Protein AF-0000000065928004 (afdb_homodimer)

InterPro domains:
  IPR004045 Glutathione S-transferase, N-terminal [PF02798] (19-73)
  IPR004045 Glutathione S-transferase, N-terminal [PS50404] (3-80)
  IPR004046 Glutathione S-transferase, C-terminal [PF14497] (98-199)
  IPR010987 Glutathione S-transferase, C-terminal-like [PS50405] (82-204)
  IPR036249 Thioredoxin-like superfamily [SSF52833] (3-77)
  IPR036282 Glutathione S-transferase, C-terminal domain superfamily [SSF47616] (78-203)
  IPR040079 Glutathione transferase family [SFLDS00019] (3-202)
  IPR050213 Glutathione S-transferase superfamily [PTHR11571] (3-201)

Organism: Blattella germanica (NCBI:txid6973)

Radius of gyration: 20.82 Å; Cα contacts (8 Å, |Δi|>4): 602; chains: 2; bounding box: 54×58×48 Å

Secondary structure (DSSP, 8-state):
-PPPEEEEE-SSSGGGHHHHHHHHHTT---EEEE--GGGHHHHGGGSGGG-S-EEEETTEEEE-HHHHHHHHHHHTT-S-SSHHHHHHHHHHHHHHHHHHHHHHHHHT-S-HHHHHHHHHHIIIIIHHHHHHHHHHHHHHTTTSSBTTB--HHHHHHHHHHHHHHHHHTS-TTTT-HHHHHHHHHHHHSHHHHHHHHHSPP---/-PPPEEEEE-SSSGGGHHHHHHHHHTT---EEEE--GGGHHHHGGGSGGG-S-EEEETTEEEE-HHHHHHHHHHHTT-S-SSHHHHHHHHHHHHHHHHHHHHHHHHHT-S-HHHHHHHHHHIIIIIHHHHHHHHHHHHHHTTTSSBTTB--HHHHHHHHHHHHHHHHHTS-TTTT-HHHHHHHHHHHHSHHHHHHHHHSPP---

pLDDT: mean 96.88, std 4.04, range [68.12, 98.94]

Sequence (408 aa):
MAPSYKLTYCPVKALGEPIRFLLSYGEKDFEDYRFQEGDWPNLKPSMPFGKTPVLEIDGKQTHQSVAISRYLGKQFGLSGKDDWENLEIDMIVDTISDFRAAIANYHYDADENSKQKKWDPLKKETIPYYTKKFDEVVKANGGYLAAGKLTWADFYFVAILDYLNHMAKEDLVANQPNLKALREKVLGLPAIKAWVAKRPPTDLMAPSYKLTYCPVKALGEPIRFLLSYGEKDFEDYRFQEGDWPNLKPSMPFGKTPVLEIDGKQTHQSVAISRYLGKQFGLSGKDDWENLEIDMIVDTISDFRAAIANYHYDADENSKQKKWDPLKKETIPYYTKKFDEVVKANGGYLAAGKLTWADFYFVAILDYLNHMAKEDLVANQPNLKALREKVLGLPAIKAWVAKRPPTDL

Solvent-accessible surface area (backbone atoms only — not comparable to full-atom values): 21416 Å² total; per-residue (Å²): 132,81,76,48,37,37,38,40,34,60,76,49,36,38,71,44,26,28,48,52,46,48,36,34,62,58,69,47,74,60,45,79,45,58,52,54,80,89,47,39,81,75,47,30,82,76,28,75,93,52,46,72,36,30,40,24,52,68,81,43,79,40,47,45,51,67,31,49,35,55,47,49,18,48,76,58,71,20,53,48,94,48,69,68,35,38,34,45,34,38,26,49,44,54,48,49,49,52,54,49,49,56,47,44,58,37,60,68,40,83,48,66,69,64,26,58,66,40,42,57,57,37,67,71,43,49,50,55,51,51,43,49,50,52,20,52,41,13,53,75,16,72,56,18,66,29,78,53,38,85,32,40,49,48,48,41,52,52,38,29,41,63,36,50,20,59,60,66,72,44,70,77,39,76,89,25,69,44,43,39,49,35,43,50,52,56,52,60,36,67,46,37,38,54,45,67,70,66,51,78,90,51,100,62,132,82,76,48,40,36,37,39,32,58,76,48,37,39,71,45,26,27,50,52,46,49,37,34,62,58,68,46,74,61,45,78,44,57,53,52,78,91,49,41,82,75,46,31,82,78,29,75,94,53,46,71,36,31,40,24,52,70,81,44,80,40,47,47,52,66,31,48,34,53,48,49,18,49,76,59,70,20,54,47,95,48,70,67,35,38,35,45,34,37,25,49,44,54,49,50,49,50,54,48,49,57,49,44,58,35,62,68,40,84,47,64,70,63,25,59,66,40,44,58,56,38,66,72,43,49,50,55,51,51,44,51,51,51,22,51,41,12,54,75,17,74,55,19,67,28,79,53,37,84,32,40,48,47,47,41,52,51,38,29,40,62,34,50,21,59,59,65,72,43,70,76,39,76,89,24,69,46,43,39,50,34,44,51,54,57,51,59,35,66,46,36,38,53,45,65,68,66,52,79,88,49,100,64

Structure (mmCIF, N/CA/C/O backbone):
data_AF-0000000065928004-model_v1
#
loop_
_entity.id
_entity.type
_entity.pdbx_description
1 polymer 'Glutathione S-transferase'
#
loop_
_atom_site.group_PDB
_atom_site.id
_atom_site.type_symbol
_atom_site.label_atom_id
_atom_site.label_alt_id
_atom_site.label_comp_id
_atom_site.label_asym_id
_atom_site.label_entity_id
_atom_site.label_seq_id
_atom_site.pdbx_PDB_ins_code
_atom_site.Cartn_x
_atom_site.Cartn_y
_atom_site.Cartn_z
_atom_site.occupancy
_atom_site.B_iso_or_equiv
_atom_site.auth_seq_id
_atom_site.auth_comp_id
_atom_site.auth_asym_id
_atom_site.auth_atom_id
_atom_site.pdbx_PDB_model_num
ATOM 1 N N . MET A 1 1 ? 27.406 -11.078 11.828 1 68.12 1 MET A N 1
ATOM 2 C CA . MET A 1 1 ? 26.531 -12.227 12.047 1 68.12 1 MET A CA 1
ATOM 3 C C . MET A 1 1 ? 25.219 -12.07 11.297 1 68.12 1 MET A C 1
ATOM 5 O O . MET A 1 1 ? 24.781 -10.945 11.031 1 68.12 1 MET A O 1
ATOM 9 N N . ALA A 1 2 ? 24.578 -13.133 10.867 1 84.38 2 ALA A N 1
ATOM 10 C CA . ALA A 1 2 ? 23.312 -13.07 10.125 1 84.38 2 ALA A CA 1
ATOM 11 C C . ALA A 1 2 ? 22.172 -12.602 11.023 1 84.38 2 ALA A C 1
ATOM 13 O O . ALA A 1 2 ? 22.109 -12.984 12.195 1 84.38 2 ALA A O 1
ATOM 14 N N . PRO A 1 3 ? 21.359 -11.711 10.539 1 92.25 3 PRO A N 1
ATOM 15 C CA . PRO A 1 3 ? 20.234 -11.242 11.359 1 92.25 3 PRO A CA 1
ATOM 16 C C . PRO A 1 3 ? 19.328 -12.383 11.82 1 92.25 3 PRO A C 1
ATOM 18 O O . PRO A 1 3 ? 19.219 -13.398 11.133 1 92.25 3 PRO A O 1
ATOM 21 N N . SER A 1 4 ? 18.812 -12.258 13.023 1 97.06 4 SER A N 1
ATOM 22 C CA . SER A 1 4 ? 17.766 -13.164 13.492 1 97.06 4 SER A CA 1
ATOM 23 C C . SER A 1 4 ? 16.391 -12.68 13.078 1 97.06 4 SER A C 1
ATOM 25 O O . SER A 1 4 ? 16.109 -11.477 13.117 1 97.06 4 SER A O 1
ATOM 27 N N . TYR A 1 5 ? 15.555 -13.648 12.664 1 98.62 5 TYR A N 1
ATOM 28 C CA . TYR A 1 5 ? 14.211 -13.32 12.195 1 98.62 5 TYR A CA 1
ATOM 29 C C . TYR A 1 5 ? 13.156 -14.062 13 1 98.62 5 TYR A C 1
ATOM 31 O O . TYR A 1 5 ? 13.281 -15.266 13.234 1 98.62 5 TYR A O 1
ATOM 39 N N . LYS A 1 6 ? 12.086 -13.359 13.461 1 98.75 6 LYS A N 1
ATOM 40 C CA . LYS A 1 6 ? 10.898 -13.953 14.055 1 98.75 6 LYS A CA 1
ATOM 41 C C . LYS A 1 6 ? 9.625 -13.352 13.461 1 98.75 6 LYS A C 1
ATOM 43 O O . LYS A 1 6 ? 9.383 -12.148 13.586 1 98.75 6 LYS A O 1
ATOM 48 N N . LEU A 1 7 ? 8.859 -14.156 12.805 1 98.69 7 LEU A N 1
ATOM 49 C CA . LEU A 1 7 ? 7.59 -13.719 12.227 1 98.69 7 LEU A CA 1
ATOM 50 C C . LEU A 1 7 ? 6.422 -14.094 13.133 1 98.69 7 LEU A C 1
ATOM 52 O O . LEU A 1 7 ? 6.23 -15.273 13.445 1 98.69 7 LEU A O 1
ATOM 56 N N . THR A 1 8 ? 5.699 -13.102 13.586 1 98.56 8 THR A N 1
ATOM 57 C CA . THR A 1 8 ? 4.484 -13.297 14.367 1 98.56 8 THR A CA 1
ATOM 58 C C . THR A 1 8 ? 3.244 -13.094 13.5 1 98.56 8 THR A C 1
ATOM 60 O O . THR A 1 8 ? 3.041 -12.008 12.945 1 98.56 8 THR A O 1
ATOM 63 N N . TYR A 1 9 ? 2.428 -14.133 13.406 1 97.19 9 TYR A N 1
ATOM 64 C CA . TYR A 1 9 ? 1.209 -14.078 12.602 1 97.19 9 TYR A CA 1
ATOM 65 C C . TYR A 1 9 ? 0.216 -15.141 13.055 1 97.19 9 TYR A C 1
ATOM 67 O O . TYR A 1 9 ? 0.555 -16.016 13.852 1 97.19 9 TYR A O 1
ATOM 75 N N . CYS A 1 10 ? -1.053 -15.008 12.688 1 94.44 10 CYS A N 1
ATOM 76 C CA . CYS A 1 10 ? -2.043 -16.047 12.953 1 94.44 10 CYS A CA 1
ATOM 77 C C . CYS A 1 10 ? -1.756 -17.297 12.125 1 94.44 10 CYS A C 1
ATOM 79 O O . CYS A 1 10 ? -0.993 -17.234 11.164 1 94.44 10 CYS A O 1
ATOM 81 N N . PRO A 1 11 ? -2.369 -18.375 12.453 1 92.62 11 PRO A N 1
ATOM 82 C CA . PRO A 1 11 ? -2.018 -19.641 11.797 1 92.62 11 PRO A CA 1
ATOM 83 C C . PRO A 1 11 ? -2.662 -19.797 10.422 1 92.62 11 PRO A C 1
ATOM 85 O O . PRO A 1 11 ? -3.318 -20.797 10.148 1 92.62 11 PRO A O 1
ATOM 88 N N . VAL A 1 12 ? -2.457 -18.844 9.547 1 91 12 VAL A N 1
ATOM 89 C CA . VAL A 1 12 ? -2.916 -18.891 8.164 1 91 12 VAL A CA 1
ATOM 90 C C . VAL A 1 12 ? -1.833 -18.328 7.246 1 91 12 VAL A C 1
ATOM 92 O O . VAL A 1 12 ? -0.855 -17.734 7.711 1 91 12 VAL A O 1
ATOM 95 N N . LYS A 1 13 ? -1.802 -18.578 5.992 1 92.44 13 LYS A N 1
ATOM 96 C CA . LYS A 1 13 ? -0.839 -18.109 5.008 1 92.44 13 LYS A CA 1
ATOM 97 C C . LYS A 1 13 ? -0.985 -16.594 4.785 1 92.44 13 LYS A C 1
ATOM 99 O O . LYS A 1 13 ? -0.122 -15.82 5.195 1 92.44 13 LYS A O 1
ATOM 104 N N . ALA A 1 14 ? -2.123 -16.141 4.324 1 95.5 14 ALA A N 1
ATOM 105 C CA . ALA A 1 14 ? -2.57 -14.773 4.043 1 95.5 14 ALA A CA 1
ATOM 106 C C . ALA A 1 14 ? -1.383 -13.828 3.924 1 95.5 14 ALA A C 1
ATOM 108 O O . ALA A 1 14 ? -0.476 -14.055 3.119 1 95.5 14 ALA A O 1
ATOM 109 N N . LEU A 1 15 ? -1.342 -12.734 4.648 1 97.69 15 LEU A N 1
ATOM 110 C CA . LEU A 1 15 ? -0.406 -11.641 4.402 1 97.69 15 LEU A CA 1
ATOM 111 C C . LEU A 1 15 ? 0.94 -11.922 5.062 1 97.69 15 LEU A C 1
ATOM 113 O O . LEU A 1 15 ? 1.919 -11.219 4.809 1 97.69 15 LEU A O 1
ATOM 117 N N . GLY A 1 16 ? 1.051 -12.961 5.871 1 98.06 16 GLY A N 1
ATOM 118 C CA . GLY A 1 16 ? 2.326 -13.398 6.422 1 98.06 16 GLY A CA 1
ATOM 119 C C . GLY A 1 16 ? 3.135 -14.242 5.453 1 98.06 16 GLY A C 1
ATOM 120 O O . GLY A 1 16 ? 4.359 -14.328 5.566 1 98.06 16 GLY A O 1
ATOM 121 N N . GLU A 1 17 ? 2.471 -14.828 4.457 1 98.25 17 GLU A N 1
ATOM 122 C CA . GLU A 1 17 ? 3.09 -15.82 3.588 1 98.25 17 GLU A CA 1
ATOM 123 C C . GLU A 1 17 ? 4.129 -15.188 2.668 1 98.25 17 GLU A C 1
ATOM 125 O O . GLU A 1 17 ? 5.164 -15.781 2.383 1 98.25 17 GLU A O 1
ATOM 130 N N . PRO A 1 18 ? 3.922 -13.945 2.123 1 98.81 18 PRO A N 1
ATOM 131 C CA . PRO A 1 18 ? 4.98 -13.32 1.326 1 98.81 18 PRO A CA 1
ATOM 132 C C . PRO A 1 18 ? 6.297 -13.203 2.088 1 98.81 18 PRO A C 1
ATOM 134 O O . PRO A 1 18 ? 7.371 -13.391 1.508 1 98.81 18 PRO A O 1
ATOM 137 N N . ILE A 1 19 ? 6.176 -12.883 3.367 1 98.88 19 ILE A N 1
ATOM 138 C CA . ILE A 1 19 ? 7.363 -12.727 4.199 1 98.88 19 ILE A CA 1
ATOM 139 C C . ILE A 1 19 ? 8.062 -14.078 4.355 1 98.88 19 ILE A C 1
ATOM 141 O O . ILE A 1 19 ? 9.281 -14.172 4.23 1 98.88 19 ILE A O 1
ATOM 145 N N . ARG A 1 20 ? 7.27 -15.125 4.523 1 98.69 20 ARG A N 1
ATOM 146 C CA . ARG A 1 20 ? 7.816 -16.469 4.633 1 98.69 20 ARG A CA 1
ATOM 147 C C . ARG A 1 20 ? 8.492 -16.891 3.33 1 98.69 20 ARG A C 1
ATOM 149 O O . ARG A 1 20 ? 9.57 -17.484 3.348 1 98.69 20 ARG A O 1
ATOM 156 N N . PHE A 1 21 ? 7.844 -16.594 2.191 1 98.88 21 PHE A N 1
ATOM 157 C CA . PHE A 1 21 ? 8.422 -16.891 0.885 1 98.88 21 PHE A CA 1
ATOM 158 C C . PHE A 1 21 ? 9.773 -16.203 0.723 1 98.88 21 PHE A C 1
ATOM 160 O O . PHE A 1 21 ? 10.75 -16.844 0.325 1 98.88 21 PHE A O 1
ATOM 167 N N . LEU A 1 22 ? 9.844 -14.938 1.074 1 98.94 22 LEU A N 1
ATOM 168 C CA . LEU A 1 22 ? 11.055 -14.156 0.845 1 98.94 22 LEU A CA 1
ATO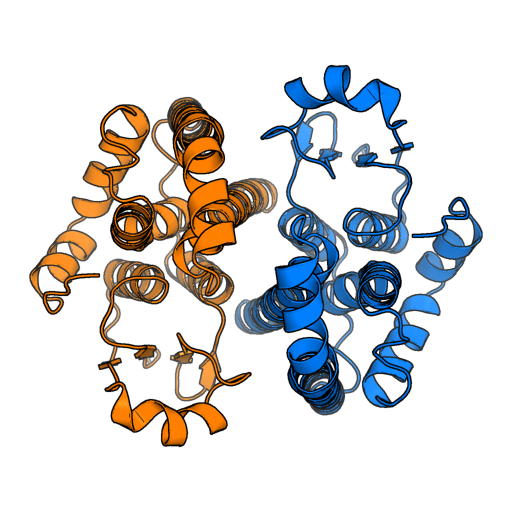M 169 C C . LEU A 1 22 ? 12.18 -14.609 1.77 1 98.94 22 LEU A C 1
ATOM 171 O O . LEU A 1 22 ? 13.32 -14.758 1.338 1 98.94 22 LEU A O 1
ATOM 175 N N . LEU A 1 23 ? 11.844 -14.844 3.055 1 98.81 23 LEU A N 1
ATOM 176 C CA . LEU A 1 23 ? 12.859 -15.352 3.977 1 98.81 23 LEU A CA 1
ATOM 177 C C . LEU A 1 23 ? 13.398 -16.703 3.512 1 98.81 23 LEU A C 1
ATOM 179 O O . LEU A 1 23 ? 14.594 -16.969 3.613 1 98.81 23 LEU A O 1
ATOM 183 N N . SER A 1 24 ? 12.516 -17.531 2.99 1 98.69 24 SER A N 1
ATOM 184 C CA . SER A 1 24 ? 12.922 -18.844 2.49 1 98.69 24 SER A CA 1
ATOM 185 C C . SER A 1 24 ? 13.797 -18.719 1.25 1 98.69 24 SER A C 1
ATOM 187 O O . SER A 1 24 ? 14.82 -19.391 1.14 1 98.69 24 SER A O 1
ATOM 189 N N . TYR A 1 25 ? 13.398 -17.859 0.362 1 98.69 25 TYR A N 1
ATOM 190 C CA . TYR A 1 25 ? 14.188 -17.625 -0.839 1 98.69 25 TYR A CA 1
ATOM 191 C C . TYR A 1 25 ? 15.586 -17.125 -0.482 1 98.69 25 TYR A C 1
ATOM 193 O O . TYR A 1 25 ? 16.578 -17.516 -1.116 1 98.69 25 TYR A O 1
ATOM 201 N N . GLY A 1 26 ? 15.625 -16.234 0.479 1 98.25 26 GLY A N 1
ATOM 202 C CA . GLY A 1 26 ? 16.891 -15.703 0.954 1 98.25 26 GLY A CA 1
ATOM 203 C C . GLY A 1 26 ? 17.672 -16.688 1.794 1 98.25 26 GLY A C 1
ATOM 204 O O . GLY A 1 26 ? 18.797 -16.391 2.234 1 98.25 26 GLY A O 1
ATOM 205 N N . GLU A 1 27 ? 17.094 -17.859 2.061 1 97.44 27 GLU A N 1
ATOM 206 C CA . GLU A 1 27 ? 17.703 -18.922 2.84 1 97.44 27 GLU A CA 1
ATOM 207 C C . GLU A 1 27 ? 18.031 -18.469 4.258 1 97.44 27 GLU A C 1
ATOM 209 O O . GLU A 1 27 ? 19.141 -18.688 4.754 1 97.44 27 GLU A O 1
ATOM 214 N N . LYS A 1 28 ? 17.094 -17.797 4.793 1 97.94 28 LYS A N 1
ATOM 215 C CA . LYS A 1 28 ? 17.219 -17.344 6.172 1 97.94 28 LYS A CA 1
ATOM 216 C C . LYS A 1 28 ? 16.359 -18.172 7.117 1 97.94 28 LYS A C 1
ATOM 218 O O . LYS A 1 28 ? 15.188 -18.438 6.832 1 97.94 28 LYS A O 1
ATOM 223 N N . ASP A 1 29 ? 17.016 -18.609 8.148 1 96.5 29 ASP A N 1
ATOM 224 C CA . ASP A 1 29 ? 16.219 -19.203 9.219 1 96.5 29 ASP A CA 1
ATOM 225 C C . ASP A 1 29 ? 15.383 -18.156 9.938 1 96.5 29 ASP A C 1
ATOM 227 O O . ASP A 1 29 ? 15.82 -17.016 10.109 1 96.5 29 ASP A O 1
ATOM 231 N N . PHE A 1 30 ? 14.18 -18.609 10.297 1 98.12 30 PHE A N 1
ATOM 232 C CA . PHE A 1 30 ? 13.328 -17.703 11.062 1 98.12 30 PHE A CA 1
ATOM 233 C C . PHE A 1 30 ? 12.391 -18.484 11.977 1 98.12 30 PHE A C 1
ATOM 235 O O . PHE A 1 30 ? 12.031 -19.625 11.68 1 98.12 30 PHE A O 1
ATOM 242 N N . GLU A 1 31 ? 12.086 -17.891 13.07 1 98.12 31 GLU A N 1
ATOM 243 C CA . GLU A 1 31 ? 11.023 -18.406 13.922 1 98.12 31 GLU A CA 1
ATOM 244 C C . GLU A 1 31 ? 9.648 -18.016 13.375 1 98.12 31 GLU A C 1
ATOM 246 O O . GLU A 1 31 ? 9.328 -16.844 13.25 1 98.12 31 GLU A O 1
ATOM 251 N N . ASP A 1 32 ? 8.906 -18.984 13.008 1 97.44 32 ASP A N 1
ATOM 252 C CA . ASP A 1 32 ? 7.535 -18.781 12.531 1 97.44 32 ASP A CA 1
ATOM 253 C C . ASP A 1 32 ? 6.531 -18.922 13.68 1 97.44 32 ASP A C 1
ATOM 255 O O . ASP A 1 32 ? 5.879 -19.953 13.82 1 97.44 32 ASP A O 1
ATOM 259 N N . TYR A 1 33 ? 6.348 -17.844 14.391 1 97.38 33 TYR A N 1
ATOM 260 C CA . TYR A 1 33 ? 5.469 -17.875 15.555 1 97.38 33 TYR A CA 1
ATOM 261 C C . TYR A 1 33 ? 4.016 -17.672 15.148 1 97.38 33 TYR A C 1
ATOM 263 O O . TYR A 1 33 ? 3.617 -16.578 14.758 1 97.38 33 TYR A O 1
ATOM 271 N N . ARG A 1 34 ? 3.238 -18.641 15.281 1 96.12 34 ARG A N 1
ATOM 272 C CA . ARG A 1 34 ? 1.811 -18.625 14.977 1 96.12 34 ARG A CA 1
ATOM 273 C C . ARG A 1 34 ? 0.983 -18.625 16.266 1 96.12 34 ARG A C 1
ATOM 275 O O . ARG A 1 34 ? 0.847 -19.656 16.922 1 96.12 34 ARG A O 1
ATOM 282 N N . PHE A 1 35 ? 0.409 -17.5 16.516 1 95.88 35 PHE A N 1
ATOM 283 C CA . PHE A 1 35 ? -0.341 -17.406 17.766 1 95.88 35 PHE A CA 1
ATOM 284 C C . PHE A 1 35 ? -1.741 -17.984 17.594 1 95.88 35 PHE A C 1
ATOM 286 O O . PHE A 1 35 ? -2.297 -17.969 16.5 1 95.88 35 PHE A O 1
ATOM 293 N N . GLN A 1 36 ? -2.291 -18.469 18.688 1 92.69 36 GLN A N 1
ATOM 294 C CA . GLN A 1 36 ? -3.672 -18.938 18.688 1 92.69 36 GLN A CA 1
ATOM 295 C C . GLN A 1 36 ? -4.645 -17.781 18.938 1 92.69 36 GLN A C 1
ATOM 297 O O . GLN A 1 36 ? -4.297 -16.797 19.609 1 92.69 36 GLN A O 1
ATOM 302 N N . GLU A 1 37 ? -5.777 -17.969 18.406 1 90 37 GLU A N 1
ATOM 303 C CA . GLU A 1 37 ? -6.801 -16.938 18.5 1 90 37 GLU A CA 1
ATOM 304 C C . GLU A 1 37 ? -6.984 -16.484 19.953 1 90 37 GLU A C 1
ATOM 306 O O . GLU A 1 37 ? -7.168 -15.289 20.203 1 90 37 GLU A O 1
ATOM 311 N N . GLY A 1 38 ? -7 -17.328 20.891 1 93.75 38 GLY A N 1
ATOM 312 C CA . GLY A 1 38 ? -7.199 -17.016 22.297 1 93.75 38 GLY A CA 1
ATOM 313 C C . GLY A 1 38 ? -6.086 -16.156 22.875 1 93.75 38 GLY A C 1
ATOM 314 O O . GLY A 1 38 ? -6.277 -15.5 23.891 1 93.75 38 GLY A O 1
ATOM 315 N N . ASP A 1 39 ? -4.926 -16.047 22.188 1 95.31 39 ASP A N 1
ATOM 316 C CA . ASP A 1 39 ? -3.762 -15.32 22.672 1 95.31 39 ASP A CA 1
ATOM 317 C C . ASP A 1 39 ? -3.771 -13.875 22.172 1 95.31 39 ASP A C 1
ATOM 319 O O . ASP A 1 39 ? -3.066 -13.023 22.719 1 95.31 39 ASP A O 1
ATOM 323 N N . TRP A 1 40 ? -4.582 -13.602 21.25 1 95.19 40 TRP A N 1
ATOM 324 C CA . TRP A 1 40 ? -4.484 -12.344 20.516 1 95.19 40 TRP A CA 1
ATOM 325 C C . TRP A 1 40 ? -4.77 -11.156 21.422 1 95.19 40 TRP A C 1
ATOM 327 O O . TRP A 1 40 ? -4.027 -10.164 21.406 1 95.19 40 TRP A O 1
ATOM 337 N N . PRO A 1 41 ? -5.793 -11.195 22.266 1 95.88 41 PRO A N 1
ATOM 338 C CA . PRO A 1 41 ? -6.062 -10.039 23.125 1 95.88 41 PRO A CA 1
ATOM 339 C C . PRO A 1 41 ? -4.863 -9.648 23.984 1 95.88 41 PRO A C 1
ATOM 341 O O . PRO A 1 41 ? -4.645 -8.461 24.25 1 95.88 41 PRO A O 1
ATOM 344 N N . ASN A 1 42 ? -4.055 -10.578 24.344 1 96.75 42 ASN A N 1
ATOM 345 C CA . ASN A 1 42 ? -2.885 -10.32 25.172 1 96.75 42 ASN A CA 1
ATOM 346 C C . ASN A 1 42 ? -1.696 -9.852 24.328 1 96.75 42 ASN A C 1
ATOM 348 O O . ASN A 1 42 ? -0.846 -9.102 24.812 1 96.75 42 ASN A O 1
ATOM 352 N N . LEU A 1 43 ? -1.696 -10.312 23.125 1 97.06 43 LEU A N 1
ATOM 353 C CA . LEU A 1 43 ? -0.574 -10.016 22.234 1 97.06 43 LEU A CA 1
ATOM 354 C C . LEU A 1 43 ? -0.763 -8.664 21.547 1 97.06 43 LEU A C 1
ATOM 356 O O . LEU A 1 43 ? 0.214 -7.977 21.25 1 97.06 43 LEU A O 1
ATOM 360 N N . LYS A 1 44 ? -1.992 -8.312 21.297 1 96.5 44 LYS A N 1
ATOM 361 C CA . LYS A 1 44 ? -2.371 -7.172 20.469 1 96.5 44 LYS A CA 1
ATOM 362 C C . LYS A 1 44 ? -1.708 -5.891 20.953 1 96.5 44 LYS A C 1
ATOM 364 O O . LYS A 1 44 ? -1.147 -5.133 20.156 1 96.5 44 LYS A O 1
ATOM 369 N N . PRO A 1 45 ? -1.635 -5.613 22.25 1 96.12 45 PRO A N 1
ATOM 370 C CA . PRO A 1 45 ? -1.071 -4.348 22.719 1 96.12 45 PRO A CA 1
ATOM 371 C C . PRO A 1 45 ? 0.424 -4.223 22.438 1 96.12 45 PRO A C 1
ATOM 373 O O . PRO A 1 45 ? 0.955 -3.111 22.375 1 96.12 45 PRO A O 1
ATOM 376 N N . SER A 1 46 ? 1.096 -5.312 22.188 1 96.81 46 SER A N 1
ATOM 377 C CA . SER A 1 46 ? 2.535 -5.281 21.953 1 96.81 46 SER A CA 1
ATOM 378 C C . SER A 1 46 ? 2.85 -5.219 20.469 1 96.81 46 SER A C 1
ATOM 380 O O . SER A 1 46 ? 4.008 -5.055 20.078 1 96.81 46 SER A O 1
ATOM 382 N N . MET A 1 47 ? 1.82 -5.352 19.656 1 97.81 47 MET A N 1
ATOM 383 C CA . MET A 1 47 ? 1.997 -5.312 18.203 1 97.81 47 MET A CA 1
ATOM 384 C C . MET A 1 47 ? 1.869 -3.889 17.688 1 97.81 47 MET A C 1
ATOM 386 O O . MET A 1 47 ? 1.018 -3.127 18.141 1 97.81 47 MET A O 1
ATOM 390 N N . PRO A 1 48 ? 2.742 -3.566 16.75 1 97.75 48 PRO A N 1
ATOM 391 C CA . PRO A 1 48 ? 2.607 -2.232 16.156 1 97.75 48 PRO A CA 1
ATOM 392 C C . PRO A 1 48 ? 1.223 -1.99 15.562 1 97.75 48 PRO A C 1
ATOM 394 O O . PRO A 1 48 ? 0.788 -2.732 14.68 1 97.75 48 PRO A O 1
ATOM 397 N N . PHE A 1 49 ? 0.535 -0.98 16.125 1 97.69 49 PHE A N 1
ATOM 398 C CA . PHE A 1 49 ? -0.81 -0.59 15.719 1 97.69 49 PHE A CA 1
ATOM 399 C C . PHE A 1 49 ? -1.786 -1.747 15.891 1 97.69 49 PHE A C 1
ATOM 401 O O . PHE A 1 49 ? -2.801 -1.821 15.195 1 97.69 49 PHE A O 1
ATOM 408 N N . GLY A 1 50 ? -1.363 -2.729 16.734 1 97 50 GLY A N 1
ATOM 409 C CA . GLY A 1 50 ? -2.242 -3.822 17.125 1 97 50 GLY A CA 1
ATOM 410 C C . GLY A 1 50 ? -2.537 -4.773 15.977 1 97 50 GLY A C 1
ATOM 411 O O . GLY A 1 50 ? -3.625 -5.348 15.898 1 97 50 GLY A O 1
ATOM 412 N N . LYS A 1 51 ? -1.666 -4.887 15.078 1 96.94 51 LYS A N 1
ATOM 413 C CA . LYS A 1 51 ? -1.898 -5.73 13.906 1 96.94 51 LYS A CA 1
ATOM 414 C C . LYS A 1 51 ? -0.717 -6.664 13.664 1 96.94 51 LYS A C 1
ATOM 416 O O . LYS A 1 51 ? 0.389 -6.418 14.148 1 96.94 51 LYS A O 1
ATOM 421 N N . THR A 1 52 ? -0.93 -7.73 13.023 1 97.69 52 THR A N 1
ATOM 422 C CA . THR A 1 52 ? 0.048 -8.648 12.453 1 97.69 52 THR A CA 1
ATOM 423 C C . THR A 1 52 ? -0.14 -8.773 10.945 1 97.69 52 THR A C 1
ATOM 425 O O . THR A 1 52 ? -1.206 -8.445 10.422 1 97.69 52 THR A O 1
ATOM 428 N N . PRO A 1 53 ? 0.904 -9.148 10.227 1 98.44 53 PRO A N 1
ATOM 429 C CA . PRO A 1 53 ? 2.18 -9.766 10.602 1 98.44 53 PRO A CA 1
ATOM 430 C C . PRO A 1 53 ? 3.188 -8.758 11.141 1 98.44 53 PRO A C 1
ATOM 432 O O . PRO A 1 53 ? 3.174 -7.59 10.742 1 98.44 53 PRO A O 1
ATOM 435 N N . VAL A 1 54 ? 3.951 -9.203 12.078 1 98.81 54 VAL A N 1
ATOM 436 C CA . VAL A 1 54 ? 5.094 -8.469 12.609 1 98.81 54 VAL A CA 1
ATOM 437 C C . VAL A 1 54 ? 6.363 -9.297 12.438 1 98.81 54 VAL A C 1
ATOM 439 O O . VAL A 1 54 ? 6.41 -10.469 12.828 1 98.81 54 VAL A O 1
ATOM 442 N N . LEU A 1 55 ? 7.359 -8.75 11.789 1 98.88 55 LEU A N 1
ATOM 443 C CA . LEU A 1 55 ? 8.664 -9.391 11.68 1 98.88 55 LEU A CA 1
ATOM 444 C C . LEU A 1 55 ? 9.688 -8.711 12.586 1 98.88 55 LEU A C 1
ATOM 446 O O . LEU A 1 55 ? 9.93 -7.508 12.453 1 98.88 55 LEU A O 1
ATOM 450 N N . GLU A 1 56 ? 10.18 -9.406 13.508 1 98.75 56 GLU A N 1
ATOM 451 C CA . GLU A 1 56 ? 11.32 -8.93 14.281 1 98.75 56 GLU A CA 1
ATOM 452 C C . GLU A 1 56 ? 12.641 -9.25 13.586 1 98.75 56 GLU A C 1
ATOM 454 O O . GLU A 1 56 ? 12.891 -10.398 13.227 1 98.75 56 GLU A O 1
ATOM 459 N N . ILE A 1 57 ? 13.398 -8.273 13.336 1 98.44 57 ILE A N 1
ATOM 460 C CA . ILE A 1 57 ? 14.75 -8.406 12.812 1 98.44 57 ILE A CA 1
ATOM 461 C C . ILE A 1 57 ? 15.766 -7.965 13.867 1 98.44 57 ILE A C 1
ATOM 463 O O . ILE A 1 57 ? 15.836 -6.781 14.219 1 98.44 57 ILE A O 1
ATOM 467 N N . ASP A 1 58 ? 16.547 -8.883 14.406 1 97.69 58 ASP A N 1
ATOM 468 C CA . ASP A 1 58 ? 17.453 -8.641 15.516 1 97.69 58 ASP A CA 1
ATOM 469 C C . ASP A 1 58 ? 16.734 -7.973 16.688 1 97.69 58 ASP A C 1
ATOM 471 O O . ASP A 1 58 ? 17.234 -6.996 17.25 1 97.69 58 ASP A O 1
ATOM 475 N N . GLY A 1 59 ? 15.539 -8.438 16.875 1 97.19 59 GLY A N 1
ATOM 476 C CA . GLY A 1 59 ? 14.773 -7.996 18.031 1 97.19 59 GLY A CA 1
ATOM 477 C C . GLY A 1 59 ? 13.984 -6.727 17.781 1 97.19 59 GLY A C 1
ATOM 478 O O . GLY A 1 59 ? 13.156 -6.332 18.609 1 97.19 59 GLY A O 1
ATOM 479 N N . LYS A 1 60 ? 14.195 -6.09 16.672 1 97.69 60 LYS A N 1
ATOM 480 C CA . LYS A 1 60 ? 13.453 -4.879 16.328 1 97.69 60 LYS A CA 1
ATOM 481 C C . LYS A 1 60 ? 12.195 -5.211 15.523 1 97.69 60 LYS A C 1
ATOM 483 O O . LYS A 1 60 ? 12.266 -5.883 14.492 1 97.69 60 LYS A O 1
ATOM 488 N N . GLN A 1 61 ? 11.055 -4.746 15.93 1 98.44 61 GLN A N 1
ATOM 489 C CA . GLN A 1 61 ? 9.781 -5.059 15.297 1 98.44 61 GLN A CA 1
ATOM 490 C C . GLN A 1 61 ? 9.586 -4.238 14.023 1 98.44 61 GLN A C 1
ATOM 492 O O . GLN A 1 61 ? 9.82 -3.029 14.016 1 98.44 61 GLN A O 1
ATOM 497 N N . THR A 1 62 ? 9.25 -4.918 13.016 1 98.69 62 THR A N 1
ATOM 498 C CA . THR A 1 62 ? 8.766 -4.312 11.773 1 98.69 62 THR A CA 1
ATOM 499 C C . THR A 1 62 ? 7.359 -4.805 11.445 1 98.69 62 THR A C 1
ATOM 501 O O . THR A 1 62 ? 6.941 -5.867 11.914 1 98.69 62 THR A O 1
ATOM 504 N N . HIS A 1 63 ? 6.637 -3.914 10.719 1 98.75 63 HIS A N 1
ATOM 505 C CA . HIS A 1 63 ? 5.254 -4.262 10.422 1 98.75 63 HIS A CA 1
ATOM 506 C C . HIS A 1 63 ? 4.855 -3.801 9.023 1 98.75 63 HIS A C 1
ATOM 508 O O . HIS A 1 63 ? 5.637 -3.133 8.344 1 98.75 63 HIS A O 1
ATOM 514 N N . GLN A 1 64 ? 3.625 -4.215 8.609 1 98.69 64 GLN A N 1
ATOM 515 C CA . GLN A 1 64 ? 3.105 -3.988 7.266 1 98.69 64 GLN A CA 1
ATOM 516 C C . GLN A 1 64 ? 3.75 -4.938 6.258 1 98.69 64 GLN A C 1
ATOM 518 O O . GLN A 1 64 ? 4.906 -4.75 5.871 1 98.69 64 GLN A O 1
ATOM 523 N N . SER A 1 65 ? 2.963 -5.848 5.766 1 98.69 65 SER A N 1
ATOM 524 C CA . SER A 1 65 ? 3.424 -6.961 4.945 1 98.69 65 SER A CA 1
ATOM 525 C C . SER A 1 65 ? 4.117 -6.465 3.68 1 98.69 65 SER A C 1
ATOM 527 O O . SER A 1 65 ? 5.188 -6.961 3.316 1 98.69 65 SER A O 1
ATOM 529 N N . VAL A 1 66 ? 3.549 -5.453 3.029 1 98.88 66 VAL A N 1
ATOM 530 C CA . VAL A 1 66 ? 4.109 -4.953 1.779 1 98.88 66 VAL A CA 1
ATOM 531 C C . VAL A 1 66 ? 5.453 -4.273 2.051 1 98.88 66 VAL A C 1
ATOM 533 O O . VAL A 1 66 ? 6.426 -4.496 1.325 1 98.88 66 VAL A O 1
ATOM 536 N N . ALA A 1 67 ? 5.512 -3.451 3.129 1 98.88 67 ALA A N 1
ATOM 537 C CA . ALA A 1 67 ? 6.754 -2.775 3.502 1 98.88 67 ALA A CA 1
ATOM 538 C C . ALA A 1 67 ? 7.852 -3.783 3.822 1 98.88 67 ALA A C 1
ATOM 540 O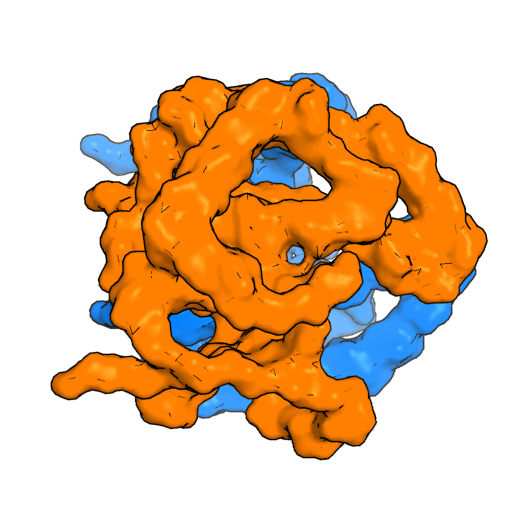 O . ALA A 1 67 ? 8.984 -3.65 3.348 1 98.88 67 ALA A O 1
ATOM 541 N N . ILE A 1 68 ? 7.504 -4.805 4.594 1 98.94 68 ILE A N 1
ATOM 542 C CA . ILE A 1 68 ? 8.453 -5.84 4.977 1 98.94 68 ILE A CA 1
ATOM 543 C C . ILE A 1 68 ? 8.922 -6.594 3.736 1 98.94 68 ILE A C 1
ATOM 545 O O . ILE A 1 68 ? 10.117 -6.855 3.574 1 98.94 68 ILE A O 1
ATOM 549 N N . SER A 1 69 ? 7.984 -6.91 2.861 1 98.94 69 SER A N 1
ATOM 550 C CA . SER A 1 69 ? 8.312 -7.656 1.651 1 98.94 69 SER A CA 1
ATOM 551 C C . SER A 1 69 ? 9.25 -6.859 0.749 1 98.94 69 SER A C 1
ATOM 553 O O . SER A 1 69 ? 10.188 -7.414 0.174 1 98.94 69 SER A O 1
ATOM 555 N N . ARG A 1 70 ? 8.969 -5.59 0.608 1 98.88 70 ARG A N 1
ATOM 556 C CA . ARG A 1 70 ? 9.844 -4.734 -0.191 1 98.88 70 ARG A CA 1
ATOM 557 C C . ARG A 1 70 ? 11.258 -4.707 0.38 1 98.88 70 ARG A C 1
ATOM 559 O O . ARG A 1 70 ? 12.234 -4.809 -0.364 1 98.88 70 ARG A O 1
ATOM 566 N N . TYR A 1 71 ? 11.367 -4.582 1.692 1 98.88 71 TYR A N 1
ATOM 567 C CA . TYR A 1 71 ? 12.664 -4.57 2.369 1 98.88 71 TYR A CA 1
ATOM 568 C C . TYR A 1 71 ? 13.414 -5.875 2.133 1 98.88 71 TYR A C 1
ATOM 570 O O . TYR A 1 71 ? 14.57 -5.863 1.704 1 98.88 71 TYR A O 1
ATOM 578 N N . LEU A 1 72 ? 12.781 -7.012 2.359 1 98.88 72 LEU A N 1
ATOM 579 C CA . LEU A 1 72 ? 13.414 -8.32 2.184 1 98.88 72 LEU A CA 1
ATOM 580 C C . LEU A 1 72 ? 13.758 -8.562 0.719 1 98.88 72 LEU A C 1
ATOM 582 O O . LEU A 1 72 ? 14.797 -9.148 0.413 1 98.88 72 LEU A O 1
ATOM 586 N N . GLY A 1 73 ? 12.82 -8.117 -0.171 1 98.81 73 GLY A N 1
ATOM 587 C CA . GLY A 1 73 ? 13.125 -8.211 -1.591 1 98.81 73 GLY A CA 1
ATOM 588 C C . GLY A 1 73 ? 14.445 -7.574 -1.965 1 98.81 73 GLY A C 1
ATOM 589 O O . GLY A 1 73 ? 15.219 -8.141 -2.74 1 98.81 73 GLY A O 1
ATOM 590 N N . LYS A 1 74 ? 14.633 -6.391 -1.414 1 98.56 74 LYS A N 1
ATOM 591 C CA . LYS A 1 74 ? 15.898 -5.711 -1.67 1 98.56 74 LYS A CA 1
ATOM 592 C C . LYS A 1 74 ? 17.078 -6.484 -1.072 1 98.56 74 LYS A C 1
ATOM 594 O O . LYS A 1 74 ? 18.094 -6.664 -1.727 1 98.56 74 LYS A O 1
ATOM 599 N N . GLN A 1 75 ? 16.938 -6.965 0.155 1 98.25 75 GLN A N 1
ATOM 600 C CA . GLN A 1 75 ? 18 -7.68 0.846 1 98.25 75 GLN A CA 1
ATOM 601 C C . GLN A 1 75 ? 18.406 -8.938 0.079 1 98.25 75 GLN A C 1
ATOM 603 O O . GLN A 1 75 ? 19.578 -9.344 0.122 1 98.25 75 GLN A O 1
ATOM 608 N N . PHE A 1 76 ? 17.516 -9.477 -0.671 1 98.31 76 PHE A N 1
ATOM 609 C CA . PHE A 1 76 ? 17.781 -10.781 -1.271 1 98.31 76 PHE A CA 1
ATOM 610 C C . PHE A 1 76 ? 17.891 -10.664 -2.785 1 98.31 76 PHE A C 1
ATOM 612 O O . PHE A 1 76 ? 17.703 -11.656 -3.502 1 98.31 76 PHE A O 1
ATOM 619 N N . GLY A 1 77 ? 18.047 -9.477 -3.297 1 98.31 77 GLY A N 1
ATOM 620 C CA . GLY A 1 77 ? 18.391 -9.266 -4.695 1 98.31 77 GLY A CA 1
ATOM 621 C C . GLY A 1 77 ? 17.188 -9.352 -5.621 1 98.31 77 GLY A C 1
ATOM 622 O O . GLY A 1 77 ? 17.328 -9.695 -6.797 1 98.31 77 GLY A O 1
ATOM 623 N N . LEU A 1 78 ? 15.992 -9.062 -5.133 1 98.81 78 LEU A N 1
ATOM 624 C CA . LEU A 1 78 ? 14.766 -9.203 -5.906 1 98.81 78 LEU A CA 1
ATOM 625 C C . LEU A 1 78 ? 14.18 -7.836 -6.258 1 98.81 78 LEU A C 1
ATOM 627 O O . LEU A 1 78 ? 13.016 -7.734 -6.641 1 98.81 78 LEU A O 1
ATOM 631 N N . SER A 1 79 ? 14.938 -6.758 -6.031 1 98.62 79 SER A N 1
ATOM 632 C CA . SER A 1 79 ? 14.516 -5.414 -6.402 1 98.62 79 SER A CA 1
ATOM 633 C C . SER A 1 79 ? 14.906 -5.082 -7.84 1 98.62 79 SER A C 1
ATOM 635 O O . SER A 1 79 ? 15.57 -5.879 -8.508 1 98.62 79 SER A O 1
ATOM 637 N N . GLY A 1 80 ? 14.422 -3.969 -8.344 1 98.56 80 GLY A N 1
ATOM 638 C CA . GLY A 1 80 ? 14.773 -3.494 -9.672 1 98.56 80 GLY A CA 1
ATOM 639 C C . GLY A 1 80 ? 16.219 -3.057 -9.781 1 98.56 80 GLY A C 1
ATOM 640 O O . GLY A 1 80 ? 16.891 -2.844 -8.773 1 98.56 80 GLY A O 1
ATOM 641 N N . LYS A 1 81 ? 16.688 -2.953 -11 1 98.06 81 LYS A N 1
ATOM 642 C CA . LYS A 1 81 ? 18.078 -2.559 -11.242 1 98.06 81 LYS A CA 1
ATOM 643 C C . LYS A 1 81 ? 18.266 -1.057 -11.047 1 98.06 81 LYS A C 1
ATOM 645 O O . LYS A 1 81 ? 19.391 -0.574 -10.945 1 98.06 81 LYS A O 1
ATOM 650 N N . ASP A 1 82 ? 17.234 -0.295 -11.102 1 98.19 82 ASP A N 1
ATOM 651 C CA . ASP A 1 82 ? 17.266 1.15 -10.906 1 98.19 82 ASP A CA 1
ATOM 652 C C . ASP A 1 82 ? 15.938 1.651 -10.328 1 98.19 82 ASP A C 1
ATOM 654 O O . ASP A 1 82 ? 15.062 0.853 -9.992 1 98.19 82 ASP A O 1
ATOM 658 N N . ASP A 1 83 ? 15.805 2.912 -10.164 1 98.19 83 ASP A N 1
ATOM 659 C CA . ASP A 1 83 ? 14.641 3.51 -9.523 1 98.19 83 ASP A CA 1
ATOM 660 C C . ASP A 1 83 ? 13.375 3.281 -10.352 1 98.19 83 ASP A C 1
ATOM 662 O O . ASP A 1 83 ? 12.289 3.098 -9.805 1 98.19 83 ASP A O 1
ATOM 666 N N . TRP A 1 84 ? 13.539 3.328 -11.672 1 98.5 84 TRP A N 1
ATOM 667 C CA . TRP A 1 84 ? 12.383 3.148 -12.539 1 98.5 84 TRP A CA 1
ATOM 668 C C . TRP A 1 84 ? 11.82 1.736 -12.414 1 98.5 84 TRP A C 1
ATOM 670 O O . TRP A 1 84 ? 10.602 1.552 -12.305 1 98.5 84 TRP A O 1
ATOM 680 N N . GLU A 1 85 ? 12.656 0.709 -12.438 1 98.81 85 GLU A N 1
ATOM 681 C CA . GLU A 1 85 ? 12.195 -0.666 -12.273 1 98.81 85 GLU A CA 1
ATOM 682 C C . GLU A 1 85 ? 11.578 -0.881 -10.898 1 98.81 85 GLU A C 1
ATOM 684 O O . GLU A 1 85 ? 10.609 -1.632 -10.75 1 98.81 85 GLU A O 1
ATOM 689 N N . ASN A 1 86 ? 12.164 -0.245 -9.891 1 98.88 86 ASN A N 1
ATOM 690 C CA . ASN A 1 86 ? 11.555 -0.329 -8.562 1 98.88 86 ASN A CA 1
ATOM 691 C C . ASN A 1 86 ? 10.164 0.29 -8.547 1 98.88 86 ASN A C 1
ATOM 693 O O . ASN A 1 86 ? 9.266 -0.209 -7.863 1 98.88 86 ASN A O 1
ATOM 697 N N . LEU A 1 87 ? 9.984 1.385 -9.266 1 98.88 87 LEU A N 1
ATOM 698 C CA . LEU A 1 87 ? 8.664 1.988 -9.406 1 98.88 87 LEU A CA 1
ATOM 699 C C . LEU A 1 87 ? 7.691 1.021 -10.078 1 98.88 87 LEU A C 1
ATOM 701 O O . LEU A 1 87 ? 6.543 0.888 -9.641 1 98.88 87 LEU A O 1
ATOM 705 N N . GLU A 1 88 ? 8.141 0.328 -11.094 1 98.81 88 GLU A N 1
ATOM 706 C CA . GLU A 1 88 ? 7.309 -0.659 -11.766 1 98.81 88 GLU A CA 1
ATOM 707 C C . GLU A 1 88 ? 6.855 -1.754 -10.805 1 98.81 88 GLU A C 1
ATOM 709 O O . GLU A 1 88 ? 5.691 -2.16 -10.828 1 98.81 88 GLU A O 1
ATOM 714 N N . ILE A 1 89 ? 7.75 -2.195 -10.008 1 98.94 89 ILE A N 1
ATOM 715 C CA . ILE A 1 89 ? 7.457 -3.23 -9.023 1 98.94 89 ILE A CA 1
ATOM 716 C C . ILE A 1 89 ? 6.422 -2.719 -8.023 1 98.94 89 ILE A C 1
ATOM 718 O O . ILE A 1 89 ? 5.418 -3.385 -7.762 1 98.94 89 ILE A O 1
ATOM 722 N N . ASP A 1 90 ? 6.637 -1.523 -7.531 1 98.88 90 ASP A N 1
ATOM 723 C CA . ASP A 1 90 ? 5.742 -0.945 -6.535 1 98.88 90 ASP A CA 1
ATOM 724 C C . ASP A 1 90 ? 4.344 -0.731 -7.105 1 98.88 90 ASP A C 1
ATOM 726 O O . ASP A 1 90 ? 3.346 -0.962 -6.418 1 98.88 90 ASP A O 1
ATOM 730 N N . MET A 1 91 ? 4.297 -0.292 -8.32 1 98.88 91 MET A N 1
ATOM 731 C CA . MET A 1 91 ? 3.008 -0.032 -8.953 1 98.88 91 MET A CA 1
ATOM 732 C C . MET A 1 91 ? 2.182 -1.311 -9.055 1 98.88 91 MET A C 1
ATOM 734 O O . MET A 1 91 ? 0.998 -1.317 -8.711 1 98.88 91 MET A O 1
ATOM 738 N N . ILE A 1 92 ? 2.801 -2.373 -9.469 1 98.94 92 ILE A N 1
ATOM 739 C CA . ILE A 1 92 ? 2.035 -3.6 -9.68 1 98.94 92 ILE A CA 1
ATOM 740 C C . ILE A 1 92 ? 1.654 -4.199 -8.328 1 98.94 92 ILE A C 1
ATOM 742 O O . ILE A 1 92 ? 0.563 -4.754 -8.172 1 98.94 92 ILE A O 1
ATOM 746 N N . VAL A 1 93 ? 2.492 -4.078 -7.297 1 98.88 93 VAL A N 1
ATOM 747 C CA . VAL A 1 93 ? 2.174 -4.605 -5.973 1 98.88 93 VAL A CA 1
ATOM 748 C C . VAL A 1 93 ? 1.025 -3.805 -5.359 1 98.88 93 VAL A C 1
ATOM 750 O O . VAL A 1 93 ? 0.115 -4.375 -4.758 1 98.88 93 VAL A O 1
ATOM 753 N N . ASP A 1 94 ? 1.104 -2.48 -5.504 1 98.81 94 ASP A N 1
ATOM 754 C CA . ASP A 1 94 ? 0.003 -1.656 -5.02 1 98.81 94 ASP A CA 1
ATOM 755 C C . ASP A 1 94 ? -1.298 -1.994 -5.742 1 98.81 94 ASP A C 1
ATOM 757 O O . ASP A 1 94 ? -2.377 -1.933 -5.148 1 98.81 94 ASP A O 1
ATOM 761 N N . THR A 1 95 ? -1.228 -2.336 -6.996 1 98.88 95 THR A N 1
ATOM 762 C CA . THR A 1 95 ? -2.41 -2.725 -7.758 1 98.88 95 THR A CA 1
ATOM 763 C C . THR A 1 95 ? -2.949 -4.066 -7.27 1 98.88 95 THR A C 1
ATOM 765 O O . THR A 1 95 ? -4.164 -4.258 -7.172 1 98.88 95 THR A O 1
ATOM 768 N N . ILE A 1 96 ? -2.055 -4.977 -6.984 1 98.81 96 ILE A N 1
ATOM 769 C CA . ILE A 1 96 ? -2.449 -6.254 -6.395 1 98.81 96 ILE A CA 1
ATOM 770 C C . ILE A 1 96 ? -3.152 -6.012 -5.062 1 98.81 96 ILE A C 1
ATOM 772 O O . ILE A 1 96 ? -4.145 -6.668 -4.75 1 98.81 96 ILE A O 1
ATOM 776 N N . SER A 1 97 ? -2.658 -5.062 -4.309 1 98.56 97 SER A N 1
ATOM 777 C CA . SER A 1 97 ? -3.273 -4.699 -3.037 1 98.56 97 SER A CA 1
ATOM 778 C C . SER A 1 97 ? -4.676 -4.137 -3.242 1 98.56 97 SER A C 1
ATOM 780 O O . SER A 1 97 ? -5.574 -4.383 -2.436 1 98.56 97 SER A O 1
ATOM 782 N N . ASP A 1 98 ? -4.891 -3.332 -4.32 1 98.12 98 ASP A N 1
ATOM 783 C CA . ASP A 1 98 ? -6.227 -2.863 -4.668 1 98.12 98 ASP A CA 1
ATOM 784 C C . ASP A 1 98 ? -7.164 -4.035 -4.949 1 98.12 98 ASP A C 1
ATOM 786 O O . ASP A 1 98 ? -8.312 -4.035 -4.508 1 98.12 98 ASP A O 1
ATOM 790 N N . PHE A 1 99 ? -6.672 -4.953 -5.711 1 98.69 99 PHE A N 1
ATOM 791 C CA . PHE A 1 99 ? -7.434 -6.145 -6.07 1 98.69 99 PHE A CA 1
ATOM 792 C C . PHE A 1 99 ? -7.812 -6.938 -4.824 1 98.69 99 PHE A C 1
ATOM 794 O O . PHE A 1 99 ? -8.977 -7.32 -4.656 1 98.69 99 PHE A O 1
ATOM 801 N N . ARG A 1 100 ? -6.863 -7.148 -3.92 1 98.5 100 ARG A N 1
ATOM 802 C CA . ARG A 1 100 ? -7.125 -7.832 -2.656 1 98.5 100 ARG A CA 1
ATOM 803 C C . ARG A 1 100 ? -8.188 -7.094 -1.847 1 98.5 100 ARG A C 1
ATOM 805 O O . ARG A 1 100 ? -9.078 -7.719 -1.263 1 98.5 100 ARG A O 1
ATOM 812 N N . ALA A 1 101 ? -8.055 -5.801 -1.775 1 97.5 101 ALA A N 1
ATOM 813 C CA . ALA A 1 101 ? -8.992 -4.992 -0.998 1 97.5 101 ALA A CA 1
ATOM 814 C C . ALA A 1 101 ? -10.414 -5.145 -1.528 1 97.5 101 ALA A C 1
ATOM 816 O O . ALA A 1 101 ? -11.367 -5.184 -0.751 1 97.5 101 ALA A O 1
ATOM 817 N N . ALA A 1 102 ? -10.531 -5.199 -2.844 1 97.06 102 ALA A N 1
ATOM 818 C CA . ALA A 1 102 ? -11.852 -5.375 -3.447 1 97.06 102 ALA A CA 1
ATOM 819 C C . ALA A 1 102 ? -12.477 -6.699 -3.023 1 97.06 102 ALA A C 1
ATOM 821 O O . ALA A 1 102 ? -13.656 -6.754 -2.676 1 97.06 102 ALA A O 1
ATOM 822 N N . ILE A 1 103 ? -11.695 -7.727 -3.037 1 98.19 103 ILE A N 1
ATOM 823 C CA . ILE A 1 103 ? -12.172 -9.047 -2.65 1 98.19 103 ILE A CA 1
ATOM 824 C C . ILE A 1 103 ? -12.477 -9.07 -1.154 1 98.19 103 ILE A C 1
ATOM 826 O O . ILE A 1 103 ? -13.5 -9.609 -0.729 1 98.19 103 ILE A O 1
ATOM 830 N N . ALA A 1 104 ? -11.609 -8.484 -0.392 1 96.88 104 ALA A N 1
ATOM 831 C CA . ALA A 1 104 ? -11.742 -8.453 1.062 1 96.88 104 ALA A CA 1
ATOM 832 C C . ALA A 1 104 ? -12.992 -7.676 1.479 1 96.88 104 ALA A C 1
ATOM 834 O O . ALA A 1 104 ? -13.633 -8.016 2.475 1 96.88 104 ALA A O 1
ATOM 835 N N . ASN A 1 105 ? -13.266 -6.562 0.737 1 94.88 105 ASN A N 1
ATOM 836 C CA . ASN A 1 105 ? -14.453 -5.766 1.025 1 94.88 105 ASN A CA 1
ATOM 837 C C . ASN A 1 105 ? -15.727 -6.609 0.982 1 94.88 105 ASN A C 1
ATOM 839 O O . ASN A 1 105 ? -16.672 -6.348 1.726 1 94.88 105 ASN A O 1
ATOM 843 N N . TYR A 1 106 ? -15.766 -7.555 0.146 1 95.44 106 TYR A N 1
ATOM 844 C CA . TYR A 1 106 ? -16.844 -8.523 0.105 1 95.44 106 TYR A CA 1
ATOM 845 C C . TYR A 1 106 ? -16.734 -9.523 1.251 1 95.44 106 TYR A C 1
ATOM 847 O O . TYR A 1 106 ? -17.656 -9.672 2.055 1 95.44 106 TYR A O 1
ATOM 855 N N . HIS A 1 107 ? -15.648 -10.125 1.377 1 96.19 107 HIS A N 1
ATOM 856 C CA . HIS A 1 107 ? -15.469 -11.281 2.252 1 96.19 107 HIS A CA 1
ATOM 857 C C . HIS A 1 107 ? -15.688 -10.898 3.713 1 96.19 107 HIS A C 1
ATOM 859 O O . HIS A 1 107 ? -16.312 -11.648 4.469 1 96.19 107 HIS A O 1
ATOM 865 N N . TYR A 1 108 ? -15.234 -9.742 4.113 1 94.12 108 TYR A N 1
ATOM 866 C CA . TYR A 1 108 ? -15.242 -9.367 5.523 1 94.12 108 TYR A CA 1
ATOM 867 C C . TYR A 1 108 ? -16.422 -8.469 5.84 1 94.12 108 TYR A C 1
ATOM 869 O O . TYR A 1 108 ? -16.516 -7.918 6.941 1 94.12 108 TYR A O 1
ATOM 877 N N . ASP A 1 109 ? -17.312 -8.242 4.875 1 92.38 109 ASP A N 1
ATOM 878 C CA . ASP A 1 109 ? -18.516 -7.465 5.148 1 92.38 109 ASP A CA 1
ATOM 879 C C . ASP A 1 109 ? -19.375 -8.148 6.199 1 92.38 109 ASP A C 1
ATOM 881 O O . ASP A 1 109 ? -19.875 -9.25 5.98 1 92.38 109 ASP A O 1
ATOM 885 N N . ALA A 1 110 ? -19.594 -7.477 7.293 1 88.69 110 ALA A N 1
ATOM 886 C CA . ALA A 1 110 ? -20.297 -8.07 8.43 1 88.69 110 ALA A CA 1
ATOM 887 C C . ALA A 1 110 ? -21.812 -8.07 8.195 1 88.69 110 ALA A C 1
ATOM 889 O O . ALA A 1 110 ? -22.547 -8.781 8.883 1 88.69 110 ALA A O 1
ATOM 890 N N . ASP A 1 111 ? -22.25 -7.234 7.328 1 90.94 111 ASP A N 1
ATOM 891 C CA . ASP A 1 111 ? -23.672 -7.176 6.98 1 90.94 111 ASP A CA 1
ATOM 892 C C . ASP A 1 111 ? -24 -8.125 5.828 1 90.94 111 ASP A C 1
ATOM 894 O O . ASP A 1 111 ? -23.609 -7.871 4.684 1 90.94 111 ASP A O 1
ATOM 898 N N . GLU A 1 112 ? -24.859 -9.102 6.102 1 91.25 112 GLU A N 1
ATOM 899 C CA . GLU A 1 112 ? -25.125 -10.156 5.133 1 91.25 112 GLU A CA 1
ATOM 900 C C . GLU A 1 112 ? -25.797 -9.609 3.883 1 91.25 112 GLU A C 1
ATOM 902 O O . GLU A 1 112 ? -25.531 -10.07 2.771 1 91.25 112 GLU A O 1
ATOM 907 N N . ASN A 1 113 ? -26.703 -8.711 4.059 1 91.06 113 ASN A N 1
ATOM 908 C CA . ASN A 1 113 ? -27.375 -8.133 2.908 1 91.06 113 ASN A CA 1
ATOM 909 C C . ASN A 1 113 ? -26.422 -7.359 2.014 1 91.06 113 ASN A C 1
ATOM 911 O O . ASN A 1 113 ? -26.422 -7.531 0.793 1 91.06 113 ASN A O 1
ATOM 915 N N . SER A 1 114 ? -25.672 -6.559 2.594 1 91.06 114 SER A N 1
ATOM 916 C CA . SER A 1 114 ? -24.672 -5.805 1.844 1 91.06 114 SER A CA 1
ATOM 917 C C . SER A 1 114 ? -23.641 -6.734 1.204 1 91.06 114 SER A C 1
ATOM 919 O O . SER A 1 114 ? -23.219 -6.508 0.071 1 91.06 114 SER A O 1
ATOM 921 N N . LYS A 1 115 ? -23.25 -7.727 1.872 1 92.69 115 LYS A N 1
ATOM 922 C CA . LYS A 1 115 ? -22.281 -8.711 1.385 1 92.69 115 LYS A CA 1
ATOM 923 C C . LYS A 1 115 ? -22.797 -9.398 0.122 1 92.69 115 LYS A C 1
ATOM 925 O O . LYS A 1 115 ? -22.062 -9.531 -0.861 1 92.69 115 LYS A O 1
ATOM 930 N N . GLN A 1 116 ? -23.984 -9.812 0.145 1 93.5 116 GLN A N 1
ATOM 931 C CA . GLN A 1 116 ? -24.578 -10.508 -0.992 1 93.5 116 GLN A CA 1
ATOM 932 C C . GLN A 1 116 ? -24.641 -9.602 -2.217 1 93.5 116 GLN A C 1
ATOM 934 O O . GLN A 1 116 ? -24.438 -10.055 -3.344 1 93.5 116 GLN A O 1
ATOM 939 N N . LYS A 1 117 ? -24.938 -8.375 -1.966 1 93.5 117 LYS A N 1
ATOM 940 C CA . LYS A 1 117 ? -25.047 -7.422 -3.062 1 93.5 117 LYS A CA 1
ATOM 941 C C . LYS A 1 117 ? -23.688 -7.199 -3.734 1 93.5 117 LYS A C 1
ATOM 943 O O . LYS A 1 117 ? -23.625 -6.836 -4.91 1 93.5 117 LYS A O 1
ATOM 948 N N . LYS A 1 118 ? -22.641 -7.461 -3.027 1 94.81 118 LYS A N 1
ATOM 949 C CA . LYS A 1 118 ? -21.281 -7.207 -3.523 1 94.81 118 LYS A CA 1
ATOM 950 C C . LYS A 1 118 ? -20.766 -8.391 -4.336 1 94.81 118 LYS A C 1
ATOM 952 O O . LYS A 1 118 ? -19.781 -8.258 -5.074 1 94.81 118 LYS A O 1
ATOM 957 N N . TRP A 1 119 ? -21.422 -9.469 -4.25 1 96.75 119 TRP A N 1
ATOM 958 C CA . TRP A 1 119 ? -20.875 -10.703 -4.809 1 96.75 119 TRP A CA 1
ATOM 959 C C . TRP A 1 119 ? -20.875 -10.656 -6.332 1 96.75 119 TRP A C 1
ATOM 961 O O . TRP A 1 119 ? -19.844 -10.883 -6.965 1 96.75 119 TRP A O 1
ATOM 971 N N . ASP A 1 120 ? -22 -10.328 -6.941 1 96.94 120 ASP A N 1
ATOM 972 C CA . ASP A 1 120 ? -22.125 -10.398 -8.391 1 96.94 120 ASP A CA 1
ATOM 973 C C . ASP A 1 120 ? -21.188 -9.406 -9.078 1 96.94 120 ASP A C 1
ATOM 975 O O . ASP A 1 120 ? -20.453 -9.773 -9.984 1 96.94 120 ASP A O 1
ATOM 979 N N . PRO A 1 121 ? -21.203 -8.125 -8.578 1 97 121 PRO A N 1
ATOM 980 C CA . PRO A 1 121 ? -20.234 -7.207 -9.188 1 97 121 PRO A CA 1
ATOM 981 C C . PRO A 1 121 ? -18.797 -7.672 -9.023 1 97 121 PRO A C 1
ATOM 983 O O . PRO A 1 121 ? -17.984 -7.516 -9.945 1 97 121 PRO A O 1
ATOM 986 N N . LEU A 1 122 ? -18.469 -8.25 -7.957 1 97.88 122 LEU A N 1
ATOM 987 C CA . LEU A 1 122 ? -17.125 -8.75 -7.715 1 97.88 122 LEU A CA 1
ATOM 988 C C . LEU A 1 122 ? -16.797 -9.914 -8.648 1 97.88 122 LEU A C 1
ATOM 990 O O . LEU A 1 122 ? -15.789 -9.883 -9.352 1 97.88 122 LEU A O 1
ATOM 994 N N . LYS A 1 123 ? -17.641 -10.891 -8.688 1 97.75 123 LYS A N 1
ATOM 995 C CA . LYS A 1 123 ? -17.406 -12.148 -9.406 1 97.75 123 LYS A CA 1
ATOM 996 C C . LYS A 1 123 ? -17.469 -11.93 -10.914 1 97.75 123 LYS A C 1
ATOM 998 O O . LYS A 1 123 ? -16.688 -12.523 -11.664 1 97.75 123 LYS A O 1
ATOM 1003 N N . LYS A 1 124 ? -18.312 -11.07 -11.344 1 97.69 124 LYS A N 1
ATOM 1004 C CA . LYS A 1 124 ? -18.609 -10.969 -12.773 1 97.69 124 LYS A CA 1
ATOM 1005 C C . LYS A 1 124 ? -17.812 -9.828 -13.414 1 97.69 124 LYS A C 1
ATOM 1007 O O . LYS A 1 124 ? -17.609 -9.82 -14.625 1 97.69 124 LYS A O 1
ATOM 1012 N N . GLU A 1 125 ? -17.391 -8.883 -12.586 1 97.62 125 GLU A N 1
ATOM 1013 C CA . GLU A 1 125 ? -16.75 -7.699 -13.164 1 97.62 125 GLU A CA 1
ATOM 1014 C C . GLU A 1 125 ? -15.344 -7.512 -12.625 1 97.62 125 GLU A C 1
ATOM 1016 O O . GLU A 1 125 ? -14.367 -7.594 -13.375 1 97.62 125 GLU A O 1
ATOM 1021 N N . THR A 1 126 ? -15.242 -7.379 -11.391 1 98.12 126 THR A N 1
ATOM 1022 C CA . THR A 1 126 ? -13.984 -6.961 -10.766 1 98.12 126 THR A CA 1
ATOM 1023 C C . THR A 1 126 ? -12.914 -8.031 -10.945 1 98.12 126 THR A C 1
ATOM 1025 O O . THR A 1 126 ? -11.82 -7.746 -11.43 1 98.12 126 THR A O 1
ATOM 1028 N N . ILE A 1 127 ? -13.227 -9.242 -10.57 1 98.5 127 ILE A N 1
ATOM 1029 C CA . ILE A 1 127 ? -12.25 -10.328 -10.594 1 98.5 127 ILE A CA 1
ATOM 1030 C C . ILE A 1 127 ? -11.789 -10.586 -12.023 1 98.5 127 ILE A C 1
ATOM 1032 O O . ILE A 1 127 ? -10.586 -10.562 -12.312 1 98.5 127 ILE A O 1
ATOM 1036 N N . PRO A 1 128 ? -12.695 -10.711 -12.984 1 98.25 128 PRO A N 1
ATOM 1037 C CA . PRO A 1 128 ? -12.242 -10.938 -14.359 1 98.25 128 PRO A CA 1
ATOM 1038 C C . PRO A 1 128 ? -11.406 -9.773 -14.906 1 98.25 128 PRO A C 1
ATOM 1040 O O . PRO A 1 128 ? -10.438 -10 -15.625 1 98.25 128 PRO A O 1
ATOM 1043 N N . TYR A 1 129 ? -11.758 -8.562 -14.555 1 98.06 129 TYR A N 1
ATOM 1044 C CA . TYR A 1 129 ? -11.023 -7.395 -15.023 1 98.06 129 TYR A CA 1
ATOM 1045 C C . TYR A 1 129 ? -9.578 -7.434 -14.555 1 98.06 129 TYR A C 1
ATOM 1047 O O . TYR A 1 129 ? -8.656 -7.348 -15.367 1 98.06 129 TYR A O 1
ATOM 1055 N N . TYR A 1 130 ? -9.391 -7.613 -13.312 1 98.62 130 TYR A N 1
ATOM 1056 C CA . TYR A 1 130 ? -8.047 -7.547 -12.734 1 98.62 130 TYR A CA 1
ATOM 1057 C C . TYR A 1 130 ? -7.211 -8.742 -13.164 1 98.62 130 TYR A C 1
ATOM 1059 O O . TYR A 1 130 ? -6.039 -8.594 -13.516 1 98.62 130 TYR A O 1
ATOM 1067 N N . THR A 1 131 ? -7.773 -9.969 -13.125 1 98.69 131 THR A N 1
ATOM 1068 C CA . THR A 1 131 ? -6.984 -11.148 -13.461 1 98.69 131 THR A CA 1
ATOM 1069 C C . THR A 1 131 ? -6.555 -11.117 -14.922 1 98.69 131 THR A C 1
ATOM 1071 O O . THR A 1 131 ? -5.43 -11.5 -15.25 1 98.69 131 THR A O 1
ATOM 1074 N N . LYS A 1 132 ? -7.43 -10.625 -15.742 1 98.5 132 LYS A N 1
ATOM 1075 C CA . LYS A 1 132 ? -7.059 -10.477 -17.156 1 98.5 132 LYS A CA 1
ATOM 1076 C C . LYS A 1 132 ? -5.926 -9.469 -17.312 1 98.5 132 LYS A C 1
ATOM 1078 O O . LYS A 1 132 ? -4.965 -9.727 -18.047 1 98.5 132 LYS A O 1
ATOM 1083 N N . LYS A 1 133 ? -6.055 -8.344 -16.672 1 98.56 133 LYS A N 1
ATOM 1084 C CA . LYS A 1 133 ? -5.031 -7.309 -16.766 1 98.56 133 LYS A CA 1
ATOM 1085 C C . LYS A 1 133 ? -3.701 -7.793 -16.203 1 98.56 133 LYS A C 1
ATOM 1087 O O . LYS A 1 133 ? -2.643 -7.523 -16.766 1 98.56 133 LYS A O 1
ATOM 1092 N N . PHE A 1 134 ? -3.754 -8.484 -15.07 1 98.88 134 PHE A N 1
ATOM 1093 C CA . PHE A 1 134 ? -2.531 -9.039 -14.492 1 98.88 134 PHE A CA 1
ATOM 1094 C C . PHE A 1 134 ? -1.888 -10.031 -15.453 1 98.88 134 PHE A C 1
ATOM 1096 O O . PHE A 1 134 ? -0.662 -10.078 -15.578 1 98.88 134 PHE A O 1
ATOM 1103 N N . ASP A 1 135 ? -2.723 -10.828 -16.094 1 98.88 135 ASP A N 1
ATOM 1104 C CA . ASP A 1 135 ? -2.207 -11.789 -17.062 1 98.88 135 ASP A CA 1
ATOM 1105 C C . ASP A 1 135 ? -1.479 -11.094 -18.203 1 98.88 135 ASP A C 1
ATOM 1107 O O . ASP A 1 135 ? -0.405 -11.523 -18.625 1 98.88 135 ASP A O 1
ATOM 1111 N N . GLU A 1 136 ? -2.051 -10.016 -18.688 1 98.69 136 GLU A N 1
ATOM 1112 C CA . GLU A 1 136 ? -1.44 -9.211 -19.734 1 98.69 136 GLU A CA 1
ATOM 1113 C C . GLU A 1 136 ? -0.123 -8.602 -19.266 1 98.69 136 GLU A C 1
ATOM 1115 O O . GLU A 1 136 ? 0.841 -8.531 -20.031 1 98.69 136 GLU A O 1
ATOM 1120 N N . VAL A 1 137 ? -0.056 -8.148 -18.078 1 98.81 137 VAL A N 1
ATOM 1121 C CA . VAL A 1 137 ? 1.147 -7.559 -17.5 1 98.81 137 VAL A CA 1
ATOM 1122 C C . VAL A 1 137 ? 2.268 -8.594 -17.469 1 98.81 137 VAL A C 1
ATOM 1124 O O . VAL A 1 137 ? 3.402 -8.305 -17.844 1 98.81 137 VAL A O 1
ATOM 1127 N N . VAL A 1 138 ? 1.935 -9.766 -17.016 1 98.88 138 VAL A N 1
ATOM 1128 C CA . VAL A 1 138 ? 2.926 -10.836 -16.938 1 98.88 138 VAL A CA 1
ATOM 1129 C C . VAL A 1 138 ? 3.451 -11.156 -18.328 1 98.88 138 VAL A C 1
ATOM 1131 O O . VAL A 1 138 ? 4.66 -11.297 -18.531 1 98.88 138 VAL A O 1
ATOM 1134 N N . LYS A 1 139 ? 2.576 -11.25 -19.234 1 98.75 139 LYS A N 1
ATOM 1135 C CA . LYS A 1 139 ? 2.977 -11.508 -20.609 1 98.75 139 LYS A CA 1
ATOM 1136 C C . LYS A 1 139 ? 3.912 -10.414 -21.125 1 98.75 139 LYS A C 1
ATOM 1138 O O . LYS A 1 139 ? 4.953 -10.711 -21.703 1 98.75 139 LYS A O 1
ATOM 1143 N N . ALA A 1 140 ? 3.604 -9.188 -20.891 1 98.44 140 ALA A N 1
ATOM 1144 C CA . ALA A 1 140 ? 4.352 -8.047 -21.391 1 98.44 140 ALA A CA 1
ATOM 1145 C C . ALA A 1 140 ? 5.727 -7.949 -20.734 1 98.44 140 ALA A C 1
ATOM 1147 O O . ALA A 1 140 ? 6.652 -7.363 -21.297 1 98.44 140 ALA A O 1
ATOM 1148 N N . ASN A 1 141 ? 5.844 -8.547 -19.594 1 98.56 141 ASN A N 1
ATOM 1149 C CA . ASN A 1 141 ? 7.094 -8.477 -18.844 1 98.56 141 ASN A CA 1
ATOM 1150 C C . ASN A 1 141 ? 7.852 -9.805 -18.891 1 98.56 141 ASN A C 1
ATOM 1152 O O . ASN A 1 141 ? 8.547 -10.164 -17.938 1 98.56 141 ASN A O 1
ATOM 1156 N N . GLY A 1 142 ? 7.656 -10.555 -19.938 1 98.25 142 GLY A N 1
ATOM 1157 C CA . GLY A 1 142 ? 8.453 -11.75 -20.141 1 98.25 142 GLY A CA 1
ATOM 1158 C C . GLY A 1 142 ? 8.172 -12.852 -19.141 1 98.25 142 GLY A C 1
ATOM 1159 O O . GLY A 1 142 ? 9.07 -13.594 -18.75 1 98.25 142 GLY A O 1
ATOM 1160 N N . GLY A 1 143 ? 6.992 -12.891 -18.641 1 98.75 143 GLY A N 1
ATOM 1161 C CA . GLY A 1 143 ? 6.602 -13.977 -17.75 1 98.75 143 GLY A CA 1
ATOM 1162 C C . GLY A 1 143 ? 6.645 -13.586 -16.297 1 98.75 143 GLY A C 1
ATOM 1163 O O . GLY A 1 143 ? 6.477 -14.43 -15.414 1 98.75 143 GLY A O 1
ATOM 1164 N N . TYR A 1 144 ? 6.906 -12.266 -16.016 1 98.94 144 TYR A N 1
ATOM 1165 C CA . TYR A 1 144 ? 6.969 -11.766 -14.648 1 98.94 144 TYR A CA 1
ATOM 1166 C C . TYR A 1 144 ? 6.055 -10.562 -14.469 1 98.94 144 TYR A C 1
ATOM 1168 O O . TYR A 1 144 ? 5.52 -10.031 -15.445 1 98.94 144 TYR A O 1
ATOM 1176 N N . LEU A 1 145 ? 5.855 -10.172 -13.242 1 98.94 145 LEU A N 1
ATOM 1177 C CA . LEU A 1 145 ? 4.914 -9.094 -12.961 1 98.94 145 LEU A CA 1
ATOM 1178 C C . LEU A 1 145 ? 5.543 -7.738 -13.258 1 98.94 145 LEU A C 1
ATOM 1180 O O . LEU A 1 145 ? 4.832 -6.77 -13.539 1 98.94 145 LEU A O 1
ATOM 1184 N N . ALA A 1 146 ? 6.883 -7.668 -13.172 1 98.81 146 ALA A N 1
ATOM 1185 C CA . ALA A 1 146 ? 7.547 -6.383 -13.383 1 98.81 146 ALA A CA 1
ATOM 1186 C C . ALA A 1 146 ? 9 -6.578 -13.805 1 98.81 146 ALA A C 1
ATOM 1188 O O . ALA A 1 146 ? 9.594 -7.625 -13.539 1 98.81 146 ALA A O 1
ATOM 1189 N N . ALA A 1 147 ? 9.539 -5.637 -14.539 1 98.38 147 ALA A N 1
ATOM 1190 C CA . ALA A 1 147 ? 10.961 -5.445 -14.82 1 98.38 147 ALA A CA 1
ATOM 1191 C C . ALA A 1 147 ? 11.508 -6.582 -15.672 1 98.38 147 ALA A C 1
ATOM 1193 O O . ALA A 1 147 ? 12.727 -6.738 -15.805 1 98.38 147 ALA A O 1
ATOM 1194 N N . GLY A 1 148 ? 10.68 -7.465 -16.172 1 98.38 148 GLY A N 1
ATOM 1195 C CA . GLY A 1 148 ? 11.094 -8.523 -17.078 1 98.38 148 GLY A CA 1
ATOM 1196 C C . GLY A 1 148 ? 11.93 -9.594 -16.406 1 98.38 148 GLY A C 1
ATOM 1197 O O . GLY A 1 148 ? 12.672 -10.32 -17.062 1 98.38 148 GLY A O 1
ATOM 1198 N N . LYS A 1 149 ? 11.859 -9.648 -15.102 1 98.62 149 LYS A N 1
ATOM 1199 C CA . LYS A 1 149 ? 12.625 -10.617 -14.32 1 98.62 149 LYS A CA 1
ATOM 1200 C C . LYS A 1 149 ? 11.914 -10.945 -13.008 1 98.62 149 LYS A C 1
ATOM 1202 O O . LYS A 1 149 ? 10.93 -10.289 -12.648 1 98.62 149 LYS A O 1
ATOM 1207 N N . LEU A 1 150 ? 12.438 -11.984 -12.344 1 98.81 150 LEU A N 1
ATOM 1208 C CA . LEU A 1 150 ? 11.914 -12.352 -11.039 1 98.81 150 LEU A CA 1
ATOM 1209 C C . LEU A 1 150 ? 12.141 -11.234 -10.023 1 98.81 150 LEU A C 1
ATOM 1211 O O . LEU A 1 150 ? 13.273 -10.773 -9.852 1 98.81 150 LEU A O 1
ATOM 1215 N N . THR A 1 151 ? 11.086 -10.727 -9.438 1 98.94 151 THR A N 1
ATOM 1216 C CA . THR A 1 151 ? 11.172 -9.703 -8.406 1 98.94 151 THR A CA 1
ATOM 1217 C C . THR A 1 151 ? 10.312 -10.086 -7.199 1 98.94 151 THR A C 1
ATOM 1219 O O . THR A 1 151 ? 9.602 -11.094 -7.227 1 98.94 151 THR A O 1
ATOM 1222 N N . TRP A 1 152 ? 10.352 -9.273 -6.156 1 98.94 152 TRP A N 1
ATOM 1223 C CA . TRP A 1 152 ? 9.586 -9.578 -4.957 1 98.94 152 TRP A CA 1
ATOM 1224 C C . TRP A 1 152 ? 8.086 -9.438 -5.215 1 98.94 152 TRP A C 1
ATOM 1226 O O . TRP A 1 152 ? 7.27 -9.945 -4.445 1 98.94 152 TRP A O 1
ATOM 1236 N N . ALA A 1 153 ? 7.68 -8.742 -6.312 1 98.94 153 ALA A N 1
ATOM 1237 C CA . ALA A 1 153 ? 6.266 -8.672 -6.676 1 98.94 153 ALA A CA 1
ATOM 1238 C C . ALA A 1 153 ? 5.711 -10.055 -6.988 1 98.94 153 ALA A C 1
ATOM 1240 O O . ALA A 1 153 ? 4.562 -10.359 -6.656 1 98.94 153 ALA A O 1
ATOM 1241 N N . ASP A 1 154 ? 6.512 -10.867 -7.668 1 98.94 154 ASP A N 1
ATOM 1242 C CA . ASP A 1 154 ? 6.082 -12.211 -8.023 1 98.94 154 ASP A CA 1
ATOM 1243 C C . ASP A 1 154 ? 5.859 -13.062 -6.77 1 98.94 154 ASP A C 1
ATOM 1245 O O . ASP A 1 154 ? 4.871 -13.797 -6.68 1 98.94 154 ASP A O 1
ATOM 1249 N N . PHE A 1 155 ? 6.781 -12.922 -5.82 1 98.94 155 PHE A N 1
ATOM 1250 C CA . PHE A 1 155 ? 6.652 -13.641 -4.555 1 98.94 155 PHE A CA 1
ATOM 1251 C C . PHE A 1 155 ? 5.414 -13.172 -3.799 1 98.94 155 PHE A C 1
ATOM 1253 O O . PHE A 1 155 ? 4.66 -13.992 -3.264 1 98.94 155 PHE A O 1
ATOM 1260 N N . TYR A 1 156 ? 5.203 -11.867 -3.756 1 98.94 156 TYR A N 1
ATOM 1261 C CA . TYR A 1 156 ? 4.062 -11.305 -3.043 1 98.94 156 TYR A CA 1
ATOM 1262 C C . TYR A 1 156 ? 2.75 -11.852 -3.596 1 98.94 156 TYR A C 1
ATOM 1264 O O . TYR A 1 156 ? 1.926 -12.383 -2.848 1 98.94 156 TYR A O 1
ATOM 1272 N N . PHE A 1 157 ? 2.607 -11.805 -4.902 1 98.94 157 PHE A N 1
ATOM 1273 C CA . PHE A 1 157 ? 1.369 -12.211 -5.555 1 98.94 157 PHE A CA 1
ATOM 1274 C C . PHE A 1 157 ? 1.103 -13.695 -5.332 1 98.94 157 PHE A C 1
ATOM 1276 O O . PHE A 1 157 ? 0.022 -14.078 -4.879 1 98.94 157 PHE A O 1
ATOM 1283 N N . VAL A 1 158 ? 2.076 -14.492 -5.629 1 98.81 158 VAL A N 1
ATOM 1284 C CA . VAL A 1 158 ? 1.885 -15.938 -5.562 1 98.81 158 VAL A CA 1
ATOM 1285 C C . VAL A 1 158 ? 1.639 -16.359 -4.113 1 98.81 158 VAL A C 1
ATOM 1287 O O . VAL A 1 158 ? 0.812 -17.234 -3.848 1 98.81 158 VAL A O 1
ATOM 1290 N N . ALA A 1 159 ? 2.32 -15.75 -3.227 1 98.5 159 ALA A N 1
ATOM 1291 C CA . ALA A 1 159 ? 2.203 -16.109 -1.817 1 98.5 159 ALA A CA 1
ATOM 1292 C C . ALA A 1 159 ? 0.795 -15.836 -1.295 1 98.5 159 ALA A C 1
ATOM 1294 O O . ALA A 1 159 ? 0.289 -16.578 -0.442 1 98.5 159 ALA A O 1
ATOM 1295 N N . ILE A 1 160 ? 0.15 -14.781 -1.775 1 98.31 160 ILE A N 1
ATOM 1296 C CA . ILE A 1 160 ? -1.145 -14.453 -1.188 1 98.31 160 ILE A CA 1
ATOM 1297 C C . ILE A 1 160 ? -2.262 -15.062 -2.031 1 98.31 160 ILE A C 1
ATOM 1299 O O . ILE A 1 160 ? -3.445 -14.883 -1.732 1 98.31 160 ILE A O 1
ATOM 1303 N N . LEU A 1 161 ? -1.933 -15.82 -3.053 1 97.94 161 LEU A N 1
ATOM 1304 C CA . LEU A 1 161 ? -2.912 -16.312 -4.016 1 97.94 161 LEU A CA 1
ATOM 1305 C C . LEU A 1 161 ? -3.902 -17.266 -3.346 1 97.94 161 LEU A C 1
ATOM 1307 O O . LEU A 1 161 ? -5.105 -17.188 -3.609 1 97.94 161 LEU A O 1
ATOM 1311 N N . ASP A 1 162 ? -3.449 -18.172 -2.457 1 96.38 162 ASP A N 1
ATOM 1312 C CA . ASP A 1 162 ? -4.352 -19.094 -1.762 1 96.38 162 ASP A CA 1
ATOM 1313 C C . ASP A 1 162 ? -5.375 -18.312 -0.931 1 96.38 162 ASP A C 1
ATOM 1315 O O . ASP A 1 162 ? -6.547 -18.703 -0.868 1 96.38 162 ASP A O 1
ATOM 1319 N N . TYR A 1 163 ? -4.902 -17.312 -0.283 1 97.25 163 TYR A N 1
ATOM 1320 C CA . TYR A 1 163 ? -5.754 -16.438 0.519 1 97.25 163 TYR A CA 1
ATOM 1321 C C . TYR A 1 163 ? -6.805 -15.758 -0.348 1 97.25 163 TYR A C 1
ATOM 1323 O O . TYR A 1 163 ? -7.992 -15.742 -0.007 1 97.25 163 TYR A O 1
ATOM 1331 N N . LEU A 1 164 ? -6.395 -15.211 -1.49 1 98.25 164 LEU A N 1
ATOM 1332 C CA . LEU A 1 164 ? -7.312 -14.57 -2.424 1 98.25 164 LEU A CA 1
ATOM 1333 C C . LEU A 1 164 ? -8.328 -15.57 -2.963 1 98.25 164 LEU A C 1
ATOM 1335 O O . LEU A 1 164 ? -9.523 -15.266 -3.051 1 98.25 164 LEU A O 1
ATOM 1339 N N . ASN A 1 165 ? -7.852 -16.75 -3.355 1 97.62 165 ASN A N 1
ATOM 1340 C CA . ASN A 1 165 ? -8.727 -17.812 -3.857 1 97.62 165 ASN A CA 1
ATOM 1341 C C . ASN A 1 165 ? -9.805 -18.172 -2.84 1 97.62 165 ASN A C 1
ATOM 1343 O O . ASN A 1 165 ? -10.969 -18.359 -3.199 1 97.62 165 ASN A O 1
ATOM 1347 N N . HIS A 1 166 ? -9.383 -18.266 -1.614 1 97 166 HIS A N 1
ATOM 1348 C CA . HIS A 1 166 ? -10.312 -18.594 -0.544 1 97 166 HIS A CA 1
ATOM 1349 C C . HIS A 1 166 ? -11.422 -17.547 -0.436 1 97 166 HIS A C 1
ATOM 1351 O O . HIS A 1 166 ? -12.602 -17.906 -0.4 1 97 166 HIS A O 1
ATOM 1357 N N . MET A 1 167 ? -11.062 -16.297 -0.437 1 97.12 167 MET A N 1
ATOM 1358 C CA . MET A 1 167 ? -12.047 -15.227 -0.298 1 97.12 167 MET A CA 1
ATOM 1359 C C . MET A 1 167 ? -12.93 -15.141 -1.534 1 97.12 167 MET A C 1
ATOM 1361 O O . MET A 1 167 ? -14.125 -14.867 -1.425 1 97.12 167 MET A O 1
ATOM 1365 N N . ALA A 1 168 ? -12.344 -15.438 -2.664 1 97.44 168 ALA A N 1
ATOM 1366 C CA . ALA A 1 168 ? -13.055 -15.305 -3.934 1 97.44 168 ALA A CA 1
ATOM 1367 C C . ALA A 1 168 ? -13.836 -16.578 -4.266 1 97.44 168 ALA A C 1
ATOM 1369 O O . ALA A 1 168 ? -14.617 -16.594 -5.215 1 97.44 168 ALA A O 1
ATOM 1370 N N . LYS A 1 169 ? -13.547 -17.719 -3.551 1 96.25 169 LYS A N 1
ATOM 1371 C CA . LYS A 1 169 ? -14.211 -19.016 -3.707 1 96.25 169 LYS A CA 1
ATOM 1372 C C . LYS A 1 169 ? -13.953 -19.594 -5.094 1 96.25 169 LYS A C 1
ATOM 1374 O O . LYS A 1 169 ? -14.836 -20.234 -5.68 1 96.25 169 LYS A O 1
ATOM 1379 N N . GLU A 1 170 ? -12.812 -19.297 -5.625 1 97.12 170 GLU A N 1
ATOM 1380 C CA . GLU A 1 170 ? -12.398 -19.859 -6.906 1 97.12 170 GLU A CA 1
ATOM 1381 C C . GLU A 1 170 ? -10.883 -19.766 -7.09 1 97.12 170 GLU A C 1
ATOM 1383 O O . GLU A 1 170 ? -10.211 -19.031 -6.363 1 97.12 170 GLU A O 1
ATOM 1388 N N . ASP A 1 171 ? -10.367 -20.5 -8.023 1 97.94 171 ASP A N 1
ATOM 1389 C CA . ASP A 1 171 ? -8.984 -20.344 -8.453 1 97.94 171 ASP A CA 1
ATOM 1390 C C . ASP A 1 171 ? -8.844 -19.172 -9.43 1 97.94 171 ASP A C 1
ATOM 1392 O O . ASP A 1 171 ? -9.156 -19.312 -10.617 1 97.94 171 ASP A O 1
ATOM 1396 N N . LEU A 1 172 ? -8.266 -18.125 -9 1 98.5 172 LEU A N 1
ATOM 1397 C CA . LEU A 1 172 ? -8.297 -16.844 -9.688 1 98.5 172 LEU A CA 1
ATOM 1398 C C . LEU A 1 172 ? -7.441 -16.891 -10.953 1 98.5 172 LEU A C 1
ATOM 1400 O O . LEU A 1 172 ? -7.59 -16.031 -11.836 1 98.5 172 LEU A O 1
ATOM 1404 N N . VAL A 1 173 ? -6.484 -17.844 -11.023 1 98.19 173 VAL A N 1
ATOM 1405 C CA . VAL A 1 173 ? -5.562 -17.812 -12.156 1 98.19 173 VAL A CA 1
ATOM 1406 C C . VAL A 1 173 ? -5.828 -19 -13.078 1 98.19 173 VAL A C 1
ATOM 1408 O O . VAL A 1 173 ? -5.082 -19.25 -14.023 1 98.19 173 VAL A O 1
ATOM 1411 N N . ALA A 1 174 ? -6.863 -19.766 -12.844 1 96.69 174 ALA A N 1
ATOM 1412 C CA . ALA A 1 174 ? -7.16 -21 -13.578 1 96.69 174 ALA A CA 1
ATOM 1413 C C . ALA A 1 174 ? -7.273 -20.734 -15.07 1 96.69 174 ALA A C 1
ATOM 1415 O O . ALA A 1 174 ? -6.832 -21.547 -15.891 1 96.69 174 ALA A O 1
ATOM 1416 N N . ASN A 1 175 ? -7.859 -19.594 -15.445 1 96.88 175 ASN A N 1
ATOM 1417 C CA . ASN A 1 175 ? -8.094 -19.281 -16.859 1 96.88 175 ASN A CA 1
ATOM 1418 C C . ASN A 1 175 ? -7.145 -18.203 -17.359 1 96.88 175 ASN A C 1
ATOM 1420 O O . ASN A 1 175 ? -7.438 -17.531 -18.344 1 96.88 175 ASN A O 1
ATOM 1424 N N . GLN A 1 176 ? -6.102 -17.969 -16.641 1 98.62 176 GLN A N 1
ATOM 1425 C CA . GLN A 1 176 ? -5.082 -17 -16.984 1 98.62 176 GLN A CA 1
ATOM 1426 C C . GLN A 1 176 ? -3.721 -17.656 -17.188 1 98.62 176 GLN A C 1
ATOM 1428 O O . GLN A 1 176 ? -2.961 -17.828 -16.234 1 98.62 176 GLN A O 1
ATOM 1433 N N . PRO A 1 177 ? -3.381 -18 -18.422 1 98.69 177 PRO A N 1
ATOM 1434 C CA . PRO A 1 177 ? -2.238 -18.891 -18.672 1 98.69 177 PRO A CA 1
ATOM 1435 C C . PRO A 1 177 ? -0.921 -18.297 -18.172 1 98.69 177 PRO A C 1
ATOM 1437 O O . PRO A 1 177 ? -0.071 -19.031 -17.656 1 98.69 177 PRO A O 1
ATOM 1440 N N . ASN A 1 178 ? -0.72 -16.984 -18.375 1 98.88 178 ASN A N 1
ATOM 1441 C CA . ASN A 1 178 ? 0.545 -16.406 -17.953 1 98.88 178 ASN A CA 1
ATOM 1442 C C . ASN A 1 178 ? 0.648 -16.328 -16.422 1 98.88 178 ASN A C 1
ATOM 1444 O O . ASN A 1 178 ? 1.72 -16.562 -15.859 1 98.88 178 ASN A O 1
ATOM 1448 N N . LEU A 1 179 ? -0.466 -16.031 -15.789 1 98.88 179 LEU A N 1
ATOM 1449 C CA . LEU A 1 179 ? -0.48 -16.016 -14.328 1 98.88 179 LEU A CA 1
ATOM 1450 C C . LEU A 1 179 ? -0.282 -17.422 -13.773 1 98.88 179 LEU A C 1
ATOM 1452 O O . LEU A 1 179 ? 0.401 -17.609 -12.766 1 98.88 179 LEU A O 1
ATOM 1456 N N . LYS A 1 180 ? -0.93 -18.359 -14.406 1 98.69 180 LYS A N 1
ATOM 1457 C CA . LYS A 1 180 ? -0.759 -19.75 -14.008 1 98.69 180 LYS A CA 1
ATOM 1458 C C . LYS A 1 180 ? 0.703 -20.172 -14.109 1 98.69 180 LYS A C 1
ATOM 1460 O O . LYS A 1 180 ? 1.231 -20.828 -13.203 1 98.69 180 LYS A O 1
ATOM 1465 N N . ALA A 1 181 ? 1.33 -19.828 -15.188 1 98.81 181 ALA A N 1
ATOM 1466 C CA . ALA A 1 181 ? 2.74 -20.156 -15.391 1 98.81 181 ALA A CA 1
ATOM 1467 C C . ALA A 1 181 ? 3.613 -19.469 -14.336 1 98.81 181 ALA A C 1
ATOM 1469 O O . ALA A 1 181 ? 4.586 -20.062 -13.859 1 98.81 181 ALA A O 1
ATOM 1470 N N . LEU A 1 182 ? 3.279 -18.25 -14.023 1 98.88 182 LEU A N 1
ATOM 1471 C CA . LEU A 1 182 ? 4.023 -17.516 -13.008 1 98.88 182 LEU A CA 1
ATOM 1472 C C . LEU A 1 182 ? 3.908 -18.219 -11.648 1 98.88 182 LEU A C 1
ATOM 1474 O O . LEU A 1 182 ? 4.898 -18.344 -10.93 1 98.88 182 LEU A O 1
ATOM 1478 N N . ARG A 1 183 ? 2.684 -18.609 -11.328 1 98.75 183 ARG A N 1
ATOM 1479 C CA . ARG A 1 183 ? 2.471 -19.344 -10.086 1 98.75 183 ARG A CA 1
ATOM 1480 C C . ARG A 1 183 ? 3.35 -20.578 -10.031 1 98.75 183 ARG A C 1
ATOM 1482 O O . ARG A 1 183 ? 4.031 -20.828 -9.031 1 98.75 183 ARG A O 1
ATOM 1489 N N . GLU A 1 184 ? 3.375 -21.344 -11.062 1 98.62 184 GLU A N 1
ATOM 1490 C CA . GLU A 1 184 ? 4.168 -22.562 -11.125 1 98.62 184 GLU A CA 1
ATOM 1491 C C . GLU A 1 184 ? 5.66 -22.266 -11.031 1 98.62 184 GLU A C 1
ATOM 1493 O O . GLU A 1 184 ? 6.406 -22.984 -10.375 1 98.62 184 GLU A O 1
ATOM 1498 N N . LYS A 1 185 ? 6.074 -21.25 -11.719 1 98.69 185 LYS A N 1
ATOM 1499 C CA . LYS A 1 185 ? 7.477 -20.844 -11.719 1 98.69 185 LYS A CA 1
ATOM 1500 C C . LYS A 1 185 ? 7.945 -20.516 -10.305 1 98.69 185 LYS A C 1
ATOM 1502 O O . LYS A 1 185 ? 8.984 -21 -9.859 1 98.69 185 LYS A O 1
ATOM 1507 N N . VAL A 1 186 ? 7.188 -19.672 -9.602 1 98.88 186 VAL A N 1
ATOM 1508 C CA . VAL A 1 186 ? 7.566 -19.25 -8.258 1 98.88 186 VAL A CA 1
ATOM 1509 C C . VAL A 1 186 ? 7.523 -20.438 -7.305 1 98.88 186 VAL A C 1
ATOM 1511 O O . VAL A 1 186 ? 8.461 -20.656 -6.531 1 98.88 186 VAL A O 1
ATOM 1514 N N . LEU A 1 187 ? 6.465 -21.234 -7.379 1 98.56 187 LEU A N 1
ATOM 1515 C CA . LEU A 1 187 ? 6.312 -22.391 -6.496 1 98.56 187 LEU A CA 1
ATOM 1516 C C . LEU A 1 187 ? 7.344 -23.469 -6.824 1 98.56 187 LEU A C 1
ATOM 1518 O O . LEU A 1 187 ? 7.625 -24.344 -5.996 1 98.56 187 LEU A O 1
ATOM 1522 N N . GLY A 1 188 ? 7.906 -23.406 -8 1 98.56 188 GLY A N 1
ATOM 1523 C CA . GLY A 1 188 ? 8.883 -24.375 -8.445 1 98.56 188 GLY A CA 1
ATOM 1524 C C . GLY A 1 188 ? 10.305 -24.047 -8.008 1 98.56 188 GLY A C 1
ATOM 1525 O O . GLY A 1 188 ? 11.203 -24.891 -8.125 1 98.56 188 GLY A O 1
ATOM 1526 N N . LEU A 1 189 ? 10.516 -22.828 -7.582 1 98.69 189 LEU A N 1
ATOM 1527 C CA . LEU A 1 189 ? 11.836 -22.5 -7.051 1 98.69 189 LEU A CA 1
ATOM 1528 C C . LEU A 1 189 ? 12.195 -23.406 -5.883 1 98.69 189 LEU A C 1
ATOM 1530 O O . LEU A 1 189 ? 11.375 -23.625 -4.984 1 98.69 189 LEU A O 1
ATOM 1534 N N . PRO A 1 190 ? 13.391 -23.922 -5.836 1 98.31 190 PRO A N 1
ATOM 1535 C CA . PRO A 1 190 ? 13.75 -24.922 -4.84 1 98.31 190 PRO A CA 1
ATOM 1536 C C . PRO A 1 190 ? 13.477 -24.469 -3.41 1 98.31 190 PRO A C 1
ATOM 1538 O O . PRO A 1 190 ? 12.883 -25.203 -2.623 1 98.31 190 PRO A O 1
ATOM 1541 N N . ALA A 1 191 ? 13.844 -23.297 -3.061 1 98.12 191 ALA A N 1
ATOM 1542 C CA . ALA A 1 191 ? 13.664 -22.797 -1.7 1 98.12 191 ALA A CA 1
ATOM 1543 C C . ALA A 1 191 ? 12.18 -22.656 -1.357 1 98.12 191 ALA A C 1
ATOM 1545 O O . ALA A 1 191 ? 11.781 -22.891 -0.214 1 98.12 191 ALA A O 1
ATOM 1546 N N . ILE A 1 192 ? 11.367 -22.281 -2.33 1 98.56 192 ILE A N 1
ATOM 1547 C CA . ILE A 1 192 ? 9.938 -22.109 -2.107 1 98.56 192 ILE A CA 1
ATOM 1548 C C . ILE A 1 192 ? 9.25 -23.469 -2.023 1 98.56 192 ILE A C 1
ATOM 1550 O O . ILE A 1 192 ? 8.383 -23.672 -1.175 1 98.56 192 ILE A O 1
ATOM 1554 N N . LYS A 1 193 ? 9.609 -24.312 -2.914 1 97.88 193 LYS A N 1
ATOM 1555 C CA . LYS A 1 193 ? 9.102 -25.672 -2.875 1 97.88 193 LYS A CA 1
ATOM 1556 C C . LYS A 1 193 ? 9.359 -26.328 -1.517 1 97.88 193 LYS A C 1
ATOM 1558 O O . LYS A 1 193 ? 8.477 -26.969 -0.952 1 97.88 193 LYS A O 1
ATOM 1563 N N . ALA A 1 194 ? 10.555 -26.172 -1.019 1 97.88 194 ALA A N 1
ATOM 1564 C CA . ALA A 1 194 ? 10.938 -26.734 0.279 1 97.88 194 ALA A CA 1
ATOM 1565 C C . ALA A 1 194 ? 10.102 -26.125 1.401 1 97.88 194 ALA A C 1
ATOM 1567 O O . ALA A 1 194 ? 9.664 -26.828 2.312 1 97.88 194 ALA A O 1
ATOM 1568 N N . TRP A 1 195 ? 9.891 -24.812 1.375 1 97.94 195 TRP A N 1
ATOM 1569 C CA . TRP A 1 195 ? 9.086 -24.141 2.389 1 97.94 195 TRP A CA 1
ATOM 1570 C C . TRP A 1 195 ? 7.652 -24.656 2.369 1 97.94 195 TRP A C 1
ATOM 1572 O O . TRP A 1 195 ? 7.09 -24.984 3.418 1 97.94 195 TRP A O 1
ATOM 1582 N N . VAL A 1 196 ? 7.074 -24.719 1.172 1 96.81 196 VAL A N 1
ATOM 1583 C CA . VAL A 1 196 ? 5.676 -25.109 1.01 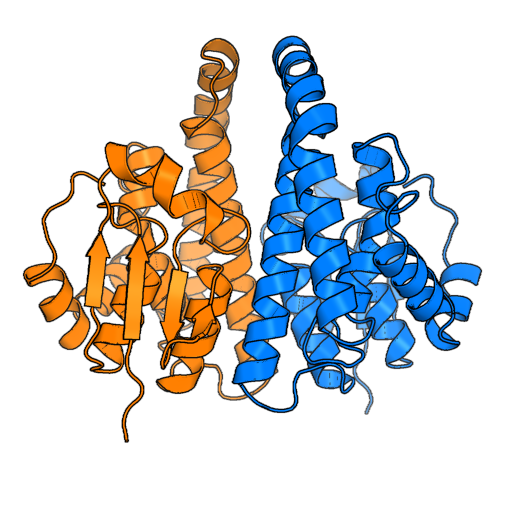1 96.81 196 VAL A CA 1
ATOM 1584 C C . VAL A 1 196 ? 5.48 -26.547 1.503 1 96.81 196 VAL A C 1
ATOM 1586 O O . VAL A 1 196 ? 4.438 -26.875 2.074 1 96.81 196 VAL A O 1
ATOM 1589 N N . ALA A 1 197 ? 6.473 -27.312 1.37 1 95.88 197 ALA A N 1
ATOM 1590 C CA . ALA A 1 197 ? 6.398 -28.703 1.799 1 95.88 197 ALA A CA 1
ATOM 1591 C C . ALA A 1 197 ? 6.461 -28.812 3.318 1 95.88 197 ALA A C 1
ATOM 1593 O O . ALA A 1 197 ? 5.875 -29.734 3.904 1 95.88 197 ALA A O 1
ATOM 1594 N N . LYS A 1 198 ? 7.145 -27.953 3.922 1 94.62 198 LYS A N 1
ATOM 1595 C CA . LYS A 1 198 ? 7.418 -28.078 5.352 1 94.62 198 LYS A CA 1
ATOM 1596 C C . LYS A 1 198 ? 6.395 -27.312 6.18 1 94.62 198 LYS A C 1
ATOM 1598 O O . LYS A 1 198 ? 6.152 -27.641 7.344 1 94.62 198 LYS A O 1
ATOM 1603 N N . ARG A 1 199 ? 5.809 -26.219 5.629 1 93.56 199 ARG A N 1
ATOM 1604 C CA . ARG A 1 199 ? 4.93 -25.359 6.418 1 93.56 199 ARG A CA 1
ATOM 1605 C C . ARG A 1 199 ? 3.689 -26.125 6.875 1 93.56 199 ARG A C 1
ATOM 1607 O O . ARG A 1 199 ? 3.264 -27.078 6.219 1 93.56 199 ARG A O 1
ATOM 1614 N N . PRO A 1 200 ? 3.143 -25.781 8.016 1 91.44 200 PRO A N 1
ATOM 1615 C CA . PRO A 1 200 ? 1.931 -26.453 8.492 1 91.44 200 PRO A CA 1
ATOM 1616 C C . PRO A 1 200 ? 0.76 -26.312 7.52 1 91.44 200 PRO A C 1
ATOM 1618 O O . PRO A 1 200 ? 0.576 -25.25 6.918 1 91.44 200 PRO A O 1
ATOM 1621 N N . PRO A 1 201 ? 0.064 -27.391 7.391 1 87.81 201 PRO A N 1
ATOM 1622 C CA . PRO A 1 201 ? -1.137 -27.281 6.559 1 87.81 201 PRO A CA 1
ATOM 1623 C C . PRO A 1 201 ? -2.182 -26.328 7.145 1 87.81 201 PRO A C 1
ATOM 1625 O O . PRO A 1 201 ? -2.406 -26.328 8.359 1 87.81 201 PRO A O 1
ATOM 1628 N N . THR A 1 202 ? -2.551 -25.453 6.355 1 85.56 202 THR A N 1
ATOM 1629 C CA . THR A 1 202 ? -3.619 -24.547 6.77 1 85.56 202 THR A CA 1
ATOM 1630 C C . THR A 1 202 ? -4.699 -24.469 5.695 1 85.56 202 THR A C 1
ATOM 1632 O O . THR A 1 202 ? -4.418 -24.625 4.508 1 85.56 202 THR A O 1
ATOM 1635 N N . ASP A 1 203 ? -6.035 -24.359 6.23 1 72 203 ASP A N 1
ATOM 1636 C CA . ASP A 1 203 ? -7.133 -24.203 5.281 1 72 203 ASP A CA 1
ATOM 1637 C C . ASP A 1 203 ? -7.02 -22.891 4.512 1 72 203 ASP A C 1
ATOM 1639 O O . ASP A 1 203 ? -7.562 -22.766 3.412 1 72 203 ASP A O 1
ATOM 1643 N N . LEU A 1 204 ? -6.422 -21.953 5.238 1 73.31 204 LEU A N 1
ATOM 1644 C CA . LEU A 1 204 ? -6.203 -20.641 4.621 1 73.31 204 LEU A CA 1
ATOM 1645 C C . LEU A 1 204 ? -4.715 -20.312 4.559 1 73.31 204 LEU A C 1
ATOM 1647 O O . LEU A 1 204 ? -3.953 -20.688 5.453 1 73.31 204 LEU A O 1
ATOM 1651 N N . MET B 1 1 ? 18.422 16.609 -19.984 1 69.31 1 MET B N 1
ATOM 1652 C CA . MET B 1 1 ? 17.266 17.484 -19.891 1 69.31 1 MET B CA 1
ATOM 1653 C C . MET B 1 1 ? 16.344 17.047 -18.75 1 69.31 1 MET B C 1
ATOM 1655 O O . MET B 1 1 ? 16.328 15.875 -18.375 1 69.31 1 MET B O 1
ATOM 1659 N N . ALA B 1 2 ? 15.609 17.953 -18.125 1 84.75 2 ALA B N 1
ATOM 1660 C CA . ALA B 1 2 ? 14.727 17.625 -17 1 84.75 2 ALA B CA 1
ATOM 1661 C C . ALA B 1 2 ? 13.492 16.875 -17.484 1 84.75 2 ALA B C 1
ATOM 1663 O O . ALA B 1 2 ? 12.945 17.172 -18.547 1 84.75 2 ALA B O 1
ATOM 1664 N N . PRO B 1 3 ? 13.117 15.844 -16.781 1 91.94 3 PRO B N 1
ATOM 1665 C CA . PRO B 1 3 ? 11.93 15.094 -17.188 1 91.94 3 PRO B CA 1
ATOM 1666 C C . PRO B 1 3 ? 10.68 15.969 -17.266 1 91.94 3 PRO B C 1
ATOM 1668 O O . PRO B 1 3 ? 10.562 16.953 -16.547 1 91.94 3 PRO B O 1
ATOM 1671 N N . SER B 1 4 ? 9.844 15.703 -18.219 1 96.94 4 SER B N 1
ATOM 1672 C CA . SER B 1 4 ? 8.523 16.312 -18.281 1 96.94 4 SER B CA 1
ATOM 1673 C C . SER B 1 4 ? 7.512 15.539 -17.438 1 96.94 4 SER B C 1
ATOM 1675 O O . SER B 1 4 ? 7.52 14.312 -17.438 1 96.94 4 SER B O 1
ATOM 1677 N N . TYR B 1 5 ? 6.668 16.312 -16.719 1 98.62 5 TYR B N 1
ATOM 1678 C CA . TYR B 1 5 ? 5.684 15.695 -15.844 1 98.62 5 TYR B CA 1
ATOM 1679 C C . TYR B 1 5 ? 4.27 16.141 -16.203 1 98.62 5 TYR B C 1
ATOM 1681 O O . TYR B 1 5 ? 4.023 17.328 -16.422 1 98.62 5 TYR B O 1
ATOM 1689 N N . LYS B 1 6 ? 3.307 15.188 -16.297 1 98.75 6 LYS B N 1
ATOM 1690 C CA . LYS B 1 6 ? 1.878 15.461 -16.438 1 98.75 6 LYS B CA 1
ATOM 1691 C C . LYS B 1 6 ? 1.062 14.602 -15.469 1 98.75 6 LYS B C 1
ATOM 1693 O O . LYS B 1 6 ? 1.082 13.375 -15.555 1 98.75 6 LYS B O 1
ATOM 1698 N N . LEU B 1 7 ? 0.399 15.234 -14.555 1 98.69 7 LEU B N 1
ATOM 1699 C CA . LEU B 1 7 ? -0.452 14.539 -13.602 1 98.69 7 LEU B CA 1
ATOM 1700 C C . LEU B 1 7 ? -1.914 14.594 -14.031 1 98.69 7 LEU B C 1
ATOM 1702 O O . LEU B 1 7 ? -2.469 15.68 -14.219 1 98.69 7 LEU B O 1
ATOM 1706 N N . THR B 1 8 ? -2.506 13.445 -14.25 1 98.5 8 THR B N 1
ATOM 1707 C CA . THR B 1 8 ? -3.926 13.312 -14.562 1 98.5 8 THR B CA 1
ATOM 1708 C C . THR B 1 8 ? -4.711 12.867 -13.336 1 98.5 8 THR B C 1
ATOM 1710 O O . THR B 1 8 ? -4.457 11.789 -12.789 1 98.5 8 THR B O 1
ATOM 1713 N N . TYR B 1 9 ? -5.656 13.688 -12.922 1 97.06 9 TYR B N 1
ATOM 1714 C CA . TYR B 1 9 ? -6.484 13.391 -11.758 1 97.06 9 TYR B CA 1
ATOM 1715 C C . TYR B 1 9 ? -7.785 14.188 -11.789 1 97.06 9 TYR B C 1
ATOM 1717 O O . TYR B 1 9 ? -7.941 15.094 -12.609 1 97.06 9 TYR B O 1
ATOM 1725 N N . CYS B 1 10 ? -8.781 13.773 -11.023 1 94.19 10 CYS B N 1
ATOM 1726 C CA . CYS B 1 10 ? -10.008 14.539 -10.891 1 94.19 10 CYS B CA 1
ATOM 1727 C C . CYS B 1 10 ? -9.758 15.852 -10.156 1 94.19 10 CYS B C 1
ATOM 1729 O O . CYS B 1 10 ? -8.727 16.016 -9.5 1 94.19 10 CYS B O 1
ATOM 1731 N N . PRO B 1 11 ? -10.688 16.766 -10.203 1 92.19 11 PRO B N 1
ATOM 1732 C CA . PRO B 1 11 ? -10.438 18.094 -9.648 1 92.19 11 PRO B CA 1
ATOM 1733 C C . PRO B 1 11 ? -10.602 18.141 -8.133 1 92.19 11 PRO B C 1
ATOM 1735 O O . PRO B 1 11 ? -11.352 18.969 -7.609 1 92.19 11 PRO B O 1
ATOM 1738 N N . VAL B 1 12 ? -9.922 17.297 -7.43 1 90.38 12 VAL B N 1
ATOM 1739 C CA . VAL B 1 12 ? -9.883 17.281 -5.973 1 90.38 12 VAL B CA 1
ATOM 1740 C C . VAL B 1 12 ? -8.461 17.016 -5.492 1 90.38 12 VAL B C 1
ATOM 1742 O O . VAL B 1 12 ? -7.594 16.641 -6.281 1 90.38 12 VAL B O 1
ATOM 1745 N N . LYS B 1 13 ? -8.07 17.344 -4.336 1 91.06 13 LYS B N 1
ATOM 1746 C CA . LYS B 1 13 ? -6.742 17.141 -3.754 1 91.06 13 LYS B CA 1
ATOM 1747 C C . LYS B 1 13 ? -6.457 15.656 -3.557 1 91.06 13 LYS B C 1
ATOM 1749 O O . LYS B 1 13 ? -5.637 15.07 -4.27 1 91.06 13 LYS B O 1
ATOM 1754 N N . ALA B 1 14 ? -7.211 14.953 -2.746 1 95.31 14 ALA B N 1
ATOM 1755 C CA . ALA B 1 14 ? -7.203 13.539 -2.393 1 95.31 14 ALA B CA 1
ATOM 1756 C C . ALA B 1 14 ? -5.859 12.891 -2.717 1 95.31 14 ALA B C 1
ATOM 1758 O O . ALA B 1 14 ? -4.816 13.352 -2.242 1 95.31 14 ALA B O 1
ATOM 1759 N N . LEU B 1 15 ? -5.809 11.82 -3.49 1 97.56 15 LEU B N 1
ATOM 1760 C CA . LEU B 1 15 ? -4.613 10.992 -3.617 1 97.56 15 LEU B CA 1
ATOM 1761 C C . LEU B 1 15 ? -3.676 11.547 -4.68 1 97.56 15 LEU B C 1
ATOM 1763 O O . LEU B 1 15 ? -2.529 11.102 -4.797 1 97.56 15 LEU B O 1
ATOM 1767 N N . GLY B 1 16 ? -4.094 12.547 -5.441 1 97.94 16 GLY B N 1
ATOM 1768 C CA . GLY B 1 16 ? -3.221 13.242 -6.371 1 97.94 16 GLY B CA 1
ATOM 1769 C C . GLY B 1 16 ? -2.352 14.297 -5.699 1 97.94 16 GLY B C 1
ATOM 1770 O O . GLY B 1 16 ? -1.296 14.656 -6.223 1 97.94 16 GLY B O 1
ATOM 1771 N N . GLU B 1 17 ? -2.752 14.742 -4.512 1 98.12 17 GLU B N 1
ATOM 1772 C CA . GLU B 1 17 ? -2.127 15.891 -3.865 1 98.12 17 GLU B CA 1
ATOM 1773 C C . GLU B 1 17 ? -0.719 15.555 -3.383 1 98.12 17 GLU B C 1
ATOM 1775 O O . GLU B 1 17 ? 0.182 16.391 -3.441 1 98.12 17 GLU B O 1
ATOM 1780 N N . PRO B 1 18 ? -0.424 14.328 -2.854 1 98.81 18 PRO B N 1
ATOM 1781 C CA . PRO B 1 18 ? 0.958 14 -2.492 1 98.81 18 PRO B CA 1
ATOM 1782 C C . PRO B 1 18 ? 1.927 14.164 -3.662 1 98.81 18 PRO B C 1
ATOM 1784 O O . PRO B 1 18 ? 3.057 14.625 -3.475 1 98.81 18 PRO B O 1
ATOM 1787 N N . ILE B 1 19 ? 1.46 13.766 -4.832 1 98.88 19 ILE B N 1
ATOM 1788 C CA . ILE B 1 19 ? 2.293 13.859 -6.027 1 98.88 19 ILE B CA 1
ATOM 1789 C C . ILE B 1 19 ? 2.561 15.328 -6.355 1 98.88 19 ILE B C 1
ATOM 1791 O O . ILE B 1 19 ? 3.697 15.703 -6.652 1 98.88 19 ILE B O 1
ATOM 1795 N N . ARG B 1 20 ? 1.541 16.156 -6.203 1 98.62 20 ARG B N 1
ATOM 1796 C CA . ARG B 1 20 ? 1.688 17.578 -6.434 1 98.62 20 ARG B CA 1
ATOM 1797 C C . ARG B 1 20 ? 2.643 18.203 -5.422 1 98.62 20 ARG B C 1
ATOM 1799 O O . ARG B 1 20 ? 3.482 19.031 -5.781 1 98.62 20 ARG B O 1
ATOM 1806 N N . PHE B 1 21 ? 2.516 17.812 -4.141 1 98.81 21 PHE B N 1
ATOM 1807 C CA . PHE B 1 21 ? 3.416 18.281 -3.1 1 98.81 21 PHE B CA 1
ATOM 1808 C C . PHE B 1 21 ? 4.863 17.938 -3.436 1 98.81 21 PHE B C 1
ATOM 1810 O O . PHE B 1 21 ? 5.742 18.812 -3.371 1 98.81 21 PHE B O 1
ATOM 1817 N N . LEU B 1 22 ? 5.105 16.719 -3.842 1 98.88 22 LEU B N 1
ATOM 1818 C CA . LEU B 1 22 ? 6.469 16.25 -4.074 1 98.88 22 LEU B CA 1
ATOM 1819 C C . LEU B 1 22 ? 7.07 16.906 -5.305 1 98.88 22 LEU B C 1
ATOM 1821 O O . LEU B 1 22 ? 8.227 17.344 -5.285 1 98.88 22 LEU B O 1
ATOM 1825 N N . LEU B 1 23 ? 6.281 17.016 -6.387 1 98.81 23 LEU B N 1
ATOM 1826 C CA . LEU B 1 23 ? 6.77 17.703 -7.578 1 98.81 23 LEU B CA 1
ATOM 1827 C C . LEU B 1 23 ? 7.102 19.156 -7.266 1 98.81 23 LEU B C 1
ATOM 1829 O O . LEU B 1 23 ? 8.094 19.688 -7.762 1 98.81 23 LEU B O 1
ATOM 1833 N N . SER B 1 24 ? 6.27 19.781 -6.441 1 98.69 24 SER B N 1
ATOM 1834 C CA . SER B 1 24 ? 6.5 21.172 -6.055 1 98.69 24 SER B CA 1
ATOM 1835 C C . SER B 1 24 ? 7.754 21.297 -5.195 1 98.69 24 SER B C 1
ATOM 1837 O O . SER B 1 24 ? 8.57 22.203 -5.414 1 98.69 24 SER B O 1
ATOM 1839 N N . TYR B 1 25 ? 7.891 20.406 -4.262 1 98.69 25 TYR B N 1
ATOM 1840 C CA . TYR B 1 25 ? 9.078 20.422 -3.414 1 98.69 25 TYR B CA 1
ATOM 1841 C C . TYR B 1 25 ? 10.344 20.25 -4.246 1 98.69 25 TYR B C 1
ATOM 1843 O O . TYR B 1 25 ? 11.367 20.875 -3.971 1 98.69 25 TYR B O 1
ATOM 1851 N N . GLY B 1 26 ? 10.273 19.359 -5.199 1 98.19 26 GLY B N 1
ATOM 1852 C CA . GLY B 1 26 ? 11.391 19.109 -6.102 1 98.19 26 GLY B CA 1
ATOM 1853 C C . GLY B 1 26 ? 11.586 20.219 -7.113 1 98.19 26 GLY B C 1
ATOM 1854 O O . GLY B 1 26 ? 12.523 20.188 -7.918 1 98.19 26 GLY B O 1
ATOM 1855 N N . GLU B 1 27 ? 10.68 21.203 -7.121 1 97.44 27 GLU B N 1
ATOM 1856 C CA . GLU B 1 27 ? 10.727 22.344 -8.016 1 97.44 27 GLU B CA 1
ATOM 1857 C C . GLU B 1 27 ? 10.648 21.922 -9.477 1 97.44 27 GLU B C 1
ATOM 1859 O O . GLU B 1 27 ? 11.43 22.375 -10.312 1 97.44 27 GLU B O 1
ATOM 1864 N N . LYS B 1 28 ? 9.766 21.031 -9.688 1 97.88 28 LYS B N 1
ATOM 1865 C CA . LYS B 1 28 ? 9.531 20.547 -11.047 1 97.88 28 LYS B CA 1
ATOM 1866 C C . LYS B 1 28 ? 8.234 21.125 -11.609 1 97.88 28 LYS B C 1
ATOM 1868 O O . LYS B 1 28 ? 7.199 21.125 -10.938 1 97.88 28 LYS B O 1
ATOM 1873 N N . ASP B 1 29 ? 8.383 21.641 -12.789 1 96.44 29 ASP B N 1
ATOM 1874 C CA . ASP B 1 29 ? 7.156 21.984 -13.5 1 96.44 29 ASP B CA 1
ATOM 1875 C C . ASP B 1 29 ? 6.391 20.734 -13.93 1 96.44 29 ASP B C 1
ATOM 1877 O O . ASP B 1 29 ? 6.996 19.734 -14.289 1 96.44 29 ASP B O 1
ATOM 1881 N N . PHE B 1 30 ? 5.055 20.906 -13.836 1 98 30 PHE B N 1
ATOM 1882 C CA . PHE B 1 30 ? 4.234 19.797 -14.297 1 98 30 PHE B CA 1
ATOM 1883 C C . PHE B 1 30 ? 2.885 20.281 -14.805 1 98 30 PHE B C 1
ATOM 1885 O O . PHE B 1 30 ? 2.393 21.328 -14.359 1 98 30 PHE B O 1
ATOM 1892 N N . GLU B 1 31 ? 2.383 19.594 -15.758 1 98.06 31 GLU B N 1
ATOM 1893 C CA . GLU B 1 31 ? 0.999 19.812 -16.172 1 98.06 31 GLU B CA 1
ATOM 1894 C C . GLU B 1 31 ? 0.023 19.156 -15.211 1 98.06 31 GLU B C 1
ATOM 1896 O O . GLU B 1 31 ? 0.045 17.922 -15.031 1 98.06 31 GLU B O 1
ATOM 1901 N N . ASP B 1 32 ? -0.754 19.922 -14.57 1 97.38 32 ASP B N 1
ATOM 1902 C CA . ASP B 1 32 ? -1.791 19.438 -13.664 1 97.38 32 ASP B CA 1
ATOM 1903 C C . ASP B 1 32 ? -3.127 19.297 -14.383 1 97.38 32 ASP B C 1
ATOM 1905 O O . ASP B 1 32 ? -4.008 20.141 -14.258 1 97.38 32 ASP B O 1
ATOM 1909 N N . TYR B 1 33 ? -3.301 18.172 -15.047 1 97.25 33 TYR B N 1
ATOM 1910 C CA . TYR B 1 33 ? -4.508 17.953 -15.836 1 97.25 33 TYR B CA 1
ATOM 1911 C C . TYR B 1 33 ? -5.641 17.422 -14.961 1 97.25 33 TYR B C 1
ATOM 1913 O O . TYR B 1 33 ? -5.617 16.281 -14.516 1 97.25 33 TYR B O 1
ATOM 1921 N N . ARG B 1 34 ? -6.613 18.188 -14.766 1 96.12 34 ARG B N 1
ATOM 1922 C CA . ARG B 1 34 ? -7.809 17.859 -13.992 1 96.12 34 ARG B CA 1
ATOM 1923 C C . ARG B 1 34 ? -9 17.609 -14.914 1 96.12 34 ARG B C 1
ATOM 1925 O O . ARG B 1 34 ? -9.586 18.547 -15.445 1 96.12 34 ARG B O 1
ATOM 1932 N N . PHE B 1 35 ? -9.352 16.375 -15.008 1 95.75 35 PHE B N 1
ATOM 1933 C CA . PHE B 1 35 ? -10.438 16.078 -15.93 1 95.75 35 PHE B CA 1
ATOM 1934 C C . PHE B 1 35 ? -11.789 16.312 -15.266 1 95.75 35 PHE B C 1
ATOM 1936 O O . PHE B 1 35 ? -11.914 16.203 -14.047 1 95.75 35 PHE B O 1
ATOM 1943 N N . GLN B 1 36 ? -12.766 16.594 -16.078 1 92.62 36 GLN B N 1
ATOM 1944 C CA . GLN B 1 36 ? -14.141 16.734 -15.602 1 92.62 36 GLN B CA 1
ATOM 1945 C C . GLN B 1 36 ? -14.844 15.375 -15.547 1 92.62 36 GLN B C 1
ATOM 1947 O O . GLN B 1 36 ? -14.516 14.477 -16.328 1 92.62 36 GLN B O 1
ATOM 1952 N N . GLU B 1 37 ? -15.727 15.305 -14.641 1 89.88 37 GLU B N 1
ATOM 1953 C CA . GLU B 1 37 ? -16.453 14.055 -14.43 1 89.88 37 GLU B CA 1
ATOM 1954 C C . GLU B 1 37 ? -17 13.508 -15.742 1 89.88 37 GLU B C 1
ATOM 1956 O O . GLU B 1 37 ? -16.984 12.305 -15.977 1 89.88 37 GLU B O 1
ATOM 1961 N N . GLY B 1 38 ? -17.531 14.305 -16.578 1 93.75 38 GLY B N 1
ATOM 1962 C CA . GLY B 1 38 ? -18.125 13.891 -17.844 1 93.75 38 GLY B CA 1
ATOM 1963 C C . GLY B 1 38 ? -17.109 13.297 -18.812 1 93.75 38 GLY B C 1
ATOM 1964 O O . GLY B 1 38 ? -17.484 12.57 -19.734 1 93.75 38 GLY B O 1
ATOM 1965 N N . ASP B 1 39 ? -15.797 13.484 -18.562 1 95.25 39 ASP B N 1
ATOM 1966 C CA . ASP B 1 39 ? -14.734 13.023 -19.453 1 95.25 39 ASP B CA 1
ATOM 1967 C C . ASP B 1 39 ? -14.234 11.641 -19.047 1 95.25 39 ASP B C 1
ATOM 1969 O O . ASP B 1 39 ? -13.57 10.953 -19.828 1 95.25 39 ASP B O 1
ATOM 1973 N N . TRP B 1 40 ? -14.594 11.227 -17.906 1 95.06 40 TRP B N 1
ATOM 1974 C CA . TRP B 1 40 ? -13.969 10.062 -17.297 1 95.06 40 TRP B CA 1
ATOM 1975 C C . TRP B 1 40 ? -14.258 8.805 -18.109 1 95.06 40 TRP B C 1
ATOM 1977 O O . TRP B 1 40 ? -13.352 8.016 -18.406 1 95.06 40 TRP B O 1
ATOM 1987 N N . PRO B 1 41 ? -15.477 8.57 -18.562 1 95.81 41 PRO B N 1
ATOM 1988 C CA . PRO B 1 41 ? -15.742 7.344 -19.328 1 95.81 41 PRO B CA 1
ATOM 1989 C C . PRO B 1 41 ? -14.859 7.215 -20.562 1 95.81 41 PRO B C 1
ATOM 1991 O O . PRO B 1 41 ? -14.469 6.105 -20.938 1 95.81 41 PRO B O 1
ATOM 1994 N N . ASN B 1 42 ? -14.461 8.297 -21.125 1 96.69 42 ASN B N 1
ATOM 1995 C CA . ASN B 1 42 ? -13.617 8.281 -22.328 1 96.69 42 ASN B CA 1
ATOM 1996 C C . ASN B 1 42 ? -12.141 8.141 -21.969 1 96.69 42 ASN B C 1
ATOM 1998 O O . ASN B 1 42 ? -11.359 7.594 -22.734 1 96.69 42 ASN B O 1
ATOM 2002 N N . LEU B 1 43 ? -11.836 8.633 -20.797 1 97 43 LEU B N 1
ATOM 2003 C CA . LEU B 1 43 ? -10.438 8.641 -20.359 1 97 43 LEU B CA 1
ATOM 2004 C C . LEU B 1 43 ? -10.062 7.312 -19.719 1 97 43 LEU B C 1
ATOM 2006 O O . LEU B 1 43 ? -8.914 6.883 -19.797 1 97 43 LEU B O 1
ATOM 2010 N N . LYS B 1 44 ? -11.008 6.691 -19.078 1 96.5 44 LYS B N 1
ATOM 2011 C CA . LYS B 1 44 ? -10.805 5.527 -18.219 1 96.5 44 LYS B CA 1
ATOM 2012 C C . LYS B 1 44 ? -10.07 4.418 -18.969 1 96.5 44 LYS B C 1
ATOM 2014 O O . LYS B 1 44 ? -9.109 3.84 -18.438 1 96.5 44 LYS B O 1
ATOM 2019 N N . PRO B 1 45 ? -10.383 4.121 -20.219 1 96.12 45 PRO B N 1
ATOM 2020 C CA . PRO B 1 45 ? -9.734 3.002 -20.906 1 96.12 45 PRO B CA 1
ATOM 2021 C C . PRO B 1 45 ? -8.25 3.242 -21.141 1 96.12 45 PRO B C 1
ATOM 2023 O O . PRO B 1 45 ? -7.484 2.289 -21.328 1 96.12 45 PRO B O 1
ATOM 2026 N N . SER B 1 46 ? -7.812 4.469 -21.109 1 96.81 46 SER B N 1
ATOM 2027 C CA . SER B 1 46 ? -6.414 4.781 -21.375 1 96.81 46 SER B CA 1
ATOM 2028 C C . SER B 1 46 ? -5.605 4.855 -20.078 1 96.81 46 SER B C 1
ATOM 2030 O O . SER B 1 46 ? -4.383 4.984 -20.125 1 96.81 46 SER B O 1
ATOM 2032 N N . MET B 1 47 ? -6.297 4.773 -18.969 1 97.81 47 MET B N 1
ATOM 2033 C CA . MET B 1 47 ? -5.637 4.836 -17.656 1 97.81 47 MET B CA 1
ATOM 2034 C C . MET B 1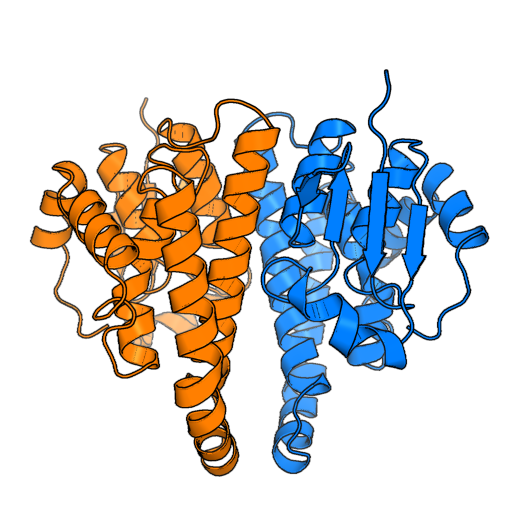 47 ? -5.242 3.439 -17.188 1 97.81 47 MET B C 1
ATOM 2036 O O . MET B 1 47 ? -5.996 2.482 -17.359 1 97.81 47 MET B O 1
ATOM 2040 N N . PRO B 1 48 ? -4.051 3.363 -16.641 1 97.81 48 PRO B N 1
ATOM 2041 C CA . PRO B 1 48 ? -3.662 2.062 -16.094 1 97.81 48 PRO B CA 1
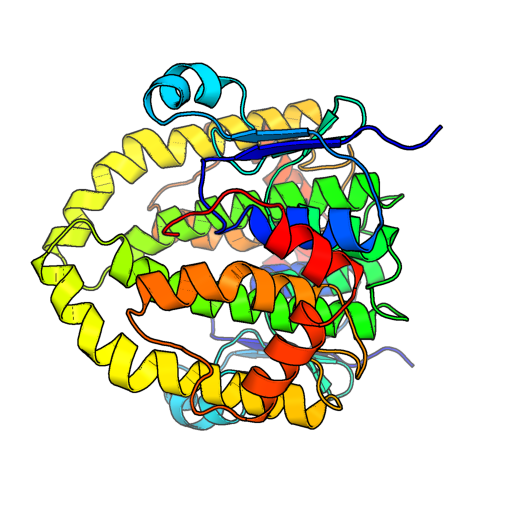ATOM 2042 C C . PRO B 1 48 ? -4.664 1.529 -15.062 1 97.81 48 PRO B C 1
ATOM 2044 O O . PRO B 1 48 ? -4.922 2.184 -14.047 1 97.81 48 PRO B O 1
ATOM 2047 N N . PHE B 1 49 ? -5.25 0.36 -15.398 1 97.69 49 PHE B N 1
ATOM 2048 C CA . PHE B 1 49 ? -6.246 -0.313 -14.57 1 97.69 49 PHE B CA 1
ATOM 2049 C C . PHE B 1 49 ? -7.461 0.577 -14.352 1 97.69 49 PHE B C 1
ATOM 2051 O O . PHE B 1 49 ? -8.164 0.443 -13.352 1 97.69 49 PHE B O 1
ATOM 2058 N N . GLY B 1 50 ? -7.598 1.601 -15.242 1 97 50 GLY B N 1
ATOM 2059 C CA . GLY B 1 50 ? -8.781 2.445 -15.258 1 97 50 GLY B CA 1
ATOM 2060 C C . GLY B 1 50 ? -8.883 3.348 -14.039 1 97 50 GLY B C 1
ATOM 2061 O O . GLY B 1 50 ? -9.977 3.66 -13.578 1 97 50 GLY B O 1
ATOM 2062 N N . LYS B 1 51 ? -7.797 3.691 -13.484 1 96.94 51 LYS B N 1
ATOM 2063 C CA . LYS B 1 51 ? -7.805 4.508 -12.273 1 96.94 51 LYS B CA 1
ATOM 2064 C C . LYS B 1 51 ? -6.859 5.699 -12.406 1 96.94 51 LYS B C 1
ATOM 2066 O O . LYS B 1 51 ? -5.957 5.691 -13.25 1 96.94 51 LYS B O 1
ATOM 2071 N N . THR B 1 52 ? -7.094 6.719 -11.703 1 97.69 52 THR B N 1
ATOM 2072 C CA . THR B 1 52 ? -6.219 7.855 -11.469 1 97.69 52 THR B CA 1
ATOM 2073 C C . THR B 1 52 ? -5.898 7.992 -9.977 1 97.69 52 THR B C 1
ATOM 2075 O O . THR B 1 52 ? -6.613 7.449 -9.133 1 97.69 52 THR B O 1
ATOM 2078 N N . PRO B 1 53 ? -4.789 8.625 -9.641 1 98.38 53 PRO B N 1
ATOM 2079 C CA . PRO B 1 53 ? -3.898 9.5 -10.398 1 98.38 53 PRO B CA 1
ATOM 2080 C C . PRO B 1 53 ? -2.932 8.734 -11.297 1 98.38 53 PRO B C 1
ATOM 2082 O O . PRO B 1 53 ? -2.531 7.617 -10.969 1 98.38 53 PRO B O 1
ATOM 2085 N N . VAL B 1 54 ? -2.666 9.312 -12.406 1 98.81 54 VAL B N 1
ATOM 2086 C CA . VAL B 1 54 ? -1.639 8.852 -13.336 1 98.81 54 VAL B CA 1
ATOM 2087 C C . VAL B 1 54 ? -0.614 9.953 -13.57 1 98.81 54 VAL B C 1
ATOM 2089 O O . VAL B 1 54 ? -0.978 11.086 -13.906 1 98.81 54 VAL B O 1
ATOM 2092 N N . LEU B 1 55 ? 0.634 9.688 -13.32 1 98.88 55 LEU B N 1
ATOM 2093 C CA . LEU B 1 55 ? 1.714 10.617 -13.633 1 98.88 55 LEU B CA 1
ATOM 2094 C C . LEU B 1 55 ? 2.496 10.156 -14.859 1 98.88 55 LEU B C 1
ATOM 2096 O O . LEU B 1 55 ? 3.045 9.047 -14.867 1 98.88 55 LEU B O 1
ATOM 2100 N N . GLU B 1 56 ? 2.465 10.914 -15.859 1 98.75 56 GLU B N 1
ATOM 2101 C CA . GLU B 1 56 ? 3.348 10.68 -17 1 98.75 56 GLU B CA 1
ATOM 2102 C C . GLU B 1 56 ? 4.711 11.328 -16.781 1 98.75 56 GLU B C 1
ATOM 2104 O O . GLU B 1 56 ? 4.801 12.516 -16.469 1 98.75 56 GLU B O 1
ATOM 2109 N N . ILE B 1 57 ? 5.719 10.562 -16.844 1 98.44 57 ILE B N 1
ATOM 2110 C CA . ILE B 1 57 ? 7.098 11.023 -16.812 1 98.44 57 ILE B CA 1
ATOM 2111 C C . ILE B 1 57 ? 7.762 10.789 -18.156 1 98.44 57 ILE B C 1
ATOM 2113 O O . ILE B 1 57 ? 7.98 9.641 -18.562 1 98.44 57 ILE B O 1
ATOM 2117 N N . ASP B 1 58 ? 8.078 11.844 -18.906 1 97.75 58 ASP B N 1
ATOM 2118 C CA . ASP B 1 58 ? 8.586 11.773 -20.266 1 97.75 58 ASP B CA 1
ATOM 2119 C C . ASP B 1 58 ? 7.695 10.906 -21.141 1 97.75 58 ASP B C 1
ATOM 2121 O O . ASP B 1 58 ? 8.18 10.039 -21.875 1 97.75 58 ASP B O 1
ATOM 2125 N N . GLY B 1 59 ? 6.426 11.07 -20.891 1 97.12 59 GLY B N 1
ATOM 2126 C CA . GLY B 1 59 ? 5.441 10.414 -21.75 1 97.12 59 GLY B CA 1
ATOM 2127 C C . GLY B 1 59 ? 5.105 9.008 -21.297 1 97.12 59 GLY B C 1
ATOM 2128 O O . GLY B 1 59 ? 4.16 8.398 -21.797 1 97.12 59 GLY B O 1
ATOM 2129 N N . LYS B 1 60 ? 5.82 8.484 -20.344 1 97.75 60 LYS B N 1
ATOM 2130 C CA . LYS B 1 60 ? 5.539 7.152 -19.828 1 97.75 60 LYS B CA 1
ATOM 2131 C C . LYS B 1 60 ? 4.59 7.219 -18.625 1 97.75 60 LYS B C 1
ATOM 2133 O O . LYS B 1 60 ? 4.852 7.934 -17.656 1 97.75 60 LYS B O 1
ATOM 2138 N N . GLN B 1 61 ? 3.52 6.484 -18.641 1 98.44 61 GLN B N 1
ATOM 2139 C CA . GLN B 1 61 ? 2.504 6.52 -17.594 1 98.44 61 GLN B CA 1
ATOM 2140 C C . GLN B 1 61 ? 2.955 5.73 -16.359 1 98.44 61 GLN B C 1
ATOM 2142 O O . GLN B 1 61 ? 3.453 4.609 -16.484 1 98.44 61 GLN B O 1
ATOM 2147 N N . THR B 1 62 ? 2.846 6.352 -15.281 1 98.69 62 THR B N 1
ATOM 2148 C CA . THR B 1 62 ? 2.965 5.703 -13.984 1 98.69 62 THR B CA 1
ATOM 2149 C C . THR B 1 62 ? 1.68 5.867 -13.18 1 98.69 62 THR B C 1
ATOM 2151 O O . THR B 1 62 ? 0.891 6.777 -13.43 1 98.69 62 THR B O 1
ATOM 2154 N N . HIS B 1 63 ? 1.474 4.879 -12.273 1 98.75 63 HIS B N 1
ATOM 2155 C CA . HIS B 1 63 ? 0.231 4.906 -11.508 1 98.75 63 HIS B CA 1
ATOM 2156 C C . HIS B 1 63 ? 0.449 4.414 -10.086 1 98.75 63 HIS B C 1
ATOM 2158 O O . HIS B 1 63 ? 1.549 3.979 -9.734 1 98.75 63 HIS B O 1
ATOM 2164 N N . GLN B 1 64 ? -0.629 4.539 -9.25 1 98.69 64 GLN B N 1
ATOM 2165 C CA . GLN B 1 64 ? -0.59 4.254 -7.82 1 98.69 64 GLN B CA 1
ATOM 2166 C C . GLN B 1 64 ? 0.119 5.367 -7.055 1 98.69 64 GLN B C 1
ATOM 2168 O O . GLN B 1 64 ? 1.346 5.473 -7.098 1 98.69 64 GLN B O 1
ATOM 2173 N N . SER B 1 65 ? -0.643 6.098 -6.293 1 98.69 65 SER B N 1
ATOM 2174 C CA . SER B 1 65 ? -0.198 7.324 -5.637 1 98.69 65 SER B CA 1
ATOM 2175 C C . SER B 1 65 ? 0.977 7.055 -4.703 1 98.69 65 SER B C 1
ATOM 2177 O O . SER B 1 65 ? 1.957 7.801 -4.699 1 98.69 65 SER B O 1
ATOM 2179 N N . VAL B 1 66 ? 0.921 5.949 -3.936 1 98.88 66 VAL B N 1
ATOM 2180 C CA . VAL B 1 66 ? 1.976 5.645 -2.975 1 98.88 66 VAL B CA 1
ATOM 2181 C C . VAL B 1 66 ? 3.262 5.289 -3.715 1 98.88 66 VAL B C 1
ATOM 2183 O O . VAL B 1 66 ? 4.344 5.762 -3.357 1 98.88 66 VAL B O 1
ATOM 2186 N N . ALA B 1 67 ? 3.137 4.461 -4.785 1 98.88 67 ALA B N 1
ATOM 2187 C CA . ALA B 1 67 ? 4.293 4.078 -5.586 1 98.88 67 ALA B CA 1
ATOM 2188 C C . ALA B 1 67 ? 4.953 5.301 -6.219 1 98.88 67 ALA B C 1
ATOM 2190 O O . ALA B 1 67 ? 6.176 5.449 -6.164 1 98.88 67 ALA B O 1
ATOM 2191 N N . ILE B 1 68 ? 4.141 6.18 -6.781 1 98.94 68 ILE B N 1
ATOM 2192 C CA . ILE B 1 68 ? 4.637 7.391 -7.422 1 98.94 68 ILE B CA 1
ATOM 2193 C C . ILE B 1 68 ? 5.316 8.281 -6.383 1 98.94 68 ILE B C 1
ATOM 2195 O O . ILE B 1 68 ? 6.398 8.82 -6.625 1 98.94 68 ILE B O 1
ATOM 2199 N N . SER B 1 69 ? 4.676 8.406 -5.227 1 98.94 69 SER B N 1
ATOM 2200 C CA . SER B 1 69 ? 5.215 9.258 -4.168 1 98.94 69 SER B CA 1
ATOM 2201 C C . SER B 1 69 ? 6.559 8.734 -3.674 1 98.94 69 SER B C 1
ATOM 2203 O O . SER B 1 69 ? 7.48 9.516 -3.426 1 98.94 69 SER B O 1
ATOM 2205 N N . ARG B 1 70 ? 6.645 7.445 -3.51 1 98.88 70 ARG B N 1
ATOM 2206 C CA . ARG B 1 70 ? 7.91 6.852 -3.09 1 98.88 70 ARG B CA 1
ATOM 2207 C C . ARG B 1 70 ? 9.008 7.133 -4.109 1 98.88 70 ARG B C 1
ATOM 2209 O O . ARG B 1 70 ? 10.133 7.488 -3.738 1 98.88 70 ARG B O 1
ATOM 2216 N N . TYR B 1 71 ? 8.695 6.984 -5.383 1 98.88 71 TYR B N 1
ATOM 2217 C CA . TYR B 1 71 ? 9.648 7.246 -6.457 1 98.88 71 TYR B CA 1
ATOM 2218 C C . TYR B 1 71 ? 10.109 8.695 -6.438 1 98.88 71 TYR B C 1
ATOM 2220 O O . TYR B 1 71 ? 11.305 8.977 -6.43 1 98.88 71 TYR B O 1
ATOM 2228 N N . LEU B 1 72 ? 9.195 9.641 -6.383 1 98.88 72 LEU B N 1
ATOM 2229 C CA . LEU B 1 72 ? 9.516 11.062 -6.375 1 98.88 72 LEU B CA 1
ATOM 2230 C C . LEU B 1 72 ? 10.281 11.438 -5.109 1 98.88 72 LEU B C 1
ATOM 2232 O O . LEU B 1 72 ? 11.195 12.266 -5.152 1 98.88 72 LEU B O 1
ATOM 2236 N N . GLY B 1 73 ? 9.836 10.828 -3.971 1 98.81 73 GLY B N 1
ATOM 2237 C CA . GLY B 1 73 ? 10.57 11.055 -2.736 1 98.81 73 GLY B CA 1
ATOM 2238 C C . GLY B 1 73 ? 12.055 10.758 -2.863 1 98.81 73 GLY B C 1
ATOM 2239 O O . GLY B 1 73 ? 12.891 11.516 -2.375 1 98.81 73 GLY B O 1
ATOM 2240 N N . LYS B 1 74 ? 12.312 9.633 -3.498 1 98.56 74 LYS B N 1
ATOM 2241 C CA . LYS B 1 74 ? 13.711 9.281 -3.719 1 98.56 74 LYS B CA 1
ATOM 2242 C C . LYS B 1 74 ? 14.391 10.281 -4.648 1 98.56 74 LYS B C 1
ATOM 2244 O O . LYS B 1 74 ? 15.508 10.727 -4.379 1 98.56 74 LYS B O 1
ATOM 2249 N N . GLN B 1 75 ? 13.742 10.664 -5.73 1 98.25 75 GLN B N 1
ATOM 2250 C CA . GLN B 1 75 ? 14.312 11.578 -6.711 1 98.25 75 GLN B CA 1
ATOM 2251 C C . GLN B 1 75 ? 14.648 12.922 -6.078 1 98.25 75 GLN B C 1
ATOM 2253 O O . GLN B 1 75 ? 15.602 13.594 -6.496 1 98.25 75 GLN B O 1
ATOM 2258 N N . PHE B 1 76 ? 13.953 13.281 -5.043 1 98.31 76 PHE B N 1
ATOM 2259 C CA . PHE B 1 76 ? 14.094 14.633 -4.516 1 98.31 76 PHE B CA 1
ATOM 2260 C C . PHE B 1 76 ? 14.742 14.609 -3.133 1 98.31 76 PHE B C 1
ATOM 2262 O O . PHE B 1 76 ? 14.594 15.555 -2.359 1 98.31 76 PHE B O 1
ATOM 2269 N N . GLY B 1 77 ? 15.32 13.5 -2.752 1 98.31 77 GLY B N 1
ATOM 2270 C CA . GLY B 1 77 ? 16.156 13.43 -1.562 1 98.31 77 GLY B CA 1
ATOM 2271 C C . GLY B 1 77 ? 15.359 13.281 -0.282 1 98.31 77 GLY B C 1
ATOM 2272 O O . GLY B 1 77 ? 15.805 13.695 0.789 1 98.31 77 GLY B O 1
ATOM 2273 N N . LEU B 1 78 ? 14.188 12.703 -0.35 1 98.81 78 LEU B N 1
ATOM 2274 C CA . LEU B 1 78 ? 13.297 12.578 0.798 1 98.81 78 LEU B CA 1
ATOM 2275 C C . LEU B 1 78 ? 13.203 11.133 1.267 1 98.81 78 LEU B C 1
ATOM 2277 O O . LEU B 1 78 ? 12.289 10.773 2.014 1 98.81 78 LEU B O 1
ATOM 2281 N N . SER B 1 79 ? 14.062 10.25 0.76 1 98.62 79 SER B N 1
ATOM 2282 C CA . SER B 1 79 ? 14.109 8.859 1.195 1 98.62 79 SER B CA 1
ATOM 2283 C C . SER B 1 79 ? 15.031 8.688 2.398 1 98.62 79 SER B C 1
ATOM 2285 O O . SER B 1 79 ? 15.68 9.648 2.834 1 98.62 79 SER B O 1
ATOM 2287 N N . GLY B 1 80 ? 15.031 7.52 2.98 1 98.56 80 GLY B N 1
ATOM 2288 C CA . GLY B 1 80 ? 15.914 7.191 4.09 1 98.56 80 GLY B CA 1
ATOM 2289 C C . GLY B 1 80 ? 17.375 7.113 3.684 1 98.56 80 GLY B C 1
ATOM 2290 O O . GLY B 1 80 ? 17.688 7.023 2.494 1 98.56 80 GLY B O 1
ATOM 2291 N N . LYS B 1 81 ? 18.234 7.172 4.664 1 98.06 81 LYS B N 1
ATOM 2292 C CA . LYS B 1 81 ? 19.672 7.121 4.406 1 98.06 81 LYS B CA 1
ATOM 2293 C C . LYS B 1 81 ? 20.125 5.695 4.094 1 98.06 81 LYS B C 1
ATOM 2295 O O . LYS B 1 81 ? 21.234 5.488 3.576 1 98.06 81 LYS B O 1
ATOM 2300 N N . ASP B 1 82 ? 19.391 4.723 4.465 1 98.19 82 ASP B N 1
ATOM 2301 C CA . ASP B 1 82 ? 19.688 3.316 4.207 1 98.19 82 ASP B CA 1
ATOM 2302 C C . ASP B 1 82 ? 18.406 2.498 4.098 1 98.19 82 ASP B C 1
ATOM 2304 O O . ASP B 1 82 ? 17.297 3.053 4.105 1 98.19 82 ASP B O 1
ATOM 2308 N N . ASP B 1 83 ? 18.531 1.226 3.936 1 98.19 83 ASP B N 1
ATOM 2309 C CA . ASP B 1 83 ? 17.391 0.347 3.707 1 98.19 83 ASP B CA 1
ATOM 2310 C C . ASP B 1 83 ? 16.469 0.312 4.926 1 98.19 83 ASP B C 1
ATOM 2312 O O . ASP B 1 83 ? 15.25 0.215 4.785 1 98.19 83 ASP B O 1
ATOM 2316 N N . TRP B 1 84 ? 17.062 0.365 6.098 1 98.5 84 TRP B N 1
ATOM 2317 C CA . TRP B 1 84 ? 16.266 0.306 7.32 1 98.5 84 TRP B CA 1
ATOM 2318 C C . TRP B 1 84 ? 15.383 1.542 7.453 1 98.5 84 TRP B C 1
ATOM 2320 O O . TRP B 1 84 ? 14.195 1.434 7.766 1 98.5 84 TRP B O 1
ATOM 2330 N N . GLU B 1 85 ? 15.922 2.734 7.227 1 98.81 85 GLU B N 1
ATOM 2331 C CA . GLU B 1 85 ? 15.125 3.957 7.289 1 98.81 85 GLU B CA 1
ATOM 2332 C C . GLU B 1 85 ? 14.039 3.965 6.215 1 98.81 85 GLU B C 1
ATOM 2334 O O . GLU B 1 85 ? 12.938 4.465 6.441 1 98.81 85 GLU B O 1
ATOM 2339 N N . ASN B 1 86 ? 14.375 3.438 5.035 1 98.88 86 ASN B N 1
ATOM 2340 C CA . ASN B 1 86 ? 13.352 3.322 4.004 1 98.88 86 ASN B CA 1
ATOM 2341 C C . ASN B 1 86 ? 12.219 2.398 4.438 1 98.88 86 ASN B C 1
ATOM 2343 O O . ASN B 1 86 ? 11.055 2.648 4.125 1 98.88 86 ASN B O 1
ATOM 2347 N N . LEU B 1 87 ? 12.555 1.321 5.133 1 98.88 87 LEU B N 1
ATOM 2348 C CA . LEU B 1 87 ? 11.539 0.434 5.691 1 98.88 87 LEU B CA 1
ATOM 2349 C C . LEU B 1 87 ? 10.656 1.176 6.691 1 98.88 87 LEU B C 1
ATOM 2351 O O . LEU B 1 87 ? 9.438 1.018 6.684 1 98.88 87 LEU B O 1
ATOM 2355 N N . GLU B 1 88 ? 11.25 1.996 7.52 1 98.81 88 GLU B N 1
ATOM 2356 C CA . GLU B 1 88 ? 10.492 2.789 8.484 1 98.81 88 GLU B CA 1
ATOM 2357 C C . GLU B 1 88 ? 9.5 3.707 7.777 1 98.81 88 GLU B C 1
ATOM 2359 O O . GLU B 1 88 ? 8.344 3.828 8.203 1 98.81 88 GLU B O 1
ATOM 2364 N N . ILE B 1 89 ? 9.938 4.309 6.742 1 98.94 89 ILE B N 1
ATOM 2365 C CA . ILE B 1 89 ? 9.094 5.207 5.965 1 98.94 89 ILE B CA 1
ATOM 2366 C C . ILE B 1 89 ? 7.934 4.426 5.355 1 98.94 89 ILE B C 1
ATOM 2368 O O . ILE B 1 89 ? 6.773 4.828 5.477 1 98.94 89 ILE B O 1
ATOM 2372 N N . ASP B 1 90 ? 8.234 3.299 4.766 1 98.88 90 ASP B N 1
ATOM 2373 C CA . ASP B 1 90 ? 7.219 2.488 4.105 1 98.88 90 ASP B CA 1
ATOM 2374 C C . ASP B 1 90 ? 6.188 1.977 5.109 1 98.88 90 ASP B C 1
ATOM 2376 O O . ASP B 1 90 ? 4.992 1.938 4.812 1 98.88 90 ASP B O 1
ATOM 2380 N N . MET B 1 91 ? 6.66 1.585 6.254 1 98.88 91 MET B N 1
ATOM 2381 C CA . MET B 1 91 ? 5.762 1.058 7.277 1 98.88 91 MET B CA 1
ATOM 2382 C C . MET B 1 91 ? 4.746 2.109 7.703 1 98.88 91 MET B C 1
ATOM 2384 O O . MET B 1 91 ? 3.549 1.826 7.785 1 98.88 91 MET B O 1
ATOM 2388 N N . ILE B 1 92 ? 5.199 3.307 7.934 1 98.94 92 ILE B N 1
ATOM 2389 C CA . ILE B 1 92 ? 4.285 4.328 8.438 1 98.94 92 ILE B CA 1
ATOM 2390 C C . ILE B 1 92 ? 3.338 4.77 7.324 1 98.94 92 ILE B C 1
ATOM 2392 O O . ILE B 1 92 ? 2.162 5.043 7.57 1 98.94 92 ILE B O 1
ATOM 2396 N N . VAL B 1 93 ? 3.781 4.801 6.062 1 98.88 93 VAL B N 1
ATOM 2397 C CA . VAL B 1 93 ? 2.92 5.18 4.949 1 98.88 93 VAL B CA 1
ATOM 2398 C C . VAL B 1 93 ? 1.852 4.109 4.734 1 98.88 93 VAL B C 1
ATOM 2400 O O . VAL B 1 93 ? 0.683 4.43 4.5 1 98.88 93 VAL B O 1
ATOM 2403 N N . ASP B 1 94 ? 2.283 2.85 4.785 1 98.81 94 ASP B N 1
ATOM 2404 C CA . ASP B 1 94 ? 1.306 1.772 4.668 1 98.81 94 ASP B CA 1
ATOM 2405 C C . ASP B 1 94 ? 0.289 1.827 5.805 1 98.81 94 ASP B C 1
ATOM 2407 O O . ASP B 1 94 ? -0.882 1.49 5.617 1 98.81 94 ASP B O 1
ATOM 2411 N N . THR B 1 95 ? 0.696 2.229 6.973 1 98.88 95 THR B N 1
ATOM 2412 C CA . THR B 1 95 ? -0.21 2.361 8.109 1 98.88 95 THR B CA 1
ATOM 2413 C C . THR B 1 95 ? -1.18 3.52 7.891 1 98.88 95 THR B C 1
ATOM 2415 O O . THR B 1 95 ? -2.363 3.418 8.227 1 98.88 95 THR B O 1
ATOM 2418 N N . ILE B 1 96 ? -0.673 4.598 7.355 1 98.81 96 ILE B N 1
ATOM 2419 C CA . ILE B 1 96 ? -1.53 5.719 6.988 1 98.81 96 ILE B CA 1
ATOM 2420 C C . ILE B 1 96 ? -2.568 5.262 5.965 1 98.81 96 ILE B C 1
ATOM 2422 O O . ILE B 1 96 ? -3.736 5.656 6.039 1 98.81 96 ILE B O 1
ATOM 2426 N N . SER B 1 97 ? -2.152 4.426 5.055 1 98.56 97 SER B N 1
ATOM 2427 C CA . SER B 1 97 ? -3.062 3.875 4.055 1 98.56 97 SER B CA 1
ATOM 2428 C C . SER B 1 97 ? -4.137 3.01 4.703 1 98.56 97 SER B C 1
ATOM 2430 O O . SER B 1 97 ? -5.289 3.006 4.258 1 98.56 97 SER B O 1
ATOM 2432 N N . ASP B 1 98 ? -3.779 2.229 5.754 1 98.06 98 ASP B N 1
ATOM 2433 C CA . ASP B 1 98 ? -4.77 1.475 6.52 1 98.06 98 ASP B CA 1
ATOM 2434 C C . ASP B 1 98 ? -5.801 2.406 7.148 1 98.06 98 ASP B C 1
ATOM 2436 O O . ASP B 1 98 ? -7 2.117 7.129 1 98.06 98 ASP B O 1
ATOM 2440 N N . PHE B 1 99 ? -5.312 3.445 7.738 1 98.69 99 PHE B N 1
ATOM 2441 C CA . PHE B 1 99 ? -6.164 4.438 8.383 1 98.69 99 PHE B CA 1
ATOM 2442 C C . PHE B 1 99 ? -7.121 5.066 7.379 1 98.69 99 PHE B C 1
ATOM 2444 O O . PHE B 1 99 ? -8.32 5.16 7.633 1 98.69 99 PHE B O 1
ATOM 2451 N N . ARG B 1 100 ? -6.613 5.457 6.215 1 98.5 100 ARG B N 1
ATOM 2452 C CA . ARG B 1 100 ? -7.441 6.008 5.145 1 98.5 100 ARG B CA 1
ATOM 2453 C C . ARG B 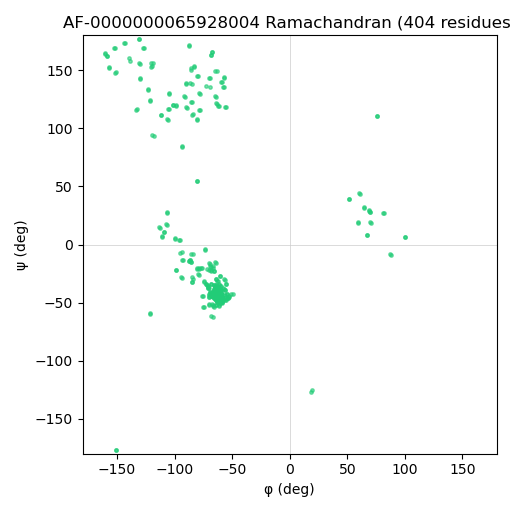1 100 ? -8.508 5.012 4.715 1 98.5 100 ARG B C 1
ATOM 2455 O O . ARG B 1 100 ? -9.664 5.387 4.488 1 98.5 100 ARG B O 1
ATOM 2462 N N . ALA B 1 101 ? -8.109 3.787 4.547 1 97.5 101 ALA B N 1
ATOM 2463 C CA . ALA B 1 101 ? -9.039 2.752 4.102 1 97.5 101 ALA B CA 1
ATOM 2464 C C . ALA B 1 101 ? -10.188 2.588 5.086 1 97.5 101 ALA B C 1
ATOM 2466 O O . ALA B 1 101 ? -11.336 2.371 4.684 1 97.5 101 ALA B O 1
ATOM 2467 N N . ALA B 1 102 ? -9.859 2.67 6.367 1 97 102 ALA B N 1
ATOM 2468 C CA . ALA B 1 102 ? -10.898 2.559 7.391 1 97 102 ALA B CA 1
ATOM 2469 C C . ALA B 1 102 ? -11.922 3.684 7.258 1 97 102 ALA B C 1
ATOM 2471 O O . ALA B 1 102 ? -13.125 3.447 7.336 1 97 102 ALA B O 1
ATOM 2472 N N . ILE B 1 103 ? -11.445 4.867 7.051 1 98.19 103 ILE B N 1
ATOM 2473 C CA . ILE B 1 103 ? -12.32 6.023 6.906 1 98.19 103 ILE B CA 1
ATOM 2474 C C . ILE B 1 103 ? -13.109 5.918 5.602 1 98.19 103 ILE B C 1
ATOM 2476 O O . ILE B 1 103 ? -14.312 6.184 5.57 1 98.19 103 ILE B O 1
ATOM 2480 N N . ALA B 1 104 ? -12.445 5.512 4.566 1 96.81 104 ALA B N 1
ATOM 2481 C CA . ALA B 1 104 ? -13.055 5.387 3.242 1 96.81 104 ALA B CA 1
ATOM 2482 C C . ALA B 1 104 ? -14.148 4.328 3.242 1 96.81 104 ALA B C 1
ATOM 2484 O O . ALA B 1 104 ? -15.156 4.469 2.539 1 96.81 104 ALA B O 1
ATOM 2485 N N . ASN B 1 105 ? -13.891 3.217 3.982 1 94.81 105 ASN B N 1
ATOM 2486 C CA . ASN B 1 105 ? -14.883 2.15 4.082 1 94.81 105 ASN B CA 1
ATOM 2487 C C . ASN B 1 105 ? -16.219 2.676 4.59 1 94.81 105 ASN B C 1
ATOM 2489 O O . ASN B 1 105 ? -17.281 2.174 4.203 1 94.81 105 ASN B O 1
ATOM 2493 N N . TYR B 1 106 ? -16.188 3.621 5.426 1 95.44 106 TYR B N 1
ATOM 2494 C CA . TYR B 1 106 ? -17.391 4.316 5.875 1 95.44 106 TYR B CA 1
ATOM 2495 C C . TYR B 1 106 ? -17.906 5.27 4.801 1 95.44 106 TYR B C 1
ATOM 2497 O O . TYR B 1 106 ? -19.047 5.16 4.367 1 95.44 106 TYR B O 1
ATOM 2505 N N . HIS B 1 107 ? -17.109 6.109 4.344 1 96.19 107 HIS B N 1
ATOM 2506 C CA . HIS B 1 107 ? -17.5 7.238 3.51 1 96.19 107 HIS B CA 1
ATOM 2507 C C . HIS B 1 107 ? -18.109 6.762 2.191 1 96.19 107 HIS B C 1
ATOM 2509 O O . HIS B 1 107 ? -19.109 7.312 1.728 1 96.19 107 HIS B O 1
ATOM 2515 N N . TYR B 1 108 ? -17.562 5.73 1.618 1 94.06 108 TYR B N 1
ATOM 2516 C CA . TYR B 1 108 ? -17.953 5.309 0.279 1 94.06 108 TYR B CA 1
ATOM 2517 C C . TYR B 1 108 ? -18.938 4.145 0.342 1 94.06 108 TYR B C 1
ATOM 2519 O O . TYR B 1 108 ? -19.266 3.547 -0.685 1 94.06 108 TYR B O 1
ATOM 2527 N N . ASP B 1 109 ? -19.375 3.754 1.538 1 92.38 109 ASP B N 1
ATOM 2528 C CA . ASP B 1 109 ? -20.375 2.709 1.657 1 92.38 109 ASP B CA 1
ATOM 2529 C C . ASP B 1 109 ? -21.688 3.131 0.994 1 92.38 109 ASP B C 1
ATOM 2531 O O . ASP B 1 109 ? -22.328 4.098 1.421 1 92.38 109 ASP B O 1
ATOM 2535 N N . ALA B 1 110 ? -22.094 2.389 0.011 1 88.56 110 ALA B N 1
ATOM 2536 C CA . ALA B 1 110 ? -23.266 2.758 -0.788 1 88.56 110 ALA B CA 1
ATOM 2537 C C . ALA B 1 110 ? -24.562 2.408 -0.062 1 88.56 110 ALA B C 1
ATOM 2539 O O . ALA B 1 110 ? -25.625 2.896 -0.423 1 88.56 110 ALA B O 1
ATOM 2540 N N . ASP B 1 111 ? -24.469 1.531 0.871 1 90.88 111 ASP B N 1
ATOM 2541 C CA . ASP B 1 111 ? -25.625 1.151 1.673 1 90.88 111 ASP B CA 1
ATOM 2542 C C . ASP B 1 111 ? -25.75 2.037 2.91 1 90.88 111 ASP B C 1
ATOM 2544 O O . ASP B 1 111 ? -24.953 1.924 3.846 1 90.88 111 ASP B O 1
ATOM 2548 N N . GLU B 1 112 ? -26.875 2.768 2.986 1 91.19 112 GLU B N 1
ATOM 2549 C CA . GLU B 1 112 ? -27.031 3.771 4.035 1 91.19 112 GLU B CA 1
ATOM 2550 C C . GLU B 1 112 ? -27.094 3.125 5.414 1 91.19 112 GLU B C 1
ATOM 2552 O O . GLU B 1 112 ? -26.578 3.682 6.391 1 91.19 112 GLU B O 1
ATOM 2557 N N . ASN B 1 113 ? -27.766 2.043 5.52 1 91.06 113 ASN B N 1
ATOM 2558 C CA . ASN B 1 113 ? -27.859 1.36 6.809 1 91.06 113 ASN B CA 1
ATOM 2559 C C . ASN B 1 113 ? -26.484 0.873 7.285 1 91.06 113 ASN B C 1
ATOM 2561 O O . ASN B 1 113 ? -26.125 1.085 8.438 1 91.06 113 ASN B O 1
ATOM 2565 N N . SER B 1 114 ? -25.828 0.24 6.453 1 91 114 SER B N 1
ATOM 2566 C CA . SER B 1 114 ? -24.484 -0.228 6.785 1 91 114 SER B CA 1
ATOM 2567 C C . SER B 1 114 ? -23.547 0.94 7.082 1 91 114 SER B C 1
ATOM 2569 O O . SER B 1 114 ? -22.719 0.865 7.992 1 91 114 SER B O 1
ATOM 2571 N N . LYS B 1 115 ? -23.625 1.967 6.363 1 92.62 115 LYS B N 1
ATOM 2572 C CA . LYS B 1 115 ? -22.828 3.17 6.535 1 92.62 115 LYS B CA 1
ATOM 2573 C C . LYS B 1 115 ? -23.016 3.77 7.926 1 92.62 115 LYS B C 1
ATOM 2575 O O . LYS B 1 115 ? -22.047 4.105 8.609 1 92.62 115 LYS B O 1
ATOM 2580 N N . GLN B 1 116 ? -24.219 3.893 8.32 1 93.5 116 GLN B N 1
ATOM 2581 C CA . GLN B 1 116 ? -24.531 4.48 9.617 1 93.5 116 GLN B CA 1
ATOM 2582 C C . GLN B 1 116 ? -23.969 3.635 10.758 1 93.5 116 GLN B C 1
ATOM 2584 O O . GLN B 1 116 ? -23.5 4.172 11.758 1 93.5 116 GLN B O 1
ATOM 2589 N N . LYS B 1 117 ? -24.031 2.357 10.578 1 93.5 117 LYS B N 1
ATOM 2590 C CA . LYS B 1 117 ? -23.531 1.446 11.602 1 93.5 117 LYS B CA 1
ATOM 2591 C C . LYS B 1 117 ? -22.016 1.576 11.766 1 93.5 117 LYS B C 1
ATOM 2593 O O . LYS B 1 117 ? -21.484 1.277 12.828 1 93.5 117 LYS B O 1
ATOM 2598 N N . LYS B 1 118 ? -21.359 2.061 10.75 1 94.81 118 LYS B N 1
ATOM 2599 C CA . LYS B 1 118 ? -19.906 2.15 10.75 1 94.81 118 LYS B CA 1
ATOM 2600 C C . LYS B 1 118 ? -19.422 3.453 11.391 1 94.81 118 LYS B C 1
ATOM 2602 O O . LYS B 1 118 ? -18.25 3.586 11.742 1 94.81 118 LYS B O 1
ATOM 2607 N N . TRP B 1 119 ? -20.297 4.344 11.57 1 96.75 119 TRP B N 1
ATOM 2608 C CA . TRP B 1 119 ? -19.906 5.691 11.953 1 96.75 119 TRP B CA 1
ATOM 2609 C C . TRP B 1 119 ? -19.375 5.711 13.383 1 96.75 119 TRP B C 1
ATOM 2611 O O . TRP B 1 119 ? -18.266 6.199 13.633 1 96.75 119 TRP B O 1
ATOM 2621 N N . ASP B 1 120 ? -20.125 5.16 14.336 1 96.94 120 ASP B N 1
ATOM 2622 C CA . ASP B 1 120 ? -19.766 5.25 15.742 1 96.94 120 ASP B CA 1
ATOM 2623 C C . ASP B 1 120 ? -18.438 4.531 16.031 1 96.94 120 ASP B C 1
ATOM 2625 O O . ASP B 1 120 ? -17.531 5.098 16.641 1 96.94 120 ASP B O 1
ATOM 2629 N N . PRO B 1 121 ? -18.312 3.27 15.5 1 97 121 PRO B N 1
ATOM 2630 C CA . PRO B 1 121 ? -17.016 2.621 15.711 1 97 121 PRO B CA 1
ATOM 2631 C C . PRO B 1 121 ? -15.867 3.404 15.086 1 97 121 PRO B C 1
ATOM 2633 O O . PRO B 1 121 ? -14.781 3.479 15.664 1 97 121 PRO B O 1
ATOM 2636 N N . LEU B 1 122 ? -16.078 4 13.984 1 97.88 122 LEU B N 1
ATOM 2637 C CA . LEU B 1 122 ? -15.039 4.789 13.32 1 97.88 122 LEU B CA 1
ATOM 2638 C C . LEU B 1 122 ? -14.695 6.031 14.133 1 97.88 122 LEU B C 1
ATOM 2640 O O . LEU B 1 122 ? -13.531 6.266 14.461 1 97.88 122 LEU B O 1
ATOM 2644 N N . LYS B 1 123 ? -15.672 6.793 14.508 1 97.69 123 LYS B N 1
ATOM 2645 C CA . LYS B 1 123 ? -15.508 8.094 15.164 1 97.69 123 LYS B CA 1
ATOM 2646 C C . LYS B 1 123 ? -15.008 7.93 16.594 1 97.69 123 LYS B C 1
ATOM 2648 O O . LYS B 1 123 ? -14.172 8.711 17.047 1 97.69 123 LYS B O 1
ATOM 2653 N N . LYS B 1 124 ? -15.422 6.91 17.25 1 97.69 124 LYS B N 1
ATOM 2654 C CA . LYS B 1 124 ? -15.18 6.801 18.688 1 97.69 124 LYS B CA 1
ATOM 2655 C C . LYS B 1 124 ? -13.977 5.902 18.969 1 97.69 124 LYS B C 1
ATOM 2657 O O . LYS B 1 124 ? -13.367 5.988 20.047 1 97.69 124 LYS B O 1
ATOM 2662 N N . GLU B 1 125 ? -13.648 5.047 18.016 1 97.62 125 GLU B N 1
ATOM 2663 C CA . GLU B 1 125 ? -12.602 4.07 18.281 1 97.62 125 GLU B CA 1
ATOM 2664 C C . GLU B 1 125 ? -11.453 4.195 17.281 1 97.62 125 GLU B C 1
ATOM 2666 O O . GLU B 1 125 ? -10.328 4.531 17.656 1 97.62 125 GLU B O 1
ATOM 2671 N N . THR B 1 126 ? -11.75 4.031 16.094 1 98.12 126 THR B N 1
ATOM 2672 C CA . THR B 1 126 ? -10.727 3.896 15.062 1 98.12 126 THR B CA 1
ATOM 2673 C C . THR B 1 126 ? -9.938 5.195 14.914 1 98.12 126 THR B C 1
ATOM 2675 O O . THR B 1 126 ? -8.703 5.191 14.984 1 98.12 126 THR B O 1
ATOM 2678 N N . ILE B 1 127 ? -10.625 6.293 14.711 1 98.5 127 ILE B N 1
ATOM 2679 C CA . ILE B 1 127 ? -9.984 7.574 14.438 1 98.5 127 ILE B CA 1
ATOM 2680 C C . ILE B 1 127 ? -9.141 7.988 15.641 1 98.5 127 ILE B C 1
ATOM 2682 O O . ILE B 1 127 ? -7.941 8.258 15.5 1 98.5 127 ILE B O 1
ATOM 2686 N N . PRO B 1 128 ? -9.672 7.934 16.859 1 98.25 128 PRO B N 1
ATOM 2687 C CA . PRO B 1 128 ? -8.836 8.312 18.016 1 98.25 128 PRO B CA 1
ATOM 2688 C C . PRO B 1 128 ? -7.625 7.406 18.188 1 98.25 128 PRO B C 1
ATOM 2690 O O . PRO B 1 128 ? -6.539 7.875 18.547 1 98.25 128 PRO B O 1
ATOM 2693 N N . TYR B 1 129 ? -7.781 6.133 17.922 1 98.06 129 TYR B N 1
ATOM 2694 C CA . TYR B 1 129 ? -6.68 5.188 18.062 1 98.06 129 TYR B CA 1
ATOM 2695 C C . TYR B 1 129 ? -5.531 5.547 17.125 1 98.06 129 TYR B C 1
ATOM 2697 O O . TYR B 1 129 ? -4.391 5.711 17.562 1 98.06 129 TYR B O 1
ATOM 2705 N N . TYR B 1 130 ? -5.824 5.703 15.906 1 98.56 130 TYR B N 1
ATOM 2706 C CA . TYR B 1 130 ? -4.785 5.93 14.906 1 98.56 130 TYR B CA 1
ATOM 2707 C C . TYR B 1 130 ? -4.152 7.305 15.07 1 98.56 130 TYR B C 1
ATOM 2709 O O . TYR B 1 130 ? -2.93 7.449 14.992 1 98.56 130 TYR B O 1
ATOM 2717 N N . THR B 1 131 ? -4.961 8.367 15.273 1 98.69 131 THR B N 1
ATOM 2718 C CA . THR B 1 131 ? -4.41 9.711 15.375 1 98.69 131 THR B CA 1
ATOM 2719 C C . THR B 1 131 ? -3.512 9.844 16.594 1 98.69 131 THR B C 1
ATOM 2721 O O . THR B 1 131 ? -2.463 10.492 16.531 1 98.69 131 THR B O 1
ATOM 2724 N N . LYS B 1 132 ? -3.918 9.195 17.656 1 98.5 132 LYS B N 1
ATOM 2725 C CA . LYS B 1 132 ? -3.068 9.195 18.828 1 98.5 132 LYS B CA 1
ATOM 2726 C C . LYS B 1 132 ? -1.745 8.484 18.562 1 98.5 132 LYS B C 1
ATOM 2728 O O . LYS B 1 132 ? -0.679 8.984 18.938 1 98.5 132 LYS B O 1
ATOM 2733 N N . LYS B 1 133 ? -1.815 7.332 17.969 1 98.56 133 LYS B N 1
ATOM 2734 C CA . LYS B 1 133 ? -0.611 6.562 17.656 1 98.56 133 LYS B CA 1
ATOM 2735 C C . LYS B 1 133 ? 0.297 7.32 16.703 1 98.56 133 LYS B C 1
ATOM 2737 O O . LYS B 1 133 ? 1.519 7.328 16.859 1 98.56 133 LYS B O 1
ATOM 2742 N N . PHE B 1 134 ? -0.292 7.938 15.68 1 98.88 134 PHE B N 1
ATOM 2743 C CA . PHE B 1 134 ? 0.5 8.734 14.75 1 98.88 134 PHE B CA 1
ATOM 2744 C C . PHE B 1 134 ? 1.178 9.891 15.469 1 98.88 134 PHE B C 1
ATOM 2746 O O . PHE B 1 134 ? 2.326 10.234 15.172 1 98.88 134 PHE B O 1
ATOM 2753 N N . ASP B 1 135 ? 0.451 10.508 16.391 1 98.88 135 ASP B N 1
ATOM 2754 C CA . ASP B 1 135 ? 1.023 11.602 17.172 1 98.88 135 ASP B CA 1
ATOM 2755 C C . ASP B 1 135 ? 2.24 11.133 17.969 1 98.88 135 ASP B C 1
ATOM 2757 O O . ASP B 1 135 ? 3.258 11.828 18.016 1 98.88 135 ASP B O 1
ATOM 2761 N N . GLU B 1 136 ? 2.135 9.977 18.562 1 98.69 136 GLU B N 1
ATOM 2762 C CA . GLU B 1 136 ? 3.238 9.375 19.312 1 98.69 136 GLU B CA 1
ATOM 2763 C C . GLU B 1 136 ? 4.422 9.07 18.391 1 98.69 136 GLU B C 1
ATOM 2765 O O . GLU B 1 136 ? 5.578 9.266 18.781 1 98.69 136 GLU B O 1
ATOM 2770 N N . VAL B 1 137 ? 4.18 8.602 17.234 1 98.81 137 VAL B N 1
ATOM 2771 C CA . VAL B 1 137 ? 5.223 8.281 16.25 1 98.81 137 VAL B CA 1
ATOM 2772 C C . VAL B 1 137 ? 5.984 9.555 15.883 1 98.81 137 VAL B C 1
ATOM 2774 O O . VAL B 1 137 ? 7.219 9.555 15.852 1 98.81 137 VAL B O 1
ATOM 2777 N N . VAL B 1 138 ? 5.25 10.602 15.625 1 98.88 138 VAL B N 1
ATOM 2778 C CA . VAL B 1 138 ? 5.879 11.867 15.258 1 98.88 138 VAL B CA 1
ATOM 2779 C C . VAL B 1 138 ? 6.758 12.352 16.406 1 98.88 138 VAL B C 1
ATOM 2781 O O . VAL B 1 138 ? 7.895 12.781 16.188 1 98.88 138 VAL B O 1
ATOM 2784 N N . LYS B 1 139 ? 6.25 12.281 17.547 1 98.75 139 LYS B N 1
ATOM 2785 C CA . LYS B 1 139 ? 7.023 12.68 18.719 1 98.75 139 LYS B CA 1
ATOM 2786 C C . LYS B 1 139 ? 8.305 11.859 18.844 1 98.75 139 LYS B C 1
ATOM 2788 O O . LYS B 1 139 ? 9.383 12.414 19.047 1 98.75 139 LYS B O 1
ATOM 2793 N N . ALA B 1 140 ? 8.219 10.578 18.672 1 98.44 140 ALA B N 1
ATOM 2794 C CA . ALA B 1 140 ? 9.344 9.656 18.844 1 98.44 140 ALA B CA 1
ATOM 2795 C C . ALA B 1 140 ? 10.391 9.859 17.766 1 98.44 140 ALA B C 1
ATOM 2797 O O . ALA B 1 140 ? 11.57 9.539 17.953 1 98.44 140 ALA B O 1
ATOM 2798 N N . ASN B 1 141 ? 9.969 10.422 16.672 1 98.56 141 ASN B N 1
ATOM 2799 C CA . ASN B 1 141 ? 10.867 10.617 15.539 1 98.56 141 ASN B CA 1
ATOM 2800 C C . ASN B 1 141 ? 11.273 12.086 15.391 1 98.56 141 ASN B C 1
ATOM 2802 O O . ASN B 1 141 ? 11.492 12.562 14.273 1 98.56 141 ASN B O 1
ATOM 2806 N N . GLY B 1 142 ? 11.266 12.812 16.469 1 98.25 142 GLY B N 1
ATOM 2807 C CA . GLY B 1 142 ? 11.789 14.172 16.453 1 98.25 142 GLY B CA 1
ATOM 2808 C C . GLY B 1 142 ? 10.93 15.133 15.641 1 98.25 142 GLY B C 1
ATOM 2809 O O . GLY B 1 142 ? 11.453 16.047 15.008 1 98.25 142 GLY B O 1
ATOM 2810 N N . GLY B 1 143 ? 9.68 14.875 15.578 1 98.75 143 GLY B N 1
ATOM 2811 C CA . GLY B 1 143 ? 8.773 15.797 14.922 1 98.75 143 GLY B CA 1
ATOM 2812 C C . GLY B 1 143 ? 8.406 15.367 13.508 1 98.75 143 GLY B C 1
ATOM 2813 O O . GLY B 1 143 ? 7.758 16.125 12.773 1 98.75 143 GLY B O 1
ATOM 2814 N N . TYR B 1 144 ? 8.859 14.141 13.102 1 98.94 144 TYR B N 1
ATOM 2815 C CA . TYR B 1 144 ? 8.57 13.609 11.773 1 98.94 144 TYR B CA 1
ATOM 2816 C C . TYR B 1 144 ? 7.953 12.219 11.859 1 98.94 144 TYR B C 1
ATOM 2818 O O . TYR B 1 144 ? 7.91 11.625 12.938 1 98.94 144 TYR B O 1
ATOM 2826 N N . LEU B 1 145 ? 7.453 11.75 10.766 1 98.94 145 LEU B N 1
ATOM 2827 C CA . LEU B 1 145 ? 6.75 10.469 10.781 1 98.94 145 LEU B CA 1
ATOM 2828 C C . LEU B 1 145 ? 7.734 9.305 10.773 1 98.94 145 LEU B C 1
ATOM 2830 O O . LEU B 1 145 ? 7.41 8.211 11.234 1 98.94 145 LEU B O 1
ATOM 2834 N N . ALA B 1 146 ? 8.945 9.555 10.234 1 98.81 146 ALA B N 1
ATOM 2835 C CA . ALA B 1 146 ? 9.922 8.469 10.156 1 98.81 146 ALA B CA 1
ATOM 2836 C C . ALA B 1 146 ? 11.344 9.016 10.062 1 98.81 146 ALA B C 1
ATOM 2838 O O . ALA B 1 146 ? 11.555 10.156 9.648 1 98.81 146 ALA B O 1
ATOM 2839 N N . ALA B 1 147 ? 12.305 8.25 10.539 1 98.38 147 ALA B N 1
ATOM 2840 C CA . ALA B 1 147 ? 13.742 8.406 10.312 1 98.38 147 ALA B CA 1
ATOM 2841 C C . ALA B 1 147 ? 14.266 9.68 10.969 1 98.38 147 ALA B C 1
ATOM 2843 O O . ALA B 1 147 ? 15.375 10.125 10.68 1 98.38 147 ALA B O 1
ATOM 2844 N N . GLY B 1 148 ? 13.477 10.367 11.766 1 98.38 148 GLY B N 1
ATOM 2845 C CA . GLY B 1 148 ? 13.906 11.531 12.516 1 98.38 148 GLY B CA 1
ATOM 2846 C C . GLY B 1 148 ? 14.188 12.734 11.641 1 98.38 148 GLY B C 1
ATOM 2847 O O . GLY B 1 148 ? 14.93 13.641 12.031 1 98.38 148 GLY B O 1
ATOM 2848 N N . LYS B 1 149 ? 13.664 12.711 10.445 1 98.62 149 LYS B N 1
ATOM 2849 C CA . LYS B 1 149 ? 13.867 13.797 9.484 1 98.62 149 LYS B CA 1
ATOM 2850 C C . LYS B 1 149 ? 12.695 13.898 8.516 1 98.62 149 LYS B C 1
ATOM 2852 O O . LYS B 1 149 ? 11.828 13.023 8.484 1 98.62 149 LYS B O 1
ATOM 2857 N N . LEU B 1 150 ? 12.711 15.008 7.754 1 98.81 150 LEU B N 1
ATOM 2858 C CA . LEU B 1 150 ? 11.695 15.18 6.719 1 98.81 150 LEU B CA 1
ATOM 2859 C C . LEU B 1 150 ? 11.828 14.109 5.645 1 98.81 150 LEU B C 1
ATOM 2861 O O . LEU B 1 150 ? 12.906 13.922 5.074 1 98.81 150 LEU B O 1
ATOM 2865 N N . THR B 1 151 ? 10.789 13.352 5.438 1 98.94 151 THR B N 1
ATOM 2866 C CA . THR B 1 151 ? 10.75 12.336 4.391 1 98.94 151 THR B CA 1
ATOM 2867 C C . THR B 1 151 ? 9.477 12.453 3.566 1 98.94 151 THR B C 1
ATOM 2869 O O . THR B 1 151 ? 8.602 13.266 3.879 1 98.94 151 THR B O 1
ATOM 2872 N N . TRP B 1 152 ? 9.344 11.625 2.539 1 98.94 152 TRP B N 1
ATOM 2873 C CA . TRP B 1 152 ? 8.156 11.703 1.686 1 98.94 152 TRP B CA 1
ATOM 2874 C C . TRP B 1 152 ? 6.918 11.219 2.432 1 98.94 152 TRP B C 1
ATOM 2876 O O . TRP B 1 152 ? 5.793 11.492 2.014 1 98.94 152 TRP B O 1
ATOM 2886 N N . ALA B 1 153 ? 7.086 10.5 3.58 1 98.94 153 ALA B N 1
ATOM 2887 C CA . ALA B 1 153 ? 5.938 10.117 4.402 1 98.94 153 ALA B CA 1
ATOM 2888 C C . ALA B 1 153 ? 5.215 11.352 4.941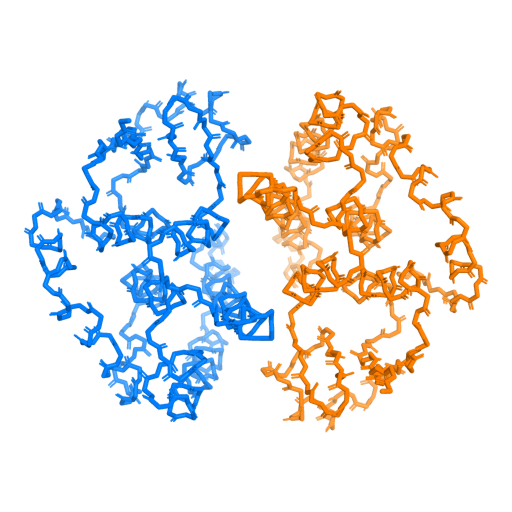 1 98.94 153 ALA B C 1
ATOM 2890 O O . ALA B 1 153 ? 3.984 11.367 5.031 1 98.94 153 ALA B O 1
ATOM 2891 N N . ASP B 1 154 ? 5.988 12.344 5.34 1 98.94 154 ASP B N 1
ATOM 2892 C CA . ASP B 1 154 ? 5.402 13.57 5.871 1 98.94 154 ASP B CA 1
ATOM 2893 C C . ASP B 1 154 ? 4.578 14.297 4.809 1 98.94 154 ASP B C 1
ATOM 2895 O O . ASP B 1 154 ? 3.479 14.773 5.09 1 98.94 154 ASP B O 1
ATOM 2899 N N . PHE B 1 155 ? 5.125 14.328 3.6 1 98.94 155 PHE B N 1
ATOM 2900 C CA . PHE B 1 155 ? 4.41 14.945 2.486 1 98.94 155 PHE B CA 1
ATOM 2901 C C . PHE B 1 155 ? 3.133 14.172 2.176 1 98.94 155 PHE B C 1
ATOM 2903 O O . PHE B 1 155 ? 2.076 14.773 1.965 1 98.94 155 PHE B O 1
ATOM 2910 N N . TYR B 1 156 ? 3.227 12.859 2.146 1 98.94 156 TYR B N 1
ATOM 2911 C CA . TYR B 1 156 ? 2.076 12.016 1.84 1 98.94 156 TYR B CA 1
ATOM 2912 C C . TYR B 1 156 ? 0.942 12.258 2.83 1 98.94 156 TYR B C 1
ATOM 2914 O O . TYR B 1 156 ? -0.188 12.547 2.43 1 98.94 156 TYR B O 1
ATOM 2922 N N . PHE B 1 157 ? 1.268 12.234 4.105 1 98.94 157 PHE B N 1
ATOM 2923 C CA . PHE B 1 157 ? 0.266 12.367 5.156 1 98.94 157 PHE B CA 1
ATOM 2924 C C . PHE B 1 157 ? -0.397 13.734 5.102 1 98.94 157 PHE B C 1
ATOM 2926 O O . PHE B 1 157 ? -1.625 13.836 5.059 1 98.94 157 PHE B O 1
ATOM 2933 N N . VAL B 1 158 ? 0.403 14.75 5.082 1 98.81 158 VAL B N 1
ATOM 2934 C CA . VAL B 1 158 ? -0.131 16.109 5.145 1 98.81 158 VAL B CA 1
ATOM 2935 C C . VAL B 1 158 ? -0.945 16.406 3.887 1 98.81 158 VAL B C 1
ATOM 2937 O O . VAL B 1 158 ? -1.992 17.047 3.953 1 98.81 158 VAL B O 1
ATOM 2940 N N . ALA B 1 159 ? -0.484 15.93 2.797 1 98.5 159 ALA B N 1
ATOM 2941 C CA . ALA B 1 159 ? -1.154 16.203 1.526 1 98.5 159 ALA B CA 1
ATOM 2942 C C . ALA B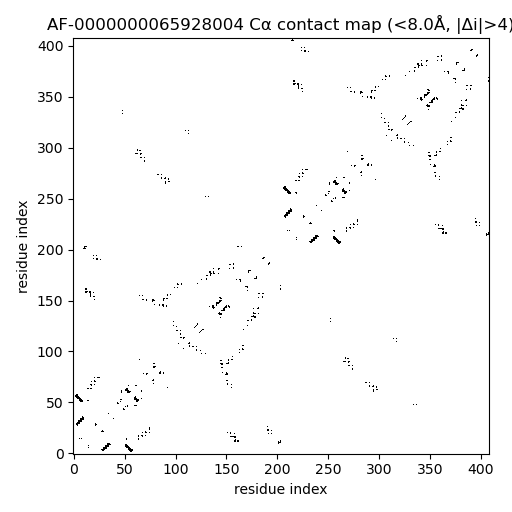 1 159 ? -2.551 15.586 1.503 1 98.5 159 ALA B C 1
ATOM 2944 O O . ALA B 1 159 ? -3.473 16.141 0.908 1 98.5 159 ALA B O 1
ATOM 2945 N N . ILE B 1 160 ? -2.723 14.43 2.131 1 98.31 160 ILE B N 1
ATOM 2946 C CA . ILE B 1 160 ? -4.027 13.789 2.01 1 98.31 160 ILE B CA 1
ATOM 2947 C C . ILE B 1 160 ? -4.898 14.148 3.211 1 98.31 160 ILE B C 1
ATOM 2949 O O . ILE B 1 160 ? -6.031 13.688 3.328 1 98.31 160 ILE B O 1
ATOM 2953 N N . LEU B 1 161 ? -4.426 15 4.094 1 97.94 161 LEU B N 1
ATOM 2954 C CA . LEU B 1 161 ? -5.098 15.297 5.352 1 97.94 161 LEU B CA 1
ATOM 2955 C C . LEU B 1 161 ? -6.449 15.961 5.105 1 97.94 161 LEU B C 1
ATOM 2957 O O . LEU B 1 161 ? -7.441 15.625 5.762 1 97.94 161 LEU B O 1
ATOM 2961 N N . ASP B 1 162 ? -6.551 16.906 4.16 1 96.25 162 ASP B N 1
ATOM 2962 C CA . ASP B 1 162 ? -7.82 17.562 3.855 1 96.25 162 ASP B CA 1
ATOM 2963 C C . ASP B 1 162 ? -8.859 16.547 3.387 1 96.25 162 ASP B C 1
ATOM 2965 O O . ASP B 1 162 ? -10.039 16.641 3.74 1 96.25 162 ASP B O 1
ATOM 2969 N N . TYR B 1 163 ? -8.414 15.656 2.562 1 97.19 163 TYR B N 1
ATOM 2970 C CA . TYR B 1 163 ? -9.266 14.586 2.061 1 97.19 163 TYR B CA 1
ATOM 2971 C C . TYR B 1 163 ? -9.773 13.711 3.203 1 97.19 163 TYR B C 1
ATOM 2973 O O . TYR B 1 163 ? -10.969 13.414 3.285 1 97.19 163 TYR B O 1
ATOM 2981 N N . LEU B 1 164 ? -8.883 13.32 4.117 1 98.19 164 LEU B N 1
ATOM 2982 C CA . LEU B 1 164 ? -9.25 12.516 5.277 1 98.19 164 LEU B CA 1
ATOM 2983 C C . LEU B 1 164 ? -10.227 13.273 6.172 1 98.19 164 LEU B C 1
ATOM 2985 O O . LEU B 1 164 ? -11.211 12.703 6.648 1 98.19 164 LEU B O 1
ATOM 2989 N N . ASN B 1 165 ? -9.93 14.547 6.43 1 97.56 165 ASN B N 1
ATOM 2990 C CA . ASN B 1 165 ? -10.805 15.391 7.246 1 97.56 165 ASN B CA 1
ATOM 2991 C C . ASN B 1 165 ? -12.211 15.445 6.676 1 97.56 165 ASN B C 1
ATOM 2993 O O . ASN B 1 165 ? -13.195 15.367 7.418 1 97.56 165 ASN B O 1
ATOM 2997 N N . HIS B 1 166 ? -12.266 15.594 5.383 1 96.94 166 HIS B N 1
ATOM 2998 C CA . HIS B 1 166 ? -13.562 15.656 4.711 1 96.94 166 HIS B CA 1
ATOM 2999 C C . HIS B 1 166 ? -14.359 14.375 4.938 1 96.94 166 HIS B C 1
ATOM 3001 O O . HIS B 1 166 ? -15.531 14.438 5.32 1 96.94 166 HIS B O 1
ATOM 3007 N N . MET B 1 167 ? -13.75 13.25 4.754 1 97.06 167 MET B N 1
ATOM 3008 C CA . MET B 1 167 ? -14.438 11.969 4.906 1 97.06 167 MET B CA 1
ATOM 3009 C C . MET B 1 167 ? -14.805 11.719 6.367 1 97.06 167 MET B C 1
ATOM 3011 O O . MET B 1 167 ? -15.867 11.164 6.656 1 97.06 167 MET B O 1
ATOM 3015 N N . ALA B 1 168 ? -13.953 12.188 7.242 1 97.38 168 ALA B N 1
ATOM 3016 C CA . ALA B 1 168 ? -14.141 11.945 8.672 1 97.38 168 ALA B CA 1
ATOM 3017 C C . ALA B 1 168 ? -15.031 13.008 9.297 1 97.38 168 ALA B C 1
ATOM 3019 O O . ALA B 1 168 ? -15.43 12.883 10.461 1 97.38 168 ALA B O 1
ATOM 3020 N N . LYS B 1 169 ? -15.289 14.172 8.586 1 96.19 169 LYS B N 1
ATOM 3021 C CA . LYS B 1 169 ? -16.141 15.273 9.016 1 96.19 169 LYS B CA 1
ATOM 3022 C C . LYS B 1 169 ? -15.578 15.961 10.258 1 96.19 169 LYS B C 1
ATOM 3024 O O . LYS B 1 169 ? -16.328 16.375 11.133 1 96.19 169 LYS B O 1
ATOM 3029 N N . GLU B 1 170 ? -14.281 15.961 10.352 1 97.12 170 GLU B N 1
ATOM 3030 C CA . GLU B 1 170 ? -13.594 16.656 11.438 1 97.12 170 GLU B CA 1
ATOM 3031 C C . GLU B 1 170 ? -12.133 16.922 11.094 1 97.12 170 GLU B C 1
ATOM 3033 O O . GLU B 1 170 ? -11.594 16.328 10.148 1 97.12 170 GLU B O 1
ATOM 3038 N N . ASP B 1 171 ? -11.516 17.781 11.82 1 97.94 171 ASP B N 1
ATOM 3039 C CA . ASP B 1 171 ? -10.07 17.969 11.75 1 97.94 171 ASP B CA 1
ATOM 3040 C C . ASP B 1 171 ? -9.336 16.906 12.57 1 97.94 171 ASP B C 1
ATOM 3042 O O . ASP B 1 171 ? -9.242 17.031 13.797 1 97.94 171 ASP B O 1
ATOM 3046 N N . LEU B 1 172 ? -8.727 16.016 11.922 1 98.5 172 LEU B N 1
ATOM 3047 C CA . LEU B 1 172 ? -8.211 14.781 12.516 1 98.5 172 LEU B CA 1
ATOM 3048 C C . LEU B 1 172 ? -7.02 15.078 13.422 1 98.5 172 LEU B C 1
ATOM 3050 O O . LEU B 1 172 ? -6.652 14.25 14.258 1 98.5 172 LEU B O 1
ATOM 3054 N N . VAL B 1 173 ? -6.344 16.234 13.203 1 98.19 173 VAL B N 1
ATOM 3055 C CA . VAL B 1 173 ? -5.109 16.469 13.953 1 98.19 173 VAL B CA 1
ATOM 3056 C C . VAL B 1 173 ? -5.32 17.609 14.961 1 98.19 173 VAL B C 1
ATOM 3058 O O . VAL B 1 173 ? -4.367 18.047 15.602 1 98.19 173 VAL B O 1
ATOM 3061 N N . ALA B 1 174 ? -6.516 18.094 15.133 1 96.62 174 ALA B N 1
ATOM 3062 C CA . ALA B 1 174 ? -6.82 19.25 15.969 1 96.62 174 ALA B CA 1
ATOM 3063 C C . ALA B 1 174 ? -6.355 19.016 17.406 1 96.62 174 ALA B C 1
ATOM 3065 O O . ALA B 1 174 ? -5.863 19.953 18.062 1 96.62 174 ALA B O 1
ATOM 3066 N N . ASN B 1 175 ? -6.496 17.797 17.906 1 96.81 175 ASN B N 1
ATOM 3067 C CA . ASN B 1 175 ? -6.156 17.5 19.297 1 96.81 175 ASN B CA 1
ATOM 3068 C C . ASN B 1 175 ? -4.867 16.688 19.391 1 96.81 175 ASN B C 1
ATOM 3070 O O . ASN B 1 175 ? -4.637 16 20.391 1 96.81 175 ASN B O 1
ATOM 3074 N N . GLN B 1 176 ? -4.105 16.688 18.359 1 98.62 176 GLN B N 1
ATOM 3075 C CA . GLN B 1 176 ? -2.826 15.984 18.297 1 98.62 176 GLN B CA 1
ATOM 3076 C C . GLN B 1 176 ? -1.678 16.953 18.047 1 98.62 176 GLN B C 1
ATOM 3078 O O . GLN B 1 176 ? -1.351 17.25 16.906 1 98.62 176 GLN B O 1
ATOM 3083 N N . PRO B 1 177 ? -1.024 17.422 19.109 1 98.62 177 PRO B N 1
ATOM 3084 C CA . PRO B 1 177 ? -0.102 18.547 18.984 1 98.62 177 PRO B CA 1
ATOM 3085 C C . PRO B 1 177 ? 1.059 18.266 18.031 1 98.62 177 PRO B C 1
ATOM 3087 O O . PRO B 1 177 ? 1.485 19.156 17.297 1 98.62 177 PRO B O 1
ATOM 3090 N N . ASN B 1 178 ? 1.618 17.031 18.109 1 98.88 178 ASN B N 1
ATOM 3091 C CA . ASN B 1 178 ? 2.762 16.75 17.25 1 98.88 178 ASN B CA 1
ATOM 3092 C C . ASN B 1 178 ? 2.35 16.641 15.781 1 98.88 178 ASN B C 1
ATOM 3094 O O . ASN B 1 178 ? 3.082 17.094 14.898 1 98.88 178 ASN B O 1
ATOM 3098 N N . LEU B 1 179 ? 1.188 16.078 15.555 1 98.88 179 LEU B N 1
ATOM 3099 C CA . LEU B 1 179 ? 0.681 16 14.188 1 98.88 179 LEU B CA 1
ATOM 3100 C C . LEU B 1 179 ? 0.345 17.391 13.656 1 98.88 179 LEU B C 1
ATOM 3102 O O . LEU B 1 179 ? 0.581 17.688 12.484 1 98.88 179 LEU B O 1
ATOM 3106 N N . LYS B 1 180 ? -0.251 18.172 14.516 1 98.69 180 LYS B N 1
ATOM 3107 C CA . LYS B 1 180 ? -0.556 19.547 14.141 1 98.69 180 LYS B CA 1
ATOM 3108 C C . LYS B 1 180 ? 0.71 20.312 13.758 1 98.69 180 LYS B C 1
ATOM 3110 O O . LYS B 1 180 ? 0.733 21.016 12.75 1 98.69 180 LYS B O 1
ATOM 3115 N N . ALA B 1 181 ? 1.732 20.172 14.539 1 98.81 181 ALA B N 1
ATOM 3116 C CA . ALA B 1 181 ? 3.012 20.812 14.258 1 98.81 181 ALA B CA 1
ATOM 3117 C C . ALA B 1 181 ? 3.607 20.312 12.945 1 98.81 181 ALA B C 1
ATOM 3119 O O . ALA B 1 181 ? 4.191 21.094 12.188 1 98.81 181 ALA B O 1
ATOM 3120 N N . LEU B 1 182 ? 3.482 19.031 12.719 1 98.88 182 LEU B N 1
ATOM 3121 C CA . LEU B 1 182 ? 3.984 18.453 11.477 1 98.88 182 LEU B CA 1
ATOM 3122 C C . LEU B 1 182 ? 3.258 19.047 10.266 1 98.88 182 LEU B C 1
ATOM 3124 O O . LEU B 1 182 ? 3.887 19.359 9.258 1 98.88 182 LEU B O 1
ATOM 3128 N N . ARG B 1 183 ? 1.945 19.125 10.398 1 98.75 183 ARG B N 1
ATOM 3129 C CA . ARG B 1 183 ? 1.158 19.734 9.328 1 98.75 183 ARG B CA 1
ATOM 3130 C C . ARG B 1 183 ? 1.648 21.141 9.031 1 98.75 183 ARG B C 1
ATOM 3132 O O . ARG B 1 183 ? 1.873 21.5 7.875 1 98.75 183 ARG B O 1
ATOM 3139 N N . GLU B 1 184 ? 1.842 21.938 10.031 1 98.62 184 GLU B N 1
ATOM 3140 C CA . GLU B 1 184 ? 2.301 23.312 9.867 1 98.62 184 GLU B CA 1
ATOM 3141 C C . GLU B 1 184 ? 3.699 23.359 9.266 1 98.62 184 GLU B C 1
ATOM 3143 O O . GLU B 1 184 ? 3.986 24.219 8.422 1 98.62 184 GLU B O 1
ATOM 3148 N N . LYS B 1 185 ? 4.547 22.5 9.727 1 98.69 185 LYS B N 1
ATOM 3149 C CA . LYS B 1 185 ? 5.918 22.438 9.227 1 98.69 185 LYS B CA 1
ATOM 3150 C C . LYS B 1 185 ? 5.941 22.156 7.723 1 98.69 185 LYS B C 1
ATOM 3152 O O . LYS B 1 185 ? 6.629 22.859 6.969 1 98.69 185 LYS B O 1
ATOM 3157 N N . VAL B 1 186 ? 5.207 21.141 7.293 1 98.81 186 VAL B N 1
ATOM 3158 C CA . VAL B 1 186 ? 5.195 20.75 5.887 1 98.81 186 VAL B CA 1
ATOM 3159 C C . VAL B 1 186 ? 4.555 21.859 5.051 1 98.81 186 VAL B C 1
ATOM 3161 O O . VAL B 1 186 ? 5.094 22.25 4.016 1 98.81 186 VAL B O 1
ATOM 3164 N N . LEU B 1 187 ? 3.424 22.406 5.52 1 98.56 187 LEU B N 1
ATOM 3165 C CA . LEU B 1 187 ? 2.719 23.453 4.789 1 98.56 187 LEU B CA 1
ATOM 3166 C C . LEU B 1 187 ? 3.52 24.75 4.789 1 98.56 187 LEU B C 1
ATOM 3168 O O . LEU B 1 187 ? 3.287 25.625 3.955 1 98.56 187 LEU B O 1
ATOM 3172 N N . GLY B 1 188 ? 4.449 24.859 5.695 1 98.56 188 GLY B N 1
ATOM 3173 C CA . GLY B 1 188 ? 5.266 26.062 5.824 1 98.56 188 GLY B CA 1
ATOM 3174 C C . GLY B 1 188 ? 6.48 26.047 4.914 1 98.56 188 GLY B C 1
ATOM 3175 O O . GLY B 1 188 ? 7.141 27.078 4.746 1 98.56 188 GLY B O 1
ATOM 3176 N N . LEU B 1 189 ? 6.82 24.891 4.387 1 98.69 189 LEU B N 1
ATOM 3177 C CA . LEU B 1 189 ? 7.91 24.859 3.422 1 98.69 189 LEU B CA 1
ATOM 3178 C C . LEU B 1 189 ? 7.625 25.781 2.244 1 98.69 189 LEU B C 1
ATOM 3180 O O . LEU B 1 189 ? 6.523 25.766 1.685 1 98.69 189 LEU B O 1
ATOM 3184 N N . PRO B 1 190 ? 8.578 26.547 1.805 1 98.31 190 PRO B N 1
ATOM 3185 C CA . PRO B 1 190 ? 8.328 27.578 0.787 1 98.31 190 PRO B CA 1
ATOM 3186 C C . PRO B 1 190 ? 7.703 27 -0.482 1 98.31 190 PRO B C 1
ATOM 3188 O O . PRO B 1 190 ? 6.719 27.547 -0.986 1 98.31 190 PRO B O 1
ATOM 3191 N N . ALA B 1 191 ? 8.195 25.938 -0.978 1 98.06 191 ALA B N 1
ATOM 3192 C CA . ALA B 1 191 ? 7.68 25.359 -2.213 1 98.06 191 ALA B CA 1
ATOM 3193 C C . ALA B 1 191 ? 6.246 24.859 -2.033 1 98.06 191 ALA B C 1
ATOM 3195 O O . ALA B 1 191 ? 5.438 24.953 -2.959 1 98.06 191 ALA B O 1
ATOM 3196 N N . ILE B 1 192 ? 5.922 24.344 -0.853 1 98.56 192 ILE B N 1
ATOM 3197 C CA . ILE B 1 192 ? 4.586 23.828 -0.581 1 98.56 192 ILE B CA 1
ATOM 3198 C C . ILE B 1 192 ? 3.615 24.984 -0.37 1 98.56 192 ILE B C 1
ATOM 3200 O O . ILE B 1 192 ? 2.484 24.953 -0.863 1 98.56 192 ILE B O 1
ATOM 3204 N N . LYS B 1 193 ? 4.051 25.922 0.379 1 97.81 193 LYS B N 1
ATOM 3205 C CA . LYS B 1 193 ? 3.252 27.141 0.574 1 97.81 193 LYS B CA 1
ATOM 3206 C C . LYS B 1 193 ? 2.875 27.766 -0.763 1 97.81 193 LYS B C 1
ATOM 3208 O O . LYS B 1 193 ? 1.726 28.172 -0.963 1 97.81 193 LYS B O 1
ATOM 3213 N N . ALA B 1 194 ? 3.822 27.875 -1.652 1 97.81 194 ALA B N 1
ATOM 3214 C CA . ALA B 1 194 ? 3.596 28.453 -2.977 1 97.81 194 ALA B CA 1
ATOM 3215 C C . ALA B 1 194 ? 2.592 27.609 -3.77 1 97.81 194 ALA B C 1
ATOM 3217 O O . ALA B 1 194 ? 1.719 28.172 -4.445 1 97.81 194 ALA B O 1
ATOM 3218 N N . TRP B 1 195 ? 2.719 26.312 -3.727 1 97.81 195 TRP B N 1
ATOM 3219 C CA . TRP B 1 195 ? 1.795 25.422 -4.43 1 97.81 195 TRP B CA 1
ATOM 3220 C C . TRP B 1 195 ? 0.374 25.594 -3.902 1 97.81 195 TRP B C 1
ATOM 3222 O O . TRP B 1 195 ? -0.572 25.734 -4.68 1 97.81 195 TRP B O 1
ATOM 3232 N N . VAL B 1 196 ? 0.252 25.578 -2.578 1 96.69 196 VAL B N 1
ATOM 3233 C CA . VAL B 1 196 ? -1.055 25.625 -1.93 1 96.69 196 VAL B CA 1
ATOM 3234 C C . VAL B 1 196 ? -1.736 26.953 -2.266 1 96.69 196 VAL B C 1
ATOM 3236 O O . VAL B 1 196 ? -2.957 27.016 -2.432 1 96.69 196 VAL B O 1
ATOM 3239 N N . ALA B 1 197 ? -0.973 27.938 -2.445 1 95.75 197 ALA B N 1
ATOM 3240 C CA . ALA B 1 197 ? -1.513 29.25 -2.766 1 95.75 197 ALA B CA 1
ATOM 3241 C C . ALA B 1 197 ? -2.008 29.312 -4.207 1 95.75 197 ALA B C 1
ATOM 3243 O O . ALA B 1 197 ? -2.953 30.031 -4.52 1 95.75 197 ALA B O 1
ATOM 3244 N N . LYS B 1 198 ? -1.387 28.594 -5.047 1 94.5 198 LYS B N 1
ATOM 3245 C CA . LYS B 1 198 ? -1.659 28.719 -6.477 1 94.5 198 LYS B CA 1
ATOM 3246 C C . LYS B 1 198 ? -2.699 27.688 -6.93 1 94.5 198 LYS B C 1
ATOM 3248 O O . LYS B 1 198 ? -3.4 27.922 -7.922 1 94.5 198 LYS B O 1
ATOM 3253 N N . ARG B 1 199 ? -2.791 26.531 -6.254 1 93.12 199 ARG B N 1
ATOM 3254 C CA . ARG B 1 199 ? -3.66 25.453 -6.73 1 93.12 199 ARG B CA 1
ATOM 3255 C C . ARG B 1 199 ? -5.125 25.875 -6.684 1 93.12 199 ARG B C 1
ATOM 3257 O O . ARG B 1 199 ? -5.508 26.734 -5.871 1 93.12 199 ARG B O 1
ATOM 3264 N N . PRO B 1 200 ? -5.938 25.375 -7.574 1 91.12 200 PRO B N 1
ATOM 3265 C CA . PRO B 1 200 ? -7.359 25.719 -7.562 1 91.12 200 PRO B CA 1
ATOM 3266 C C . PRO B 1 200 ? -8.055 25.344 -6.258 1 91.12 200 PRO B C 1
ATOM 3268 O O . PRO B 1 200 ? -7.762 24.297 -5.68 1 91.12 200 PRO B O 1
ATOM 3271 N N . PRO B 1 201 ? -8.891 26.219 -5.848 1 87.38 201 PRO B N 1
ATOM 3272 C CA . PRO B 1 201 ? -9.672 25.859 -4.656 1 87.38 201 PRO B CA 1
ATOM 3273 C C . PRO B 1 201 ? -10.609 24.688 -4.895 1 87.38 201 PRO B C 1
ATOM 3275 O O . PRO B 1 201 ? -11.211 24.578 -5.965 1 87.38 201 PRO B O 1
ATOM 3278 N N . THR B 1 202 ? -10.484 23.781 -4.059 1 85.12 202 THR B N 1
ATOM 3279 C CA . THR B 1 202 ? -11.398 22.656 -4.129 1 85.12 202 THR B CA 1
ATOM 3280 C C . THR B 1 202 ? -12.016 22.359 -2.764 1 85.12 202 THR B C 1
ATOM 3282 O O . THR B 1 202 ? -11.398 22.641 -1.729 1 85.12 202 THR B O 1
ATOM 3285 N N . ASP B 1 203 ? -13.391 21.953 -2.832 1 71.5 203 ASP B N 1
ATOM 3286 C CA . ASP B 1 203 ? -14.055 21.594 -1.581 1 71.5 203 ASP B CA 1
ATOM 3287 C C . ASP B 1 203 ? -13.406 20.359 -0.957 1 71.5 203 ASP B C 1
ATOM 3289 O O . ASP B 1 203 ? -13.508 20.141 0.252 1 71.5 203 ASP B O 1
ATOM 3293 N N . LEU B 1 204 ? -12.867 19.531 -1.875 1 71.31 204 LEU B N 1
ATOM 3294 C CA . LEU B 1 204 ? -12.133 18.359 -1.415 1 71.31 204 LEU B CA 1
ATOM 3295 C C . LEU B 1 204 ? -10.656 18.484 -1.777 1 71.31 204 LEU B C 1
ATOM 3297 O O . LEU B 1 204 ? -10.312 18.984 -2.846 1 71.31 204 LEU B O 1
#

Foldseek 3Di:
DAKEKEWEDAQDLALSVLLVLLCLLLVHDYHDHHDYPVCLVVCQVVADVSDDGWMAINNRTDHDSVVSLLVSQVVRVQAAPDPVQNVQLVVLLVVLVVLLVLLCCLQVPPDPVVNVVSLCCNLPPSLVVSLQVQLVCCVVLCLDNTDVDGHSSLSSCLSNQLVSCVSNVHRSCPPRVSNVSSNCVSCVPPSNVVSVVPRDDDND/DAKEKEWEDAQDLALSVLLVLLCLLLVHDYHDHHDDPVCLVVCQVVADVSDDGWMDINNRTDHDSVVSLLVSQVVRVQAAPDPVQNVQLVVLLVVLVVLLVLLCCLQVPPDPVVNVVSLCCNLPPSLVVSLQVQLVCCVVLCLDNTDVDGHSSLSSCLSNQLVSCVSNVHRSCPPRVSNVSSNCVSCVPPSNVVSVVPRDDDND

Nearest PDB structures (foldseek):
  4q5r-assembly3_F  TM=9.914E-01  e=1.822E-29  Blattella germanica
  4q5r-assembly3_E  TM=9.905E-01  e=1.596E-25  Blattella germanica
  1m0u-assembly1_B  TM=9.877E-01  e=1.230E-22  Drosophila melanogaster
  5h5l-assembly1_B  TM=9.690E-01  e=7.777E-20  Nilaparvata lugens
  3vpq-assembly1_A  TM=9.500E-01  e=4.639E-19  Bombyx mori